Protein AF-A0A3T0TT00-F1 (afdb_monomer_lite)

Secondary structure (DSSP, 8-state):
---------------------HHHHHHHHHHHHHHHHHHHHHHHHHHHHHHHHHHHHHHHHHHHHHT---HHHHHHHHHHHHHHHHHHHHHHHHHHHHT-HHHHHHHHHHHHHHHHHHHHHHHHHHHHHHHHHHHHHHHHHHHHHHHHHHHT-SS--HHHHHHHHHHHHHHHHHHHHHHHHHHHHT-HHHHHHHHHHHHHHHHHHHHHHHHHHHHHHHHHHHHHHHHHHHHHHHHHHHHHHHHHHHTTT-HHHHHHHHHHHHHHHHHHHHHHHHHHH-TTGGG-GGGHHHHHHHHHHHHHHHHHHHHHHHHHHHHHHHHHHHHHHHHHHHHHHHHHHHH--S-HHHHHHHHHHHHHHHHHHHHHHHHHHHTT-HHHHHHHHHHHHHHHHHHHHHHHHHHHHHHHHHHH-GGGGTT-EEE--HHHHTS-HHHHHHHHGGG-EEE--PPTTEEEEEEEEEEETTTTEEEEEEEEEETTTTEE-SSPEEEEE--PPP---TT-----------TTS-HHHHHHHHHT---HHHHHHHHHHHHT-SEEE--SS-TT-EEEEEEEEE-TTSSEEEEEEEEPPEEEEE-SSSEEEE------EEEEEEHHHHHHHHTTTSSS--------S----HHHHHHHHHHHHHHHHHHHHHHHHSSS-S-HHHHHHHHHHHHHTTS-HHHHHHHHHHHHHHHH-SSGGGSSSSS-HHHHHHHHHHHHHT-SSHHHHIIIIIHHHHHHHS------

Organism: NCBI:txid142649

pLDDT: mean 72.1, std 21.22, range [25.33, 98.31]

Structure (mmCIF, N/CA/C/O backbone):
data_AF-A0A3T0TT00-F1
#
_entry.id   AF-A0A3T0TT00-F1
#
loop_
_atom_site.group_PDB
_atom_site.id
_atom_site.type_symbol
_atom_site.label_atom_id
_atom_site.label_alt_id
_atom_site.label_comp_id
_atom_site.label_asym_id
_atom_site.label_entity_id
_atom_site.label_seq_id
_atom_site.pdbx_PDB_ins_code
_atom_site.Cartn_x
_atom_site.Cartn_y
_atom_site.Cartn_z
_atom_site.occupancy
_atom_site.B_iso_or_equiv
_atom_site.auth_seq_id
_atom_site.auth_comp_id
_atom_site.auth_asym_id
_atom_site.auth_atom_id
_atom_site.pdbx_PDB_model_num
ATOM 1 N N . MET A 1 1 ? -108.157 -39.267 51.858 1.00 35.72 1 MET A N 1
ATOM 2 C CA . MET A 1 1 ? -107.456 -40.430 51.267 1.00 35.72 1 MET A CA 1
ATOM 3 C C . MET A 1 1 ? -106.769 -41.161 52.419 1.00 35.72 1 MET A C 1
ATOM 5 O O . MET A 1 1 ? -106.019 -40.528 53.142 1.00 35.72 1 MET A O 1
ATOM 9 N N . SER A 1 2 ? -107.332 -42.285 52.884 1.00 31.17 2 SER A N 1
ATOM 10 C CA . SER A 1 2 ? -106.969 -43.665 52.478 1.00 31.17 2 SER A CA 1
ATOM 11 C C . SER A 1 2 ? -105.551 -44.042 52.944 1.00 31.17 2 SER A C 1
ATOM 13 O O . SER A 1 2 ? -104.589 -43.520 52.405 1.00 31.17 2 SER A O 1
ATOM 15 N N . LEU A 1 3 ? -105.424 -44.803 54.044 1.00 29.95 3 LEU A N 1
ATOM 16 C CA . LEU A 1 3 ? -105.217 -46.275 54.068 1.00 29.95 3 LEU A CA 1
ATOM 17 C C . LEU A 1 3 ? -103.749 -46.670 53.763 1.00 29.95 3 LEU A C 1
ATOM 19 O O . LEU A 1 3 ? -103.156 -46.118 52.855 1.00 29.95 3 LEU A O 1
ATOM 23 N N . SER A 1 4 ? -103.104 -47.620 54.457 1.00 31.83 4 SER A N 1
ATOM 24 C CA . SER A 1 4 ? -103.594 -48.646 55.404 1.00 31.83 4 SER A CA 1
ATOM 25 C C . SER A 1 4 ? -102.529 -48.976 56.494 1.00 31.83 4 SER A C 1
ATOM 27 O O . SER A 1 4 ? -101.410 -48.496 56.379 1.00 31.83 4 SER A O 1
ATOM 29 N N . ARG A 1 5 ? -102.865 -49.554 57.671 1.00 37.47 5 ARG A N 1
ATOM 30 C CA . ARG A 1 5 ? -102.769 -51.003 58.061 1.00 37.47 5 ARG A CA 1
ATOM 31 C C . ARG A 1 5 ? -101.377 -51.635 57.795 1.00 37.47 5 ARG A C 1
ATOM 33 O O . ARG A 1 5 ? -100.787 -51.338 56.774 1.00 37.47 5 ARG A O 1
ATOM 40 N N . LYS A 1 6 ? -100.795 -52.559 58.582 1.00 34.50 6 LYS A N 1
ATOM 41 C CA . LYS A 1 6 ? -101.163 -53.482 59.709 1.00 34.50 6 LYS A CA 1
ATOM 42 C C . LYS A 1 6 ? -99.817 -53.833 60.444 1.00 34.50 6 LYS A C 1
ATOM 44 O O . LYS A 1 6 ? -98.813 -53.264 60.046 1.00 34.50 6 LYS A O 1
ATOM 49 N N . THR A 1 7 ? -99.588 -54.689 61.459 1.00 31.69 7 THR A N 1
ATOM 50 C CA . THR A 1 7 ? -100.279 -55.688 62.325 1.00 31.69 7 THR A CA 1
ATOM 51 C C . THR A 1 7 ? -99.418 -55.758 63.621 1.00 31.69 7 THR A C 1
ATOM 53 O O . THR A 1 7 ? -98.217 -55.936 63.502 1.00 31.69 7 THR A O 1
ATOM 56 N N . LYS A 1 8 ? -99.914 -55.349 64.804 1.00 34.91 8 LYS A N 1
ATOM 57 C CA . LYS A 1 8 ? -100.372 -56.153 65.982 1.00 34.91 8 LYS A CA 1
ATOM 58 C C . LYS A 1 8 ? -99.281 -56.788 66.901 1.00 34.91 8 LYS A C 1
ATOM 60 O O . LYS A 1 8 ? -98.334 -57.338 66.370 1.00 34.91 8 LYS A O 1
ATOM 65 N N . ILE A 1 9 ? -99.306 -56.581 68.242 1.00 34.09 9 ILE A N 1
ATOM 66 C CA . ILE A 1 9 ? -99.954 -57.364 69.365 1.00 34.09 9 ILE A CA 1
ATOM 67 C C . ILE A 1 9 ? -99.355 -58.800 69.495 1.00 34.09 9 ILE A C 1
ATOM 69 O O . ILE A 1 9 ? -99.061 -59.385 68.465 1.00 34.09 9 ILE A O 1
ATOM 73 N N . ILE A 1 10 ? -99.160 -59.490 70.638 1.00 32.38 10 ILE A N 1
ATOM 74 C CA . ILE A 1 10 ? -99.561 -59.377 72.077 1.00 32.38 10 ILE A CA 1
ATOM 75 C C . ILE A 1 10 ? -98.282 -59.202 72.963 1.00 32.38 10 ILE A C 1
ATOM 77 O O . ILE A 1 10 ? -97.280 -58.791 72.391 1.00 32.38 10 ILE A O 1
ATOM 81 N N . LEU A 1 11 ? -98.136 -59.392 74.292 1.00 28.80 11 LEU A N 1
ATOM 82 C CA . LEU A 1 11 ? -98.899 -59.845 75.492 1.00 28.80 11 LEU A CA 1
ATOM 83 C C . LEU A 1 11 ? -98.211 -59.195 76.737 1.00 28.80 11 LEU A C 1
ATOM 85 O O . LEU A 1 11 ? -97.094 -58.711 76.596 1.00 28.80 11 LEU A O 1
ATOM 89 N N . ALA A 1 12 ? -98.670 -59.302 77.991 1.00 26.88 12 ALA A N 1
ATOM 90 C CA . ALA A 1 12 ? -99.767 -58.601 78.700 1.00 26.88 12 ALA A CA 1
ATOM 91 C C . ALA A 1 12 ? -99.234 -58.271 80.138 1.00 26.88 12 ALA A C 1
ATOM 93 O O . ALA A 1 12 ? -98.052 -58.498 80.374 1.00 26.88 12 ALA A O 1
ATOM 94 N N . GLY A 1 13 ? -99.933 -57.757 81.164 1.00 27.73 13 GLY A N 1
ATOM 95 C CA . GLY A 1 13 ? -101.323 -57.344 81.437 1.00 27.73 13 GLY A CA 1
ATOM 96 C C . GLY A 1 13 ? -101.475 -57.046 82.957 1.00 27.73 13 GLY A C 1
ATOM 97 O O . GLY A 1 13 ? -100.565 -57.398 83.691 1.00 27.73 13 GLY A O 1
ATOM 98 N N . LEU A 1 14 ? -102.586 -56.419 83.400 1.00 26.61 14 LEU A N 1
ATOM 99 C CA . LEU A 1 14 ? -103.157 -56.335 84.785 1.00 26.61 14 LEU A CA 1
ATOM 100 C C . LEU A 1 14 ? -102.206 -56.177 86.019 1.00 26.61 14 LEU A C 1
ATOM 102 O O . LEU A 1 14 ? -101.336 -56.999 86.251 1.00 26.61 14 LEU A O 1
ATOM 106 N N . GLY A 1 15 ? -102.394 -55.251 86.972 1.00 26.61 15 GLY A N 1
ATOM 107 C CA . GLY A 1 15 ? -103.410 -54.204 87.156 1.00 26.61 15 GLY A CA 1
ATOM 108 C C . GLY A 1 15 ? -103.434 -53.646 88.604 1.00 26.61 15 GLY A C 1
ATOM 109 O O . GLY A 1 15 ? -102.904 -54.267 89.515 1.00 26.61 15 GLY A O 1
ATOM 110 N N . SER A 1 16 ? -104.090 -52.490 88.798 1.00 32.84 16 SER A N 1
ATOM 111 C CA . SER A 1 16 ? -104.588 -51.902 90.074 1.00 32.84 16 SER A CA 1
ATOM 112 C C . SER A 1 16 ? -103.645 -51.608 91.275 1.00 32.84 16 SER A C 1
ATOM 114 O O . SER A 1 16 ? -103.250 -52.505 92.005 1.00 32.84 16 SER A O 1
ATOM 116 N N . VAL A 1 17 ? -103.533 -50.301 91.587 1.00 37.53 17 VAL A N 1
ATOM 117 C CA . VAL A 1 17 ? -103.393 -49.658 92.928 1.00 37.53 17 VAL A CA 1
ATOM 118 C C . VAL A 1 17 ? -102.088 -49.832 93.738 1.00 37.53 17 VAL A C 1
ATOM 120 O O . VAL A 1 17 ? -101.831 -50.881 94.308 1.00 37.53 17 VAL A O 1
ATOM 123 N N . VAL A 1 18 ? -101.372 -48.711 93.949 1.00 31.72 18 VAL A N 1
ATOM 124 C CA . VAL A 1 18 ? -101.039 -48.113 95.274 1.00 31.72 18 VAL A CA 1
ATOM 125 C C . VAL A 1 18 ? -100.485 -46.686 95.074 1.00 31.72 18 VAL A C 1
ATOM 127 O O . VAL A 1 18 ? -99.804 -46.403 94.089 1.00 31.72 18 VAL A O 1
ATOM 130 N N . VAL A 1 19 ? -100.783 -45.766 95.999 1.00 42.59 19 VAL A N 1
ATOM 131 C CA . VAL A 1 19 ? -100.326 -44.360 95.975 1.00 42.59 19 VAL A CA 1
ATOM 132 C C . VAL A 1 19 ? -99.063 -44.190 96.829 1.00 42.59 19 VAL A C 1
ATOM 134 O O . VAL A 1 19 ? -99.171 -44.245 98.050 1.00 42.59 19 VAL A O 1
ATOM 137 N N . THR A 1 20 ? -97.877 -43.960 96.232 1.00 40.44 20 THR A N 1
ATOM 138 C CA . THR A 1 20 ? -96.683 -43.419 96.961 1.00 40.44 20 THR A CA 1
ATOM 139 C C . THR A 1 20 ? -95.475 -42.943 96.110 1.00 40.44 20 THR A C 1
ATOM 141 O O . THR A 1 20 ? -94.429 -42.611 96.664 1.00 40.44 20 THR A O 1
ATOM 144 N N . SER A 1 21 ? -95.550 -42.863 94.776 1.00 37.88 21 SER A N 1
ATOM 145 C CA . SER A 1 21 ? -94.348 -42.740 93.914 1.00 37.88 21 SER A CA 1
ATOM 146 C C . SER A 1 21 ? -93.749 -41.329 93.705 1.00 37.88 21 SER A C 1
ATOM 148 O O . SER A 1 21 ? -92.598 -41.218 93.278 1.00 37.88 21 SER A O 1
ATOM 150 N N . ALA A 1 22 ? -94.468 -40.242 94.010 1.00 41.72 22 ALA A N 1
ATOM 151 C CA . ALA A 1 22 ? -94.053 -38.875 93.640 1.00 41.72 22 ALA A CA 1
ATOM 152 C C . ALA A 1 22 ? -92.826 -38.326 94.410 1.00 41.72 22 ALA A C 1
ATOM 154 O O . ALA A 1 22 ? -92.036 -37.545 93.868 1.00 41.72 22 ALA A O 1
ATOM 155 N N . VAL A 1 23 ? -92.642 -38.738 95.669 1.00 42.78 23 VAL A N 1
ATOM 156 C CA . VAL A 1 23 ? -91.567 -38.219 96.537 1.00 42.78 23 VAL A CA 1
ATOM 157 C C . VAL A 1 23 ? -90.201 -38.783 96.130 1.00 42.78 23 VAL A C 1
ATOM 159 O O . VAL A 1 23 ? -89.227 -38.037 96.044 1.00 42.78 23 VAL A O 1
ATOM 162 N N . VAL A 1 24 ? -90.132 -40.077 95.797 1.00 45.12 24 VAL A N 1
ATOM 163 C CA . VAL A 1 24 ? -88.872 -40.754 95.440 1.00 45.12 24 VAL A CA 1
ATOM 164 C C . VAL A 1 24 ? -88.320 -40.248 94.106 1.00 45.12 24 VAL A C 1
ATOM 166 O O . VAL A 1 24 ? -87.124 -39.990 94.009 1.00 45.12 24 VAL A O 1
ATOM 169 N N . ALA A 1 25 ? -89.170 -40.022 93.097 1.00 43.91 25 ALA A N 1
ATOM 170 C CA . ALA A 1 25 ? -88.731 -39.459 91.817 1.00 43.91 25 ALA A CA 1
ATOM 171 C C . ALA A 1 25 ? -88.087 -38.070 91.994 1.00 43.91 25 ALA A C 1
ATOM 173 O O . ALA A 1 25 ? -87.010 -37.804 91.459 1.00 43.91 25 ALA A O 1
ATOM 174 N N . THR A 1 26 ? -88.704 -37.211 92.810 1.00 45.91 26 THR A N 1
ATOM 175 C CA . THR A 1 26 ? -88.193 -35.863 93.097 1.00 45.91 26 THR A CA 1
ATOM 176 C C . THR A 1 26 ? -86.894 -35.917 93.907 1.00 45.91 26 THR A C 1
ATOM 178 O O . THR A 1 26 ? -85.935 -35.221 93.574 1.00 45.91 26 THR A O 1
ATOM 181 N N . ALA A 1 27 ? -86.814 -36.795 94.913 1.00 45.28 27 ALA A N 1
ATOM 182 C CA . ALA A 1 27 ? -85.605 -37.008 95.707 1.00 45.28 27 ALA A CA 1
ATOM 183 C C . ALA A 1 27 ? -84.437 -37.558 94.868 1.00 45.28 27 ALA A C 1
ATOM 185 O O . ALA A 1 27 ? -83.320 -37.065 94.995 1.00 45.28 27 ALA A O 1
ATOM 186 N N . VAL A 1 28 ? -84.679 -38.513 93.963 1.00 46.84 28 VAL A N 1
ATOM 187 C CA . VAL A 1 28 ? -83.645 -39.062 93.068 1.00 46.84 28 VAL A CA 1
ATOM 188 C C . VAL A 1 28 ? -83.199 -38.032 92.028 1.00 46.84 28 VAL A C 1
ATOM 190 O O . VAL A 1 28 ? -82.004 -37.928 91.768 1.00 46.84 28 VAL A O 1
ATOM 193 N N . VAL A 1 29 ? -84.100 -37.213 91.473 1.00 49.28 29 VAL A N 1
ATOM 194 C CA . VAL A 1 29 ? -83.719 -36.126 90.549 1.00 49.28 29 VAL A CA 1
ATOM 195 C C . VAL A 1 29 ? -82.928 -35.022 91.264 1.00 49.28 29 VAL A C 1
ATOM 197 O O . VAL A 1 29 ? -81.956 -34.517 90.699 1.00 49.28 29 VAL A O 1
ATOM 200 N N . LEU A 1 30 ? -83.275 -34.677 92.509 1.00 46.94 30 LEU A N 1
ATOM 201 C CA . LEU A 1 30 ? -82.509 -33.724 93.323 1.00 46.94 30 LEU A CA 1
ATOM 202 C C . LEU A 1 30 ? -81.157 -34.294 93.771 1.00 46.94 30 LEU A C 1
ATOM 204 O O . LEU A 1 30 ? -80.152 -33.593 93.675 1.00 46.94 30 LEU A O 1
ATOM 208 N N . ALA A 1 31 ? -81.095 -35.563 94.181 1.00 46.19 31 ALA A N 1
ATOM 209 C CA . ALA A 1 31 ? -79.846 -36.243 94.518 1.00 46.19 31 ALA A CA 1
ATOM 210 C C . ALA A 1 31 ? -78.930 -36.379 93.294 1.00 46.19 31 ALA A C 1
ATOM 212 O O . ALA A 1 31 ? -77.729 -36.143 93.401 1.00 46.19 31 ALA A O 1
ATOM 213 N N . LYS A 1 32 ? -79.487 -36.674 92.111 1.00 48.09 32 LYS A N 1
ATOM 214 C CA . LYS A 1 32 ? -78.725 -36.742 90.860 1.00 48.09 32 LYS A CA 1
ATOM 215 C C . LYS A 1 32 ? -78.218 -35.359 90.442 1.00 48.09 32 LYS A C 1
ATOM 217 O O . LYS A 1 32 ? -77.018 -35.220 90.257 1.00 48.09 32 LYS A O 1
ATOM 222 N N . LYS A 1 33 ? -79.053 -34.307 90.470 1.00 49.59 33 LYS A N 1
ATOM 223 C CA . LYS A 1 33 ? -78.588 -32.911 90.296 1.00 49.59 33 LYS A CA 1
ATOM 224 C C . LYS A 1 33 ? -77.527 -32.496 91.321 1.00 49.59 33 LYS A C 1
ATOM 226 O O . LYS A 1 33 ? -76.603 -31.776 90.966 1.00 49.59 33 LYS A O 1
ATOM 231 N N . SER A 1 34 ? -77.641 -32.926 92.577 1.00 50.09 34 SER A N 1
ATOM 232 C CA . SER A 1 34 ? -76.655 -32.631 93.625 1.00 50.09 34 SER A CA 1
ATOM 233 C C . SER A 1 34 ? -75.319 -33.339 93.370 1.00 50.09 34 SER A C 1
ATOM 235 O O . SER A 1 34 ? -74.262 -32.720 93.487 1.00 50.09 34 SER A O 1
ATOM 237 N N . ASN A 1 35 ? -75.357 -34.610 92.963 1.00 50.84 35 ASN A N 1
ATOM 238 C CA . ASN A 1 35 ? -74.164 -35.402 92.677 1.00 50.84 35 ASN A CA 1
ATOM 239 C C . ASN A 1 35 ? -73.490 -34.977 91.361 1.00 50.84 35 ASN A C 1
ATOM 241 O O . ASN A 1 35 ? -72.273 -34.821 91.329 1.00 50.84 35 ASN A O 1
ATOM 245 N N . ASP A 1 36 ? -74.272 -34.691 90.315 1.00 56.03 36 ASP A N 1
ATOM 246 C CA . ASP A 1 36 ? -73.779 -34.141 89.049 1.00 56.03 36 ASP A CA 1
ATOM 247 C C . ASP A 1 36 ? -73.170 -32.746 89.272 1.00 56.03 36 ASP A C 1
ATOM 249 O O . ASP A 1 36 ? -72.040 -32.516 88.854 1.00 56.03 36 ASP A O 1
ATOM 253 N N . ASN A 1 37 ? -73.811 -31.859 90.052 1.00 57.84 37 ASN A N 1
ATOM 254 C CA . ASN A 1 37 ? -73.203 -30.580 90.450 1.00 57.84 37 ASN A CA 1
ATOM 255 C C . ASN A 1 37 ? -71.902 -30.772 91.247 1.00 57.84 37 ASN A C 1
ATOM 257 O O . ASN A 1 37 ? -70.946 -30.036 91.022 1.00 57.84 37 ASN A O 1
ATOM 261 N N . ASN A 1 38 ? -71.826 -31.744 92.164 1.00 60.94 38 ASN A N 1
ATOM 262 C CA . ASN A 1 38 ? -70.593 -32.036 92.908 1.00 60.94 38 ASN A CA 1
ATOM 263 C C . ASN A 1 38 ? -69.487 -32.615 92.013 1.00 60.94 38 ASN A C 1
ATOM 265 O O . ASN A 1 38 ? -68.313 -32.296 92.215 1.00 60.94 38 ASN A O 1
ATOM 269 N N . LYS A 1 39 ? -69.837 -33.430 91.011 1.00 69.94 39 LYS A N 1
ATOM 270 C CA . LYS A 1 39 ? -68.893 -33.931 90.008 1.00 69.94 39 LYS A CA 1
ATOM 271 C C . LYS A 1 39 ? -68.382 -32.784 89.133 1.00 69.94 39 LYS A C 1
ATOM 273 O O . LYS A 1 39 ? -67.176 -32.557 89.097 1.00 69.94 39 LYS A O 1
ATOM 278 N N . THR A 1 40 ? -69.285 -32.005 88.534 1.00 69.94 40 THR A N 1
ATOM 279 C CA . THR A 1 40 ? -68.952 -30.815 87.737 1.00 69.94 40 THR A CA 1
ATOM 280 C C . THR A 1 40 ? -68.131 -29.814 88.545 1.00 69.94 40 THR A C 1
ATOM 282 O O . THR A 1 40 ? -67.175 -29.257 88.022 1.00 69.94 40 THR A O 1
ATOM 285 N N . LYS A 1 41 ? -68.420 -29.623 89.839 1.00 73.69 41 LYS A N 1
ATOM 286 C CA . LYS A 1 41 ? -67.632 -28.761 90.730 1.00 73.69 41 LYS A CA 1
ATOM 287 C C . LYS A 1 41 ? -66.219 -29.295 90.983 1.00 73.69 41 LYS A C 1
ATOM 289 O O . LYS A 1 41 ? -65.290 -28.495 90.991 1.00 73.69 41 LYS A O 1
ATOM 294 N N . LYS A 1 42 ? -66.022 -30.610 91.142 1.00 78.19 42 LYS A N 1
ATOM 295 C CA . LYS A 1 42 ? -64.677 -31.215 91.248 1.00 78.19 42 LYS A CA 1
ATOM 296 C C . LYS A 1 42 ? -63.890 -31.112 89.939 1.00 78.19 42 LYS A C 1
ATOM 298 O O . LYS A 1 42 ? -62.700 -30.808 89.970 1.00 78.19 42 LYS A O 1
ATOM 303 N N . GLU A 1 43 ? -64.546 -31.326 88.801 1.00 79.50 43 GLU A N 1
ATOM 304 C CA . GLU A 1 43 ? -63.941 -31.147 87.474 1.00 79.50 43 GLU A CA 1
ATOM 305 C C . GLU A 1 43 ? -63.571 -29.672 87.243 1.00 79.50 43 GLU A C 1
ATOM 307 O O . GLU A 1 43 ? -62.434 -29.379 86.879 1.00 79.50 43 GLU A O 1
ATOM 312 N N . LEU A 1 44 ? -64.451 -28.730 87.603 1.00 79.12 44 LEU A N 1
ATOM 313 C CA . LEU A 1 44 ? -64.162 -27.297 87.545 1.00 79.12 44 LEU A CA 1
ATOM 314 C C . LEU A 1 44 ? -63.017 -26.898 88.485 1.00 79.12 44 LEU A C 1
ATOM 316 O O . LEU A 1 44 ? -62.137 -26.154 88.079 1.00 79.12 44 LEU A O 1
ATOM 320 N N . GLN A 1 45 ? -62.970 -27.421 89.714 1.00 78.38 45 GLN A N 1
ATOM 321 C CA . GLN A 1 45 ? -61.854 -27.191 90.641 1.00 78.38 45 GLN A CA 1
ATOM 322 C C . GLN A 1 45 ? -60.515 -27.705 90.086 1.00 78.38 45 GLN A C 1
ATOM 324 O O . GLN A 1 45 ? -59.486 -27.068 90.315 1.00 78.38 45 GLN A O 1
ATOM 329 N N . LYS A 1 46 ? -60.512 -28.805 89.318 1.00 84.06 46 LYS A N 1
ATOM 330 C CA . LYS A 1 46 ? -59.321 -29.272 88.591 1.00 84.06 46 LYS A CA 1
ATOM 331 C C . LYS A 1 46 ? -58.941 -28.311 87.463 1.00 84.06 46 LYS A C 1
ATOM 333 O O . LYS A 1 46 ? -57.788 -27.897 87.402 1.00 84.06 46 LYS A O 1
ATOM 338 N N . GLU A 1 47 ? -59.885 -27.926 86.604 1.00 83.31 47 GLU A N 1
ATOM 339 C CA . GLU A 1 47 ? -59.608 -27.000 85.496 1.00 83.31 47 GLU A CA 1
ATOM 340 C C . GLU A 1 47 ? -59.185 -25.596 85.981 1.00 83.31 47 GLU A C 1
ATOM 342 O O . GLU A 1 47 ? -58.354 -24.956 85.337 1.00 83.31 47 GLU A O 1
ATOM 347 N N . ILE A 1 48 ? -59.707 -25.136 87.126 1.00 79.12 48 ILE A N 1
ATOM 348 C CA . ILE A 1 48 ? -59.272 -23.910 87.815 1.00 79.12 48 ILE A CA 1
ATOM 349 C C . ILE A 1 48 ? -57.860 -24.092 88.372 1.00 79.12 48 ILE A C 1
ATOM 351 O O . ILE A 1 48 ? -57.029 -23.218 88.170 1.00 79.12 48 ILE A O 1
ATOM 355 N N . LYS A 1 49 ? -57.523 -25.230 88.999 1.00 83.00 49 LYS A N 1
ATOM 356 C CA . LYS A 1 49 ? -56.130 -25.468 89.409 1.00 83.00 49 LYS A CA 1
ATOM 357 C C . LYS A 1 49 ? -55.184 -25.406 88.203 1.00 83.00 49 LYS A C 1
ATOM 359 O O . LYS A 1 49 ? -54.177 -24.716 88.267 1.00 83.00 49 LYS A O 1
ATOM 364 N N . GLU A 1 50 ? -55.539 -26.040 87.086 1.00 84.19 50 GLU A N 1
ATOM 365 C CA . GLU A 1 50 ? -54.763 -25.944 85.843 1.00 84.19 50 GLU A CA 1
ATOM 366 C C . GLU A 1 50 ? -54.674 -24.507 85.299 1.00 84.19 50 GLU A C 1
ATOM 368 O O . GLU A 1 50 ? -53.656 -24.147 84.710 1.00 84.19 50 GLU A O 1
ATOM 373 N N . LEU A 1 51 ? -55.719 -23.683 85.459 1.00 79.56 51 LEU A N 1
ATOM 374 C CA . LEU A 1 51 ? -55.668 -22.258 85.121 1.00 79.56 51 LEU A CA 1
ATOM 375 C C . LEU A 1 51 ? -54.693 -21.514 86.039 1.00 79.56 51 LEU A C 1
ATOM 377 O O . LEU A 1 51 ? -53.930 -20.688 85.551 1.00 79.56 51 LEU A O 1
ATOM 381 N N . ASN A 1 52 ? -54.683 -21.809 87.335 1.00 77.25 52 ASN A N 1
ATOM 382 C CA . ASN A 1 52 ? -53.841 -21.132 88.319 1.00 77.25 52 ASN A CA 1
ATOM 383 C C . ASN A 1 52 ? -52.372 -21.562 88.182 1.00 77.25 52 ASN A C 1
ATOM 385 O O . ASN A 1 52 ? -51.482 -20.719 88.283 1.00 77.25 52 ASN A O 1
ATOM 389 N N . ASP A 1 53 ? -52.115 -22.829 87.852 1.00 81.62 53 ASP A N 1
ATOM 390 C CA . ASP A 1 53 ? -50.791 -23.342 87.492 1.00 81.62 53 ASP A CA 1
ATOM 391 C C . ASP A 1 53 ? -50.294 -22.674 86.186 1.00 81.62 53 ASP A C 1
ATOM 393 O O . ASP A 1 53 ? -49.170 -22.172 86.140 1.00 81.62 53 ASP A O 1
ATOM 397 N N . LEU A 1 54 ? -51.143 -22.568 85.151 1.00 81.62 54 LEU A N 1
ATOM 398 C CA . LEU A 1 54 ? -50.836 -21.856 83.896 1.00 81.62 54 LEU A CA 1
ATOM 399 C C . LEU A 1 54 ? -50.599 -20.352 84.115 1.00 81.62 54 LEU A C 1
ATOM 401 O O . LEU A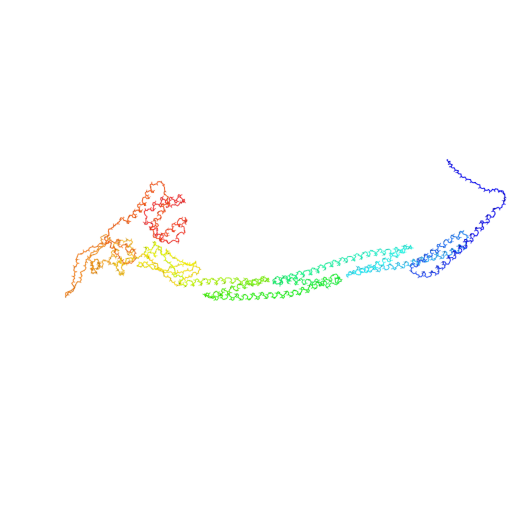 1 54 ? -49.655 -19.786 83.571 1.00 81.62 54 LEU A O 1
ATOM 405 N N . THR A 1 55 ? -51.427 -19.706 84.934 1.00 76.44 55 THR A N 1
ATOM 406 C CA . THR A 1 55 ? -51.318 -18.277 85.267 1.00 76.44 55 THR A CA 1
ATOM 407 C C . THR A 1 55 ? -50.035 -18.017 86.049 1.00 76.44 55 THR A C 1
ATOM 409 O O . THR A 1 55 ? -49.332 -17.056 85.762 1.00 76.44 55 THR A O 1
ATOM 412 N N . SER A 1 56 ? -49.664 -18.918 86.962 1.00 77.75 56 SER A N 1
ATOM 413 C CA . SER A 1 56 ? -48.405 -18.848 87.714 1.00 77.75 56 SER A CA 1
ATOM 414 C C . SER A 1 56 ? -47.176 -19.057 86.816 1.00 77.75 56 SER A C 1
ATOM 416 O O . SER A 1 56 ? -46.179 -18.356 86.982 1.00 77.75 56 SER A O 1
ATOM 418 N N . GLN A 1 57 ? -47.244 -19.959 85.825 1.00 83.12 57 GLN A N 1
ATOM 419 C CA . GLN A 1 57 ? -46.202 -20.130 84.795 1.00 83.12 57 GLN A CA 1
ATOM 420 C C . GLN A 1 57 ? -46.085 -18.921 83.858 1.00 83.12 57 GLN A C 1
ATOM 422 O O . GLN A 1 57 ? -44.986 -18.566 83.440 1.00 83.12 57 GLN A O 1
ATOM 427 N N . ILE A 1 58 ? -47.200 -18.272 83.523 1.00 79.75 58 ILE A N 1
ATOM 428 C CA . ILE A 1 58 ? -47.197 -17.021 82.759 1.00 79.75 58 ILE A CA 1
ATOM 429 C C . ILE A 1 58 ? -46.568 -15.909 83.602 1.00 79.75 58 ILE A C 1
ATOM 431 O O . ILE A 1 58 ? -45.603 -15.288 83.164 1.00 79.75 58 ILE A O 1
ATOM 435 N N . LEU A 1 59 ? -47.039 -15.697 84.834 1.00 76.00 59 LEU A N 1
ATOM 436 C CA . LEU A 1 59 ? -46.537 -14.656 85.734 1.00 76.00 59 LEU A CA 1
ATOM 437 C C . LEU A 1 59 ? -45.042 -14.813 86.057 1.00 76.00 59 LEU A C 1
ATOM 439 O O . LEU A 1 59 ? -44.347 -13.803 86.133 1.00 76.00 59 LEU A O 1
ATOM 443 N N . SER A 1 60 ? -44.517 -16.038 86.171 1.00 79.94 60 SER A N 1
ATOM 444 C CA . SER A 1 60 ? -43.077 -16.263 86.370 1.00 79.94 60 SER A CA 1
ATOM 445 C C . SER A 1 60 ? -42.231 -15.993 85.116 1.00 79.94 60 SER A C 1
ATOM 447 O O . SER A 1 60 ? -41.073 -15.600 85.243 1.00 79.94 60 SER A O 1
ATOM 449 N N . LYS A 1 61 ? -42.801 -16.118 83.907 1.00 84.00 61 LYS A N 1
ATOM 450 C CA . LYS A 1 61 ? -42.157 -15.683 82.652 1.00 84.00 61 LYS A CA 1
ATOM 451 C C . LYS A 1 61 ? -42.159 -14.160 82.474 1.00 84.00 61 LYS A C 1
ATOM 453 O O . LYS A 1 61 ? -41.246 -13.653 81.822 1.00 84.00 61 LYS A O 1
ATOM 458 N N . VAL A 1 62 ? -43.145 -13.433 83.025 1.00 75.31 62 VAL A N 1
ATOM 459 C CA . VAL A 1 62 ? -43.340 -11.984 82.781 1.00 75.31 62 VAL A CA 1
ATOM 460 C C . VAL A 1 62 ? -42.038 -11.172 82.900 1.00 75.31 62 VAL A C 1
ATOM 462 O O . VAL A 1 62 ? -41.726 -10.488 81.929 1.00 75.31 62 VAL A O 1
ATOM 465 N N . PRO A 1 63 ? -41.225 -11.248 83.977 1.00 75.88 63 PRO A N 1
ATOM 466 C CA . PRO A 1 63 ? -40.028 -10.405 84.104 1.00 75.88 63 PRO A CA 1
ATOM 467 C C . PRO A 1 63 ? -38.994 -10.620 82.987 1.00 75.88 63 PRO A C 1
ATOM 469 O O . PRO A 1 63 ? -38.398 -9.658 82.503 1.00 75.88 63 PRO A O 1
ATOM 472 N N . ASN A 1 64 ? -38.821 -11.866 82.530 1.00 77.69 64 ASN A N 1
ATOM 473 C CA . ASN A 1 64 ? -37.861 -12.229 81.480 1.00 77.69 64 ASN A CA 1
ATOM 474 C C . ASN A 1 64 ? -38.377 -11.926 80.064 1.00 77.69 64 ASN A C 1
ATOM 476 O O . ASN A 1 64 ? -37.579 -11.755 79.145 1.00 77.69 64 ASN A O 1
ATOM 480 N N . ILE A 1 65 ? -39.698 -11.872 79.865 1.00 80.75 65 ILE A N 1
ATOM 481 C CA . ILE A 1 65 ? -40.284 -11.484 78.576 1.00 80.75 65 ILE A CA 1
ATOM 482 C C . ILE A 1 65 ? -40.402 -9.958 78.460 1.00 80.75 65 ILE A C 1
ATOM 484 O O . ILE A 1 65 ? -40.045 -9.402 77.428 1.00 80.75 65 ILE A O 1
ATOM 488 N N . MET A 1 66 ? -40.829 -9.265 79.519 1.00 71.69 66 MET A N 1
ATOM 489 C CA . MET A 1 66 ? -41.014 -7.804 79.532 1.00 71.69 66 MET A CA 1
ATOM 490 C C . MET A 1 66 ? -39.700 -7.011 79.451 1.00 71.69 66 MET A C 1
ATOM 492 O O . MET A 1 66 ? -39.708 -5.841 79.070 1.00 71.69 66 MET A O 1
ATOM 496 N N . SER A 1 67 ? -38.572 -7.646 79.778 1.00 75.88 67 SER A N 1
ATOM 497 C CA . SER A 1 67 ? -37.218 -7.121 79.556 1.00 75.88 67 SER A CA 1
ATOM 498 C C . SER A 1 67 ? -36.676 -7.397 78.143 1.00 75.88 67 SER A C 1
ATOM 500 O O . SER A 1 67 ? -35.563 -6.985 77.823 1.00 75.88 67 SER A O 1
ATOM 502 N N . SER A 1 68 ? -37.446 -8.066 77.276 1.00 76.94 68 SER A N 1
ATOM 503 C CA . SER A 1 68 ? -37.064 -8.347 75.892 1.00 76.94 68 SER A CA 1
ATOM 504 C C . SER A 1 68 ? -37.609 -7.298 74.919 1.00 76.94 68 SER A C 1
ATOM 506 O O . SER A 1 68 ? -38.782 -6.941 74.976 1.00 76.94 68 SER A O 1
ATOM 508 N N . ASN A 1 69 ? -36.775 -6.873 73.966 1.00 75.56 69 ASN A N 1
ATOM 509 C CA . ASN A 1 69 ? -37.177 -6.052 72.813 1.00 75.56 69 ASN A CA 1
ATOM 510 C C . ASN A 1 69 ? -37.409 -6.901 71.539 1.00 75.56 69 ASN A C 1
ATOM 512 O O . ASN A 1 69 ? -37.502 -6.366 70.437 1.00 75.56 69 ASN A O 1
ATOM 516 N N . ASP A 1 70 ? -37.461 -8.230 71.672 1.00 80.12 70 ASP A N 1
ATOM 517 C CA . ASP A 1 70 ? -37.702 -9.166 70.571 1.00 80.12 70 ASP A CA 1
ATOM 518 C C . ASP A 1 70 ? -39.213 -9.341 70.350 1.00 80.12 70 ASP A C 1
ATOM 520 O O . ASP A 1 70 ? -39.885 -10.051 71.105 1.00 80.12 70 ASP A O 1
ATOM 524 N N . ILE A 1 71 ? -39.747 -8.702 69.302 1.00 76.81 71 ILE A N 1
ATOM 525 C CA . ILE A 1 71 ? -41.185 -8.724 68.988 1.00 76.81 71 ILE A CA 1
ATOM 526 C C . ILE A 1 71 ? -41.704 -10.159 68.807 1.00 76.81 71 ILE A C 1
ATOM 528 O O . ILE A 1 71 ? -42.804 -10.454 69.267 1.00 76.81 71 ILE A O 1
ATOM 532 N N . ASN A 1 72 ? -40.920 -11.080 68.237 1.00 79.25 72 ASN A N 1
ATOM 533 C CA . ASN A 1 72 ? -41.353 -12.467 68.035 1.00 79.25 72 ASN A CA 1
ATOM 534 C C . ASN A 1 72 ? -41.509 -13.207 69.376 1.00 79.25 72 ASN A C 1
ATOM 536 O O . ASN A 1 72 ? -42.460 -13.972 69.567 1.00 79.25 72 ASN A O 1
ATOM 540 N N . LYS A 1 73 ? -40.614 -12.955 70.345 1.00 81.56 73 LYS A N 1
ATOM 541 C CA . LYS A 1 73 ? -40.759 -13.472 71.720 1.00 81.56 73 LYS A CA 1
ATOM 542 C C . LYS A 1 73 ? -41.959 -12.844 72.435 1.00 81.56 73 LYS A C 1
ATOM 544 O O . LYS A 1 73 ? -42.725 -13.573 73.070 1.00 81.56 73 LYS A O 1
ATOM 549 N N . LEU A 1 74 ? -42.152 -11.529 72.303 1.00 79.38 74 LEU A N 1
ATOM 550 C CA . LEU A 1 74 ? -43.280 -10.810 72.904 1.00 79.38 74 LEU A CA 1
ATOM 551 C C . LEU A 1 74 ? -44.632 -11.293 72.334 1.00 79.38 74 LEU A C 1
ATOM 553 O O . LEU A 1 74 ? -45.527 -11.633 73.105 1.00 79.38 74 LEU A O 1
ATOM 557 N N . GLN A 1 75 ? -44.766 -11.421 71.008 1.00 78.88 75 GLN A N 1
ATOM 558 C CA . GLN A 1 75 ? -45.949 -11.973 70.328 1.00 78.88 75 GLN A CA 1
ATOM 559 C C . GLN A 1 75 ? -46.248 -13.414 70.753 1.00 78.88 75 GLN A C 1
ATOM 561 O O . GLN A 1 75 ? -47.396 -13.756 71.045 1.00 78.88 75 GLN A O 1
ATOM 566 N N . LYS A 1 76 ? -45.226 -14.280 70.823 1.00 84.88 76 LYS A N 1
ATOM 567 C CA . LYS A 1 76 ? -45.409 -15.667 71.274 1.00 84.88 76 LYS A CA 1
ATOM 568 C C . LYS A 1 76 ? -45.993 -15.714 72.688 1.00 84.88 76 LYS A C 1
ATOM 570 O O . LYS A 1 76 ? -46.926 -16.475 72.938 1.00 84.88 76 LYS A O 1
ATOM 575 N N . PHE A 1 77 ? -45.501 -14.865 73.587 1.00 83.50 77 PHE A N 1
ATOM 576 C CA . PHE A 1 77 ? -46.018 -14.755 74.949 1.00 83.50 77 PHE A CA 1
ATOM 577 C C . PHE A 1 77 ? -47.407 -14.093 75.017 1.00 83.50 77 PHE A C 1
ATOM 579 O O . PHE A 1 77 ? -48.246 -14.511 75.813 1.00 83.50 77 PHE A O 1
ATOM 586 N N . GLN A 1 78 ? -47.710 -13.143 74.125 1.00 81.69 78 GLN A N 1
ATOM 587 C CA . GLN A 1 78 ? -49.056 -12.582 73.968 1.00 81.69 78 GLN A CA 1
ATOM 588 C C . GLN A 1 78 ? -50.066 -13.677 73.598 1.00 81.69 78 GLN A C 1
ATOM 590 O O . GLN A 1 78 ? -51.163 -13.706 74.152 1.00 81.69 78 GLN A O 1
ATOM 595 N N . ASN A 1 79 ? -49.688 -14.616 72.728 1.00 83.31 79 ASN A N 1
ATOM 596 C CA . ASN A 1 79 ? -50.529 -15.757 72.366 1.00 83.31 79 ASN A CA 1
ATOM 597 C C . ASN A 1 79 ? -50.709 -16.754 73.529 1.00 83.31 79 ASN A C 1
ATOM 599 O O . ASN A 1 79 ? -51.819 -17.251 73.729 1.00 83.31 79 ASN A O 1
ATOM 603 N N . GLU A 1 80 ? -49.677 -16.991 74.351 1.00 85.00 80 GLU A N 1
ATOM 604 C CA . GLU A 1 80 ? -49.816 -17.758 75.605 1.00 85.00 80 GLU A CA 1
ATOM 605 C C . GLU A 1 80 ? -50.820 -17.087 76.572 1.00 85.00 80 GLU A C 1
ATOM 607 O O . GLU A 1 80 ? -51.718 -17.751 77.096 1.00 85.00 80 GLU A O 1
ATOM 612 N N . ILE A 1 81 ? -50.735 -15.762 76.747 1.00 82.25 81 ILE A N 1
ATOM 613 C CA . ILE A 1 81 ? -51.645 -14.975 77.600 1.00 82.25 81 ILE A CA 1
ATOM 614 C C . ILE A 1 81 ? -53.075 -14.938 77.045 1.00 82.25 81 ILE A C 1
ATOM 616 O O . ILE A 1 81 ? -54.030 -15.091 77.808 1.00 82.25 81 ILE A O 1
ATOM 620 N N . ILE A 1 82 ? -53.259 -14.781 75.731 1.00 83.06 82 ILE A N 1
ATOM 621 C CA . ILE A 1 82 ? -54.585 -14.819 75.092 1.00 83.06 82 ILE A CA 1
ATOM 622 C C . ILE A 1 82 ? -55.232 -16.197 75.284 1.00 83.06 82 ILE A C 1
ATOM 624 O O . ILE A 1 82 ? -56.412 -16.263 75.626 1.00 83.06 82 ILE A O 1
ATOM 628 N N . SER A 1 83 ? -54.467 -17.284 75.143 1.00 84.00 83 SER A N 1
ATOM 629 C CA . SER A 1 83 ? -54.941 -18.649 75.407 1.00 84.00 83 SER A CA 1
ATOM 630 C C . SER A 1 83 ? -55.380 -18.830 76.869 1.00 84.00 83 SER A C 1
ATOM 632 O O . SER A 1 83 ? -56.491 -19.298 77.137 1.00 84.00 83 SER A O 1
ATOM 634 N N . ALA A 1 84 ? -54.582 -18.352 77.832 1.00 82.19 84 ALA A N 1
ATOM 635 C CA . ALA A 1 84 ? -54.959 -18.360 79.247 1.00 82.19 84 ALA A CA 1
ATOM 636 C C . ALA A 1 84 ? -56.217 -17.516 79.528 1.00 82.19 84 ALA A C 1
ATOM 638 O O . ALA A 1 84 ? -57.120 -17.977 80.228 1.00 82.19 84 ALA A O 1
ATOM 639 N N . LYS A 1 85 ? -56.342 -16.325 78.921 1.00 84.06 85 LYS A N 1
ATOM 640 C CA . LYS A 1 85 ? -57.536 -15.468 79.029 1.00 84.06 85 LYS A CA 1
ATOM 641 C C . LYS A 1 85 ? -58.784 -16.138 78.441 1.00 84.06 85 LYS A C 1
ATOM 643 O O . LYS A 1 85 ? -59.876 -15.994 78.991 1.00 84.06 85 LYS A O 1
ATOM 648 N N . GLN A 1 86 ? -58.640 -16.900 77.354 1.00 86.75 86 GLN A N 1
ATOM 649 C CA . GLN A 1 86 ? -59.726 -17.701 76.780 1.00 86.75 86 GLN A CA 1
ATOM 650 C C . GLN A 1 86 ? -60.138 -18.852 77.712 1.00 86.75 86 GLN A C 1
ATOM 652 O O . GLN A 1 86 ? -61.334 -18.986 77.982 1.00 86.75 86 GLN A O 1
ATOM 657 N N . LYS A 1 87 ? -59.187 -19.617 78.277 1.00 85.81 87 LYS A N 1
ATOM 658 C CA . LYS A 1 87 ? -59.485 -20.667 79.275 1.00 85.81 87 LYS A CA 1
ATOM 659 C C . LYS A 1 87 ? -60.170 -20.077 80.516 1.00 85.81 87 LYS A C 1
ATOM 661 O O . LYS A 1 87 ? -61.191 -20.601 80.953 1.00 85.81 87 LYS A O 1
ATOM 666 N N . ALA A 1 88 ? -59.689 -18.940 81.023 1.00 82.69 88 ALA A N 1
ATOM 667 C CA . ALA A 1 88 ? -60.312 -18.215 82.132 1.00 82.69 88 ALA A CA 1
ATOM 668 C C . ALA A 1 88 ? -61.751 -17.766 81.810 1.00 82.69 88 ALA A C 1
ATOM 670 O O . ALA A 1 88 ? -62.653 -17.987 82.614 1.00 82.69 88 ALA A O 1
ATOM 671 N N . LYS A 1 89 ? -62.005 -17.212 80.614 1.00 85.12 89 LYS A N 1
ATOM 672 C CA . LYS A 1 89 ? -63.361 -16.819 80.185 1.00 85.12 89 LYS A CA 1
ATOM 673 C C . LYS A 1 89 ? -64.313 -18.018 80.084 1.00 85.12 89 LYS A C 1
ATOM 675 O O . LYS A 1 89 ? -65.462 -17.917 80.506 1.00 85.12 89 LYS A O 1
ATOM 680 N N . GLN A 1 90 ? -63.849 -19.150 79.552 1.00 86.50 90 GLN A N 1
ATOM 681 C CA . GLN A 1 90 ? -64.636 -20.389 79.497 1.00 86.50 90 GLN A CA 1
ATOM 682 C C . GLN A 1 90 ? -64.968 -20.911 80.903 1.00 86.50 90 GLN A C 1
ATOM 684 O O . GLN A 1 90 ? -66.103 -21.311 81.163 1.00 86.50 90 GLN A O 1
ATOM 689 N N . LEU A 1 91 ? -64.001 -20.863 81.825 1.00 84.25 91 LEU A N 1
ATOM 690 C CA . LEU A 1 91 ? -64.195 -21.262 83.219 1.00 84.25 91 LEU A CA 1
ATOM 691 C C . LEU A 1 91 ? -65.165 -20.347 83.967 1.00 84.25 91 LEU A C 1
ATOM 693 O O . LEU A 1 91 ? -65.980 -20.849 84.737 1.00 84.25 91 LEU A O 1
ATOM 697 N N . LEU A 1 92 ? -65.134 -19.041 83.696 1.00 83.62 92 LEU A N 1
ATOM 698 C CA . LEU A 1 92 ? -66.044 -18.065 84.294 1.00 83.62 92 LEU A CA 1
ATOM 699 C C . LEU A 1 92 ? -67.509 -18.301 83.881 1.00 83.62 92 LEU A C 1
ATOM 701 O O . LEU A 1 92 ? -68.418 -18.196 84.702 1.00 83.62 92 LEU A O 1
ATOM 705 N N . GLU A 1 93 ? -67.760 -18.677 82.624 1.00 83.44 93 GLU A N 1
ATOM 706 C CA . GLU A 1 93 ? -69.111 -19.059 82.192 1.00 83.44 93 GLU A CA 1
ATOM 707 C C . GLU A 1 93 ? -69.552 -20.406 82.790 1.00 83.44 93 GLU A C 1
ATOM 709 O O . GLU A 1 93 ? -70.699 -20.538 83.223 1.00 83.44 93 GLU A O 1
ATOM 714 N N . LYS A 1 94 ? -68.642 -21.385 82.925 1.00 83.69 94 LYS A N 1
ATOM 715 C CA . LYS A 1 94 ? -68.927 -22.628 83.665 1.00 83.69 94 LYS A CA 1
ATOM 716 C C . LYS A 1 94 ? -69.230 -22.366 85.155 1.00 83.69 94 LYS A C 1
ATOM 718 O O . LYS A 1 94 ? -70.143 -22.989 85.699 1.00 83.69 94 LYS A O 1
ATOM 723 N N . SER A 1 95 ? -68.520 -21.453 85.831 1.00 80.38 95 SER A N 1
ATOM 724 C CA . SER A 1 95 ? -68.739 -21.168 87.262 1.00 80.38 95 SER A CA 1
ATOM 725 C C . SER A 1 95 ? -70.089 -20.500 87.529 1.00 80.38 95 SER A C 1
ATOM 727 O O . SER A 1 95 ? -70.779 -20.875 88.480 1.00 80.38 95 SER A O 1
ATOM 729 N N . LYS A 1 96 ? -70.518 -19.584 86.648 1.00 80.75 96 LYS A N 1
ATOM 730 C CA . LYS A 1 96 ? -71.858 -18.967 86.691 1.00 80.75 96 LYS A CA 1
ATOM 731 C C . LYS A 1 96 ? -72.976 -20.006 86.613 1.00 80.75 96 LYS A C 1
ATOM 733 O O . LYS A 1 96 ? -73.944 -19.927 87.368 1.00 80.75 96 LYS A O 1
ATOM 738 N N . GLN A 1 97 ? -72.833 -21.009 85.742 1.00 81.62 97 GLN A N 1
ATOM 739 C CA . GLN A 1 97 ? -73.834 -22.069 85.562 1.00 81.62 97 GLN A CA 1
ATOM 740 C C . GLN A 1 97 ? -74.045 -22.905 86.838 1.00 81.62 97 GLN A C 1
ATOM 742 O O . GLN A 1 97 ? -75.186 -23.244 87.155 1.00 81.62 97 GLN A O 1
ATOM 747 N N . ILE A 1 98 ? -72.983 -23.172 87.612 1.00 78.19 98 ILE A N 1
ATOM 748 C CA . ILE A 1 98 ? -73.077 -23.881 88.905 1.00 78.19 98 ILE A CA 1
ATOM 749 C C . ILE A 1 98 ? -73.368 -22.964 90.111 1.00 78.19 98 ILE A C 1
ATOM 751 O O . ILE A 1 98 ? -73.557 -23.466 91.218 1.00 78.19 98 ILE A O 1
ATOM 755 N N . LYS A 1 99 ? -73.442 -21.640 89.906 1.00 77.94 99 LYS A N 1
ATOM 756 C CA . LYS A 1 99 ? -73.745 -20.604 90.918 1.00 77.94 99 LYS A CA 1
ATOM 757 C C . LYS A 1 99 ? -72.791 -20.561 92.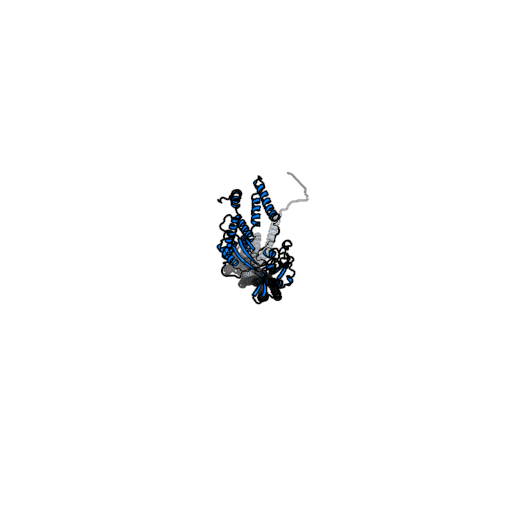125 1.00 77.94 99 LYS A C 1
ATOM 759 O O . LYS A 1 99 ? -73.187 -20.131 93.211 1.00 77.94 99 LYS A O 1
ATOM 764 N N . ASP A 1 100 ? -71.538 -20.985 91.960 1.00 77.56 100 ASP A N 1
ATOM 765 C CA . ASP A 1 100 ? -70.544 -20.945 93.040 1.00 77.56 100 ASP A CA 1
ATOM 766 C C . ASP A 1 100 ? -69.783 -19.612 93.051 1.00 77.56 100 ASP A C 1
ATOM 768 O O . ASP A 1 100 ? -68.780 -19.441 92.353 1.00 77.56 100 ASP A O 1
ATOM 772 N N . LYS A 1 101 ? -70.253 -18.674 93.885 1.00 78.75 101 LYS A N 1
ATOM 773 C CA . LYS A 1 101 ? -69.650 -17.340 94.021 1.00 78.75 101 LYS A CA 1
ATOM 774 C C . LYS A 1 101 ? -68.165 -17.363 94.389 1.00 78.75 101 LYS A C 1
ATOM 776 O O . LYS A 1 101 ? -67.436 -16.516 93.896 1.00 78.75 101 LYS A O 1
ATOM 781 N N . LYS A 1 102 ? -67.688 -18.320 95.197 1.00 79.12 102 LYS A N 1
ATOM 782 C CA . LYS A 1 102 ? -66.264 -18.359 95.586 1.00 79.12 102 LYS A CA 1
ATOM 783 C C . LYS A 1 102 ? -65.367 -18.781 94.425 1.00 79.12 102 LYS A C 1
ATOM 785 O O . LYS A 1 102 ? -64.249 -18.287 94.310 1.00 79.12 102 LYS A O 1
ATOM 790 N N . LEU A 1 103 ? -65.847 -19.679 93.564 1.00 76.81 103 LEU A N 1
ATOM 791 C CA . LEU A 1 103 ? -65.130 -20.040 92.338 1.00 76.81 103 LEU A CA 1
ATOM 792 C C . LEU A 1 103 ? -65.202 -18.905 91.304 1.00 76.81 103 LEU A C 1
ATOM 794 O O . LEU A 1 103 ? -64.198 -18.613 90.664 1.00 76.81 103 LEU A O 1
ATOM 798 N N . GLU A 1 104 ? -66.342 -18.218 91.191 1.00 79.75 104 GLU A N 1
ATOM 799 C CA . GLU A 1 104 ? -66.502 -17.042 90.323 1.00 79.75 104 GLU A CA 1
ATOM 800 C C . GLU A 1 104 ? -65.617 -15.854 90.760 1.00 79.75 104 GLU A C 1
ATOM 802 O O . GLU A 1 104 ? -64.966 -15.236 89.920 1.00 79.75 104 GLU A O 1
ATOM 807 N N . GLU A 1 105 ? -65.521 -15.558 92.060 1.00 81.88 105 GLU A N 1
ATOM 808 C CA . GLU A 1 105 ? -64.616 -14.542 92.626 1.00 81.88 105 GLU A CA 1
ATOM 809 C C . GLU A 1 105 ? -63.139 -14.871 92.348 1.00 81.88 105 GLU A C 1
ATOM 811 O O . GLU A 1 105 ? -62.384 -13.995 91.920 1.00 81.88 105 GLU A O 1
ATOM 816 N N . GLN A 1 106 ? -62.730 -16.134 92.525 1.00 80.75 106 GLN A N 1
ATOM 817 C CA . GLN A 1 106 ? -61.362 -16.574 92.240 1.00 80.75 106 GLN A CA 1
ATOM 818 C C . GLN A 1 106 ? -61.031 -16.460 90.743 1.00 80.75 106 GLN A C 1
ATOM 820 O O . GLN A 1 106 ? -60.043 -15.817 90.393 1.00 80.75 106 GLN A O 1
ATOM 825 N N . ILE A 1 107 ? -61.879 -16.998 89.853 1.00 80.25 107 ILE A N 1
ATOM 826 C CA . ILE A 1 107 ? -61.655 -16.911 88.400 1.00 80.25 107 ILE A CA 1
ATOM 827 C C . ILE A 1 107 ? -61.638 -15.449 87.935 1.00 80.25 107 ILE A C 1
ATOM 829 O O . ILE A 1 107 ? -60.813 -15.101 87.096 1.00 80.25 107 ILE A O 1
ATOM 833 N N . ASN A 1 108 ? -62.494 -14.575 88.479 1.00 81.62 108 ASN A N 1
ATOM 834 C CA . ASN A 1 108 ? -62.463 -13.146 88.153 1.00 81.62 108 ASN A CA 1
ATOM 835 C C . ASN A 1 108 ? -61.139 -12.484 88.565 1.00 81.62 108 ASN A C 1
ATOM 837 O O . ASN A 1 108 ? -60.602 -11.689 87.795 1.00 81.62 108 ASN A O 1
ATOM 841 N N . LYS A 1 109 ? -60.586 -12.823 89.736 1.00 81.69 109 LYS A N 1
ATOM 842 C CA . LYS A 1 109 ? -59.287 -12.306 90.193 1.00 81.69 109 LYS A CA 1
ATOM 843 C C . LYS A 1 109 ? -58.143 -12.755 89.280 1.00 81.69 109 LYS A C 1
ATOM 845 O O . LYS A 1 109 ? -57.315 -11.934 88.884 1.00 81.69 109 LYS A O 1
ATOM 850 N N . ASP A 1 110 ? -58.122 -14.032 88.907 1.00 76.44 110 ASP A N 1
ATOM 851 C CA . ASP A 1 110 ? -57.100 -14.579 88.011 1.00 76.44 110 ASP A CA 1
ATOM 852 C C . ASP A 1 110 ? -57.261 -14.010 86.584 1.00 76.44 110 ASP A C 1
ATOM 854 O O . ASP A 1 110 ? -56.284 -13.582 85.973 1.00 76.44 110 ASP A O 1
ATOM 858 N N . PHE A 1 111 ? -58.497 -13.859 86.089 1.00 81.00 111 PHE A N 1
ATOM 859 C CA . PHE A 1 111 ? -58.809 -13.189 84.819 1.00 81.00 111 PHE A CA 1
ATOM 860 C C . PHE A 1 111 ? -58.347 -11.723 84.801 1.00 81.00 111 PHE A C 1
ATOM 862 O O . PHE A 1 111 ? -57.733 -11.297 83.825 1.00 81.00 111 PHE A O 1
ATOM 869 N N . GLN A 1 112 ? -58.589 -10.958 85.872 1.00 82.88 112 GLN A N 1
ATOM 870 C CA . GLN A 1 112 ? -58.110 -9.575 86.006 1.00 82.88 112 GLN A CA 1
ATOM 871 C C . GLN A 1 112 ? -56.577 -9.496 86.029 1.00 82.88 112 GLN A C 1
ATOM 873 O O . GLN A 1 112 ? -56.006 -8.595 85.417 1.00 82.88 112 GLN A O 1
ATOM 878 N N . SER A 1 113 ? -55.900 -10.450 86.679 1.00 79.62 113 SER A N 1
ATOM 879 C CA . SER A 1 113 ? -54.433 -10.526 86.682 1.00 79.62 113 SER A CA 1
ATOM 880 C C . SER A 1 113 ? -53.868 -10.807 85.282 1.00 79.62 113 SER A C 1
ATOM 882 O O . SER A 1 113 ? -52.957 -10.109 84.830 1.00 79.62 113 SER A O 1
ATOM 884 N N . ILE A 1 114 ? -54.462 -11.767 84.561 1.00 79.25 114 ILE A N 1
ATOM 885 C CA . ILE A 1 114 ? -54.119 -12.086 83.166 1.00 79.25 114 ILE A CA 1
ATOM 886 C C . ILE A 1 114 ? -54.368 -10.875 82.252 1.00 79.25 114 ILE A C 1
ATOM 888 O O . ILE A 1 114 ? -53.531 -10.575 81.402 1.00 79.25 114 ILE A O 1
ATOM 892 N N . ASP A 1 115 ? -55.487 -10.161 82.414 1.00 79.56 115 ASP A N 1
ATOM 893 C CA . ASP A 1 115 ? -55.825 -9.021 81.552 1.00 79.56 115 ASP A CA 1
ATOM 894 C C . ASP A 1 115 ? -54.932 -7.800 81.815 1.00 79.56 115 ASP A C 1
ATOM 896 O O . ASP A 1 115 ? -54.449 -7.173 80.875 1.00 79.56 115 ASP A O 1
ATOM 900 N N . GLY A 1 116 ? -54.611 -7.521 83.083 1.00 81.38 116 GLY A N 1
ATOM 901 C CA . GLY A 1 116 ? -53.622 -6.504 83.446 1.00 81.38 116 GLY A CA 1
ATOM 902 C C . GLY A 1 116 ? -52.265 -6.765 82.786 1.00 81.38 116 GLY A C 1
ATOM 903 O O . GLY A 1 116 ? -51.687 -5.859 82.188 1.00 81.38 116 GLY A O 1
ATOM 904 N N . LYS A 1 117 ? -51.793 -8.022 82.788 1.00 81.12 117 LYS A N 1
ATOM 905 C CA . LYS A 1 117 ? -50.555 -8.403 82.088 1.00 81.12 117 LYS A CA 1
ATOM 906 C C . LYS A 1 117 ? -50.679 -8.430 80.563 1.00 81.12 117 LYS A C 1
ATOM 908 O O . LYS A 1 117 ? -49.685 -8.168 79.891 1.00 81.12 117 LYS A O 1
ATOM 913 N N . LEU A 1 118 ? -51.865 -8.662 80.000 1.00 80.62 118 LEU A N 1
ATOM 914 C CA . LEU A 1 118 ? -52.103 -8.502 78.561 1.00 80.62 118 LEU A CA 1
ATOM 915 C C . LEU A 1 118 ? -52.016 -7.028 78.129 1.00 80.62 118 LEU A C 1
ATOM 917 O O . LEU A 1 118 ? -51.475 -6.743 77.063 1.00 80.62 118 LEU A O 1
ATOM 921 N N . ILE A 1 119 ? -52.512 -6.097 78.950 1.00 83.19 119 ILE A N 1
ATOM 922 C CA . ILE A 1 119 ? -52.392 -4.647 78.720 1.00 83.19 119 ILE A CA 1
ATOM 923 C C . ILE A 1 119 ? -50.924 -4.209 78.838 1.00 83.19 119 ILE A C 1
ATOM 925 O O . ILE A 1 119 ? -50.408 -3.549 77.937 1.00 83.19 119 ILE A O 1
ATOM 929 N N . GLU A 1 120 ? -50.234 -4.636 79.898 1.00 82.25 120 GLU A N 1
ATOM 930 C CA . GLU A 1 120 ? -48.811 -4.351 80.133 1.00 82.25 120 GLU A CA 1
ATOM 931 C C . GLU A 1 120 ? -47.937 -4.841 78.961 1.00 82.25 120 GLU A C 1
ATOM 933 O O . GLU A 1 120 ? -47.143 -4.080 78.405 1.00 82.25 120 GLU A O 1
ATOM 938 N N . LEU A 1 121 ? -48.153 -6.081 78.505 1.00 80.44 121 LEU A N 1
ATOM 939 C CA . LEU A 1 121 ? -47.440 -6.651 77.362 1.00 80.44 121 LEU A CA 1
ATOM 940 C C . LEU A 1 121 ? -47.783 -5.953 76.039 1.00 80.44 121 LEU A C 1
ATOM 942 O O . LEU A 1 121 ? -46.887 -5.743 75.226 1.00 80.44 121 LEU A O 1
ATOM 946 N N . LYS A 1 122 ? -49.043 -5.555 75.812 1.00 80.50 122 LYS A N 1
ATOM 947 C CA . LYS A 1 122 ? -49.411 -4.753 74.631 1.00 80.50 122 LYS A CA 1
ATOM 948 C C . LYS A 1 122 ? -48.673 -3.414 74.604 1.00 80.50 122 LYS A C 1
ATOM 950 O O . LYS A 1 122 ? -48.174 -3.039 73.546 1.00 80.50 122 LYS A O 1
ATOM 955 N N . SER A 1 123 ? -48.545 -2.742 75.751 1.00 84.25 123 SER A N 1
ATOM 956 C CA . SER A 1 123 ? -47.732 -1.524 75.873 1.00 84.25 123 SER A CA 1
ATOM 957 C C . SER A 1 123 ? -46.266 -1.801 75.528 1.00 84.25 123 SER A C 1
ATOM 959 O O . SER A 1 123 ? -45.671 -1.071 74.739 1.00 84.25 123 SER A O 1
ATOM 961 N N . LYS A 1 124 ? -45.696 -2.907 76.027 1.00 83.75 124 LYS A N 1
ATOM 962 C CA . LYS A 1 124 ? -44.303 -3.293 75.743 1.00 83.75 124 LYS A CA 1
ATOM 963 C C . LYS A 1 124 ? -44.056 -3.655 74.274 1.00 83.75 124 LYS A C 1
ATOM 965 O O . LYS A 1 124 ? -43.017 -3.301 73.720 1.00 83.75 124 LYS A O 1
ATOM 970 N N . ILE A 1 125 ? -45.019 -4.309 73.625 1.00 80.56 125 ILE A N 1
ATOM 971 C CA . ILE A 1 125 ? -44.998 -4.575 72.181 1.00 80.56 125 ILE A CA 1
ATOM 972 C C . ILE A 1 125 ? -45.062 -3.260 71.398 1.00 80.56 125 ILE A C 1
ATOM 974 O O . ILE A 1 125 ? -44.286 -3.086 70.461 1.00 80.56 125 ILE A O 1
ATOM 978 N N . GLN A 1 126 ? -45.906 -2.306 71.806 1.00 84.25 126 GLN A N 1
ATOM 979 C CA . GLN A 1 126 ? -45.961 -0.991 71.168 1.00 84.25 126 GLN A CA 1
ATOM 980 C C . GLN A 1 126 ? -44.656 -0.200 71.352 1.00 84.25 126 GLN A C 1
ATOM 982 O O . GLN A 1 126 ? -44.175 0.396 70.395 1.00 84.25 126 GLN A O 1
ATOM 987 N N . GLU A 1 127 ? -44.042 -0.214 72.540 1.00 85.81 127 GLU A N 1
ATOM 988 C CA . GLU A 1 127 ? -42.713 0.377 72.772 1.00 85.81 127 GLU A CA 1
ATOM 989 C C . GLU A 1 127 ? -41.643 -0.245 71.866 1.00 85.81 127 GLU A C 1
ATOM 991 O O . GLU A 1 127 ? -40.868 0.474 71.238 1.00 85.81 127 GLU A O 1
ATOM 996 N N . SER A 1 128 ? -41.618 -1.578 71.770 1.00 83.75 128 SER A N 1
ATOM 997 C CA . SER A 1 128 ? -40.678 -2.320 70.924 1.00 83.75 128 SER A CA 1
ATOM 998 C C . SER A 1 128 ? -40.877 -2.001 69.436 1.00 83.75 128 SER A C 1
ATOM 1000 O O . SER A 1 128 ? -39.901 -1.776 68.722 1.00 83.75 128 SER A O 1
ATOM 1002 N N . ILE A 1 129 ? -42.126 -1.876 68.977 1.00 85.81 129 ILE A N 1
ATOM 1003 C CA . ILE A 1 129 ? -42.448 -1.476 67.601 1.00 85.81 129 ILE A CA 1
ATOM 1004 C C . ILE A 1 129 ? -42.085 -0.013 67.349 1.00 85.81 129 ILE A C 1
ATOM 1006 O O . ILE A 1 129 ? -41.412 0.254 66.362 1.00 85.81 129 ILE A O 1
ATOM 1010 N N . LYS A 1 130 ? -42.408 0.928 68.247 1.00 87.62 130 LYS A N 1
ATOM 1011 C CA . LYS A 1 130 ? -41.970 2.334 68.136 1.00 87.62 130 LYS A CA 1
ATOM 1012 C C . LYS A 1 130 ? -40.448 2.458 68.075 1.00 87.62 130 LYS A C 1
ATOM 1014 O O . LYS A 1 130 ? -39.931 3.232 67.274 1.00 87.62 130 LYS A O 1
ATOM 1019 N N . SER A 1 131 ? -39.729 1.674 68.880 1.00 87.88 131 SER A N 1
ATOM 1020 C CA . SER A 1 131 ? -38.265 1.615 68.856 1.00 87.88 131 SER A CA 1
ATOM 1021 C C . SER A 1 131 ? -37.747 1.095 67.511 1.00 87.88 131 SER A C 1
ATOM 1023 O O . SER A 1 131 ? -36.926 1.761 66.881 1.00 87.88 131 SER A O 1
ATOM 1025 N N . ASN A 1 132 ? -38.278 -0.025 67.015 1.00 87.19 132 ASN A N 1
ATOM 1026 C CA . ASN A 1 132 ? -37.851 -0.610 65.742 1.00 87.19 132 ASN A CA 1
ATOM 1027 C C . ASN A 1 132 ? -38.255 0.243 64.527 1.00 87.19 132 ASN A C 1
ATOM 1029 O O . ASN A 1 132 ? -37.489 0.332 63.573 1.00 87.19 132 ASN A O 1
ATOM 1033 N N . VAL A 1 133 ? -39.403 0.928 64.571 1.00 88.81 133 VAL A N 1
ATOM 1034 C CA . VAL A 1 133 ? -39.814 1.927 63.571 1.00 88.81 133 VAL A CA 1
ATOM 1035 C C . VAL A 1 133 ? -38.867 3.125 63.599 1.00 88.81 133 VAL A C 1
ATOM 1037 O O . VAL A 1 133 ? -38.413 3.548 62.545 1.00 88.81 133 VAL A O 1
ATOM 1040 N N . SER A 1 134 ? -38.493 3.639 64.775 1.00 89.19 134 SER A N 1
ATOM 1041 C CA . SER A 1 134 ? -37.511 4.728 64.889 1.00 89.19 134 SER A CA 1
ATOM 1042 C C . SER A 1 134 ? -36.141 4.342 64.310 1.00 89.19 134 SER A C 1
ATOM 1044 O O . SER A 1 134 ? -35.544 5.141 63.586 1.00 89.19 134 SER A O 1
ATOM 1046 N N . VAL A 1 135 ? -35.687 3.103 64.536 1.00 90.88 135 VAL A N 1
ATOM 1047 C CA . VAL A 1 135 ? -34.482 2.555 63.888 1.00 90.88 135 VAL A CA 1
ATOM 1048 C C . VAL A 1 135 ? -34.673 2.440 62.372 1.00 90.88 135 VAL A C 1
ATOM 1050 O O . VAL A 1 135 ? -33.829 2.928 61.633 1.00 90.88 135 VAL A O 1
ATOM 1053 N N . ALA A 1 136 ? -35.791 1.891 61.886 1.00 91.94 136 ALA A N 1
ATOM 1054 C CA . ALA A 1 136 ? -36.057 1.750 60.451 1.00 91.94 136 ALA A CA 1
ATOM 1055 C C . ALA A 1 136 ? -36.145 3.100 59.716 1.00 91.94 136 ALA A C 1
ATOM 1057 O O . ALA A 1 136 ? -35.605 3.237 58.620 1.00 91.94 136 ALA A O 1
ATOM 1058 N N . LYS A 1 137 ? -36.750 4.125 60.336 1.00 93.25 137 LYS A N 1
ATOM 1059 C CA . LYS A 1 137 ? -36.743 5.505 59.824 1.00 93.25 137 LYS A CA 1
ATOM 1060 C C . LYS A 1 137 ? -35.317 6.040 59.672 1.00 93.25 137 LYS A C 1
ATOM 1062 O O . LYS A 1 137 ? -35.024 6.696 58.675 1.00 93.25 137 LYS A O 1
ATOM 1067 N N . LYS A 1 138 ? -34.428 5.752 60.631 1.00 93.94 138 LYS A N 1
ATOM 1068 C CA . LYS A 1 138 ? -33.014 6.144 60.555 1.00 93.94 138 LYS A CA 1
ATOM 1069 C C . LYS A 1 138 ? -32.258 5.349 59.486 1.00 93.94 138 LYS A C 1
ATOM 1071 O O . LYS A 1 138 ? -31.626 5.968 58.644 1.00 93.94 138 LYS A O 1
ATOM 1076 N N . ASP A 1 139 ? -32.384 4.022 59.465 1.00 93.75 139 ASP A N 1
ATOM 1077 C CA . ASP A 1 139 ? -31.776 3.134 58.460 1.00 93.75 139 ASP A CA 1
ATOM 1078 C C . ASP A 1 139 ? -32.166 3.522 57.018 1.00 93.75 139 ASP A C 1
ATOM 1080 O O . ASP A 1 139 ? -31.354 3.393 56.100 1.00 93.75 139 ASP A O 1
ATOM 1084 N N . ILE A 1 140 ? -33.400 3.999 56.803 1.00 94.94 140 ILE A N 1
ATOM 1085 C CA . ILE A 1 140 ? -33.850 4.534 55.510 1.00 94.94 140 ILE A CA 1
ATOM 1086 C C . ILE A 1 140 ? -33.302 5.943 55.257 1.00 94.94 140 ILE A C 1
ATOM 1088 O O . ILE A 1 140 ? -32.821 6.207 54.156 1.00 94.94 140 ILE A O 1
ATOM 1092 N N . SER A 1 141 ? -33.355 6.847 56.239 1.00 93.38 141 SER A N 1
ATOM 1093 C CA . SER A 1 141 ? -32.838 8.218 56.103 1.00 93.38 141 SER A CA 1
ATOM 1094 C C . SER A 1 141 ? -31.345 8.226 55.763 1.00 93.38 141 SER A C 1
ATOM 1096 O O . SER A 1 141 ? -30.929 8.872 54.803 1.00 93.38 141 SER A O 1
ATOM 1098 N N . ASP A 1 142 ? -30.545 7.441 56.486 1.00 94.75 142 ASP A N 1
ATOM 1099 C CA . ASP A 1 142 ? -29.104 7.320 56.271 1.00 94.75 142 ASP A CA 1
ATOM 1100 C C . ASP A 1 142 ? -28.808 6.766 54.860 1.00 94.75 142 ASP A C 1
ATOM 1102 O O . ASP A 1 142 ? -28.057 7.389 54.112 1.00 94.75 142 ASP A O 1
ATOM 1106 N N . ALA A 1 143 ? -29.482 5.690 54.428 1.00 95.38 143 ALA A N 1
ATOM 1107 C CA . ALA A 1 143 ? -29.333 5.141 53.072 1.00 95.38 143 ALA A CA 1
ATOM 1108 C C . ALA A 1 143 ? -29.850 6.087 51.962 1.00 95.38 143 ALA A C 1
ATOM 1110 O O . ALA A 1 143 ? -29.302 6.134 50.860 1.00 95.38 143 ALA A O 1
ATOM 1111 N N . THR A 1 144 ? -30.876 6.895 52.242 1.00 94.44 144 THR A N 1
ATOM 1112 C CA . THR A 1 144 ? -31.373 7.932 51.319 1.00 94.44 144 THR A CA 1
ATOM 1113 C C . THR A 1 144 ? -30.360 9.069 51.180 1.00 94.44 144 THR A C 1
ATOM 1115 O O . THR A 1 144 ? -30.166 9.600 50.086 1.00 94.44 144 THR A O 1
ATOM 1118 N N . ASN A 1 145 ? -29.654 9.408 52.261 1.00 93.75 145 ASN A N 1
ATOM 1119 C CA . ASN A 1 145 ? -28.550 10.364 52.241 1.00 93.75 145 ASN A CA 1
ATOM 1120 C C . ASN A 1 145 ? -27.313 9.805 51.516 1.00 93.75 145 ASN A C 1
ATOM 1122 O O . ASN A 1 145 ? -26.682 10.551 50.769 1.00 93.75 145 ASN A O 1
ATOM 1126 N N . GLU A 1 146 ? -27.010 8.506 51.632 1.00 94.19 146 GLU A N 1
ATOM 1127 C CA . GLU A 1 146 ? -26.008 7.840 50.780 1.00 94.19 146 GLU A CA 1
ATOM 1128 C C . GLU A 1 146 ? -26.378 7.955 49.292 1.00 94.19 146 GLU A C 1
ATOM 1130 O O . GLU A 1 146 ? -25.545 8.360 48.483 1.00 94.19 146 GLU A O 1
ATOM 1135 N N . VAL A 1 147 ? -27.635 7.675 48.928 1.00 95.25 147 VAL A N 1
ATOM 1136 C CA . VAL A 1 147 ? -28.135 7.821 47.548 1.00 95.25 147 VAL A CA 1
ATOM 1137 C C . VAL A 1 147 ? -28.053 9.269 47.058 1.00 95.25 147 VAL A C 1
ATOM 1139 O O . VAL A 1 147 ? -27.578 9.506 45.948 1.00 95.25 147 VAL A O 1
ATOM 1142 N N . ASN A 1 148 ? -28.452 10.249 47.874 1.00 93.50 148 ASN A N 1
ATOM 1143 C CA . ASN A 1 148 ? -28.310 11.669 47.538 1.00 93.50 148 ASN A CA 1
ATOM 1144 C C . ASN A 1 148 ? -26.837 12.085 47.389 1.00 93.50 148 ASN A C 1
ATOM 1146 O O . ASN A 1 148 ? -26.533 12.888 46.512 1.00 93.50 148 ASN A O 1
ATOM 1150 N N . SER A 1 149 ? -25.921 11.541 48.192 1.00 93.12 149 SER A N 1
ATOM 1151 C CA . SER A 1 149 ? -24.481 11.791 48.060 1.00 93.12 149 SER A CA 1
ATOM 1152 C C . SER A 1 149 ? -23.943 11.235 46.736 1.00 93.12 149 SER A C 1
ATOM 1154 O O . SER A 1 149 ? -23.399 11.984 45.925 1.00 93.12 149 SER A O 1
ATOM 1156 N N . SER A 1 150 ? -24.202 9.954 46.450 1.00 93.56 150 SER A N 1
ATOM 1157 C CA . SER A 1 150 ? -23.770 9.282 45.216 1.00 93.56 150 SER A CA 1
ATOM 1158 C C . SER A 1 150 ? -24.357 9.910 43.944 1.00 93.56 150 SER A C 1
ATOM 1160 O O . SER A 1 150 ? -23.681 9.947 42.920 1.00 93.56 150 SER A O 1
ATOM 1162 N N . LEU A 1 151 ? -25.581 10.451 43.995 1.00 92.88 151 LEU A N 1
ATOM 1163 C CA . LEU A 1 151 ? -26.209 11.184 42.882 1.00 92.88 151 LEU A CA 1
ATOM 1164 C C . LEU A 1 151 ? -25.671 12.612 42.679 1.00 92.88 151 LEU A C 1
ATOM 1166 O O . LEU A 1 151 ? -25.931 13.202 41.632 1.00 92.88 151 LEU A O 1
ATOM 1170 N N . ASN A 1 152 ? -24.924 13.158 43.644 1.00 92.00 152 ASN A N 1
ATOM 1171 C CA . ASN A 1 152 ? -24.259 14.461 43.548 1.00 92.00 152 ASN A CA 1
ATOM 1172 C C . ASN A 1 152 ? -22.729 14.348 43.364 1.00 92.00 152 ASN A C 1
ATOM 1174 O O . ASN A 1 152 ? -22.047 15.372 43.293 1.00 92.00 152 ASN A O 1
ATOM 1178 N N . GLU A 1 153 ? -22.166 13.136 43.260 1.00 87.88 153 GLU A N 1
ATOM 1179 C CA . GLU A 1 153 ? -20.752 12.965 42.907 1.00 87.88 153 GLU A CA 1
ATOM 1180 C C . GLU A 1 153 ? -20.456 13.496 41.496 1.00 87.88 153 GLU A C 1
ATOM 1182 O O . GLU A 1 153 ? -21.183 13.227 40.539 1.00 87.88 153 GLU A O 1
ATOM 1187 N N . ASN A 1 154 ? -19.330 14.199 41.343 1.00 82.81 154 ASN A N 1
ATOM 1188 C CA . ASN A 1 154 ? -18.826 14.633 40.044 1.00 82.81 154 ASN A CA 1
ATOM 1189 C C . ASN A 1 154 ? -17.346 14.221 39.874 1.00 82.81 154 ASN A C 1
ATOM 1191 O O . ASN A 1 154 ? -16.499 14.732 40.611 1.00 82.81 154 ASN A O 1
ATOM 1195 N N . PRO A 1 155 ? -17.008 13.320 38.929 1.00 82.50 155 PRO A N 1
ATOM 1196 C CA . PRO A 1 155 ? -17.929 12.538 38.100 1.00 82.50 155 PRO A CA 1
ATOM 1197 C C . PRO A 1 155 ? -18.712 11.500 38.921 1.00 82.50 155 PRO A C 1
ATOM 1199 O O . PRO A 1 155 ? -18.193 10.955 39.898 1.00 82.50 155 PRO A O 1
ATOM 1202 N N . LEU A 1 156 ? -19.935 11.192 38.477 1.00 85.19 156 LEU A N 1
ATOM 1203 C CA . LEU A 1 156 ? -20.739 10.080 38.993 1.00 85.19 156 LEU A CA 1
ATOM 1204 C C . LEU A 1 156 ? -19.993 8.750 38.815 1.00 85.19 156 LEU A C 1
ATOM 1206 O O . LEU A 1 156 ? -19.362 8.522 37.780 1.00 85.19 156 LEU A O 1
ATOM 1210 N N . LYS A 1 157 ? -20.108 7.846 39.793 1.00 84.94 157 LYS A N 1
ATOM 1211 C CA . LYS A 1 157 ? -19.469 6.521 39.766 1.00 84.94 157 LYS A CA 1
ATOM 1212 C C . LYS A 1 157 ? -20.526 5.431 39.883 1.00 84.94 157 LYS A C 1
ATOM 1214 O O . LYS A 1 157 ? -21.213 5.349 40.899 1.00 84.94 157 LYS A O 1
ATOM 1219 N N . LEU A 1 158 ? -20.607 4.564 38.872 1.00 86.19 158 LEU A N 1
ATOM 1220 C CA . LEU A 1 158 ? -21.558 3.447 38.825 1.00 86.19 158 LEU A CA 1
ATOM 1221 C C . LEU A 1 158 ? -21.481 2.582 40.097 1.00 86.19 158 LEU A C 1
ATOM 1223 O O . LEU A 1 158 ? -22.485 2.389 40.770 1.00 86.19 158 LEU A O 1
ATOM 1227 N N . GLU A 1 159 ? -20.265 2.206 40.504 1.00 86.62 159 GLU A N 1
ATOM 1228 C CA . GLU A 1 159 ? -19.980 1.406 41.706 1.00 86.62 159 GLU A CA 1
ATOM 1229 C C . GLU A 1 159 ? -20.525 2.028 43.013 1.00 86.62 159 GLU A C 1
ATOM 1231 O O . GLU A 1 159 ? -20.953 1.309 43.916 1.00 86.62 159 GLU A O 1
ATOM 1236 N N . ASN A 1 160 ? -20.525 3.360 43.136 1.00 91.00 160 ASN A N 1
ATOM 1237 C CA . ASN A 1 160 ? -21.077 4.040 44.313 1.00 91.00 160 ASN A CA 1
ATOM 1238 C C . ASN A 1 160 ? -22.606 4.101 44.249 1.00 91.00 160 ASN A C 1
ATOM 1240 O O . ASN A 1 160 ? -23.272 3.858 45.255 1.00 91.00 160 ASN A O 1
ATOM 1244 N N . LEU A 1 161 ? -23.165 4.347 43.060 1.00 92.31 161 LEU A N 1
ATOM 1245 C CA . LEU A 1 161 ? -24.610 4.333 42.845 1.00 92.31 161 LEU A CA 1
ATOM 1246 C C . LEU A 1 161 ? -25.207 2.941 43.121 1.00 92.31 161 LEU A C 1
ATOM 1248 O O . LEU A 1 161 ? -26.229 2.838 43.795 1.00 92.31 161 LEU A O 1
ATOM 1252 N N . GLU A 1 162 ? -24.553 1.864 42.679 1.00 92.00 162 GLU A N 1
ATOM 1253 C CA . GLU A 1 162 ? -24.968 0.487 42.973 1.00 92.00 162 GLU A CA 1
ATOM 1254 C C . GLU A 1 162 ? -24.946 0.173 44.475 1.00 92.00 162 GLU A C 1
ATOM 1256 O O . GLU A 1 162 ? -25.909 -0.391 44.997 1.00 92.00 162 GLU A O 1
ATOM 1261 N N . LYS A 1 163 ? -23.890 0.574 45.197 1.00 93.62 163 LYS A N 1
ATOM 1262 C CA . LYS A 1 163 ? -23.796 0.370 46.654 1.00 93.62 163 LYS A CA 1
ATOM 1263 C C . LYS A 1 163 ? -24.891 1.123 47.404 1.00 93.62 163 LYS A C 1
ATOM 1265 O O . LYS A 1 163 ? -25.581 0.521 48.226 1.00 93.62 163 LYS A O 1
ATOM 1270 N N . SER A 1 164 ? -25.099 2.406 47.099 1.00 94.75 164 SER A N 1
ATOM 1271 C CA . SER A 1 164 ? -26.166 3.202 47.719 1.00 94.75 164 SER A CA 1
ATOM 1272 C C . SER A 1 164 ? -27.557 2.664 47.367 1.00 94.75 164 SER A C 1
ATOM 1274 O O . SER A 1 164 ? -28.433 2.622 48.229 1.00 94.75 164 SER A O 1
ATOM 1276 N N . LYS A 1 165 ? -27.756 2.167 46.138 1.00 96.31 165 LYS A N 1
ATOM 1277 C CA . LYS A 1 165 ? -28.983 1.466 45.743 1.00 96.31 165 LYS A CA 1
ATOM 1278 C C . LYS A 1 165 ? -29.226 0.221 46.607 1.00 96.31 165 LYS A C 1
ATOM 1280 O O . LYS A 1 165 ? -30.304 0.098 47.181 1.00 96.31 165 LYS A O 1
ATOM 1285 N N . GLN A 1 166 ? -28.242 -0.673 46.731 1.00 95.00 166 GLN A N 1
ATOM 1286 C CA . GLN A 1 166 ? -28.365 -1.900 47.534 1.00 95.00 166 GLN A CA 1
ATOM 1287 C C . GLN A 1 166 ? -28.587 -1.597 49.026 1.00 95.00 166 GLN A C 1
ATOM 1289 O O . GLN A 1 166 ? -29.346 -2.300 49.696 1.00 95.00 166 GLN A O 1
ATOM 1294 N N . SER A 1 167 ? -27.958 -0.535 49.542 1.00 94.62 167 SER A N 1
ATOM 1295 C CA . SER A 1 167 ? -28.188 -0.006 50.894 1.00 94.62 167 SER A CA 1
ATOM 1296 C C . SER A 1 167 ? -29.661 0.381 51.087 1.00 94.62 167 SER A C 1
ATOM 1298 O O . SER A 1 167 ? -30.329 -0.116 51.999 1.00 94.62 167 SER A O 1
ATOM 1300 N N . LEU A 1 168 ? -30.212 1.172 50.158 1.00 96.50 168 LEU A N 1
ATOM 1301 C CA . LEU A 1 168 ? -31.593 1.647 50.213 1.00 96.50 168 LEU A CA 1
ATOM 1302 C C . LEU A 1 168 ? -32.626 0.521 50.020 1.00 96.50 168 LEU A C 1
ATOM 1304 O O . LEU A 1 168 ? -33.575 0.438 50.798 1.00 96.50 168 LEU A O 1
ATOM 1308 N N . GLU A 1 169 ? -32.420 -0.392 49.063 1.00 95.88 169 GLU A N 1
ATOM 1309 C CA . GLU A 1 169 ? -33.267 -1.585 48.872 1.00 95.88 169 GLU A CA 1
ATOM 1310 C C . GLU A 1 169 ? -33.333 -2.435 50.148 1.00 95.88 169 GLU A C 1
ATOM 1312 O O . GLU A 1 169 ? -34.402 -2.904 50.547 1.00 95.88 169 GLU A O 1
ATOM 1317 N N . LYS A 1 170 ? -32.202 -2.612 50.836 1.00 95.12 170 LYS A N 1
ATOM 1318 C CA . LYS A 1 170 ? -32.127 -3.371 52.088 1.00 95.12 170 LYS A CA 1
ATOM 1319 C C . LYS A 1 170 ? -32.878 -2.682 53.232 1.00 95.12 170 LYS A C 1
ATOM 1321 O O . LYS A 1 170 ? -33.561 -3.368 53.993 1.00 95.12 170 LYS A O 1
ATOM 1326 N N . SER A 1 171 ? -32.785 -1.357 53.353 1.00 94.12 171 SER A N 1
ATOM 1327 C CA . SER A 1 171 ? -33.519 -0.591 54.370 1.00 94.12 171 SER A CA 1
ATOM 1328 C C . SER A 1 171 ? -35.031 -0.544 54.101 1.00 94.12 171 SER A C 1
ATOM 1330 O O . SER A 1 171 ? -35.812 -0.751 55.030 1.00 94.12 171 SER A O 1
ATOM 1332 N N . ILE A 1 172 ? -35.455 -0.377 52.842 1.00 95.38 172 ILE A N 1
ATOM 1333 C CA . ILE A 1 172 ? -36.871 -0.441 52.434 1.00 95.38 172 ILE A CA 1
ATOM 1334 C C . ILE A 1 172 ? -37.472 -1.820 52.747 1.00 95.38 172 ILE A C 1
ATOM 1336 O O . ILE A 1 172 ? -38.539 -1.904 53.354 1.00 95.38 172 ILE A O 1
ATOM 1340 N N . ASN A 1 173 ? -36.774 -2.911 52.410 1.00 92.88 173 ASN A N 1
ATOM 1341 C CA . ASN A 1 173 ? -37.270 -4.266 52.670 1.00 92.88 173 ASN A CA 1
ATOM 1342 C C . ASN A 1 173 ? -37.478 -4.542 54.174 1.00 92.88 173 ASN A C 1
ATOM 1344 O O . ASN A 1 173 ? -38.549 -5.018 54.552 1.00 92.88 173 ASN A O 1
ATOM 1348 N N . LYS A 1 174 ? -36.528 -4.158 55.046 1.00 90.88 174 LYS A N 1
ATOM 1349 C CA . LYS A 1 174 ? -36.707 -4.228 56.516 1.00 90.88 174 LYS A CA 1
ATOM 1350 C C . LYS A 1 174 ? -37.950 -3.465 56.989 1.00 90.88 174 LYS A C 1
ATOM 1352 O O . LYS A 1 174 ? -38.681 -3.933 57.861 1.00 90.88 174 LYS A O 1
ATOM 1357 N N . ALA A 1 175 ? -38.168 -2.261 56.459 1.00 92.81 175 ALA A N 1
ATOM 1358 C CA . ALA A 1 175 ? -39.293 -1.425 56.857 1.00 92.81 175 ALA A CA 1
ATOM 1359 C C . ALA A 1 175 ? -40.631 -2.023 56.408 1.00 92.81 175 ALA A C 1
ATOM 1361 O O . ALA A 1 175 ? -41.576 -2.024 57.192 1.00 92.81 175 ALA A O 1
ATOM 1362 N N . ASN A 1 176 ? -40.697 -2.608 55.210 1.00 91.88 176 ASN A N 1
ATOM 1363 C CA . ASN A 1 176 ? -41.882 -3.315 54.723 1.00 91.88 176 ASN A CA 1
ATOM 1364 C C . ASN A 1 176 ? -42.214 -4.568 55.565 1.00 91.88 176 ASN A C 1
ATOM 1366 O O . ASN A 1 176 ? -43.390 -4.830 55.835 1.00 91.88 176 ASN A O 1
ATOM 1370 N N . GLU A 1 177 ? -41.212 -5.294 56.077 1.00 89.19 177 GLU A N 1
ATOM 1371 C CA . GLU A 1 177 ? -41.429 -6.359 57.073 1.00 89.19 177 GLU A CA 1
ATOM 1372 C C . GLU A 1 177 ? -42.001 -5.811 58.396 1.00 89.19 177 GLU A C 1
ATOM 1374 O O . GLU A 1 177 ? -42.952 -6.379 58.941 1.00 89.19 177 GLU A O 1
ATOM 1379 N N . LEU A 1 178 ? -41.487 -4.678 58.891 1.00 87.88 178 LEU A N 1
ATOM 1380 C CA . LEU A 1 178 ? -41.996 -4.019 60.103 1.00 87.88 178 LEU A CA 1
ATOM 1381 C C . LEU A 1 178 ? -43.409 -3.437 59.926 1.00 87.88 178 LEU A C 1
ATOM 1383 O O . LEU A 1 178 ? -44.226 -3.567 60.836 1.00 87.88 178 LEU A O 1
ATOM 1387 N N . ILE A 1 179 ? -43.729 -2.860 58.764 1.00 89.25 179 ILE A N 1
ATOM 1388 C CA . ILE A 1 179 ? -45.077 -2.389 58.398 1.00 89.25 179 ILE A CA 1
ATOM 1389 C C . ILE A 1 179 ? -46.071 -3.551 58.440 1.00 89.25 179 ILE A C 1
ATOM 1391 O O . ILE A 1 179 ? -47.138 -3.433 59.046 1.00 89.25 179 ILE A O 1
ATOM 1395 N N . LYS A 1 180 ? -45.714 -4.701 57.853 1.00 89.06 180 LYS A N 1
ATOM 1396 C CA . LYS A 1 180 ? -46.539 -5.915 57.908 1.00 89.06 180 LYS A CA 1
ATOM 1397 C C . LYS A 1 180 ? -46.760 -6.375 59.355 1.00 89.06 180 LYS A C 1
ATOM 1399 O O . LYS A 1 180 ? -47.901 -6.613 59.747 1.00 89.06 180 LYS A O 1
ATOM 1404 N N . LEU A 1 181 ? -45.697 -6.436 60.156 1.00 84.62 181 LEU A N 1
ATOM 1405 C CA . LEU A 1 181 ? -45.743 -6.862 61.558 1.00 84.62 181 LEU A CA 1
ATOM 1406 C C . LEU A 1 181 ? -46.594 -5.922 62.435 1.00 84.62 181 LEU A C 1
ATOM 1408 O O . LEU A 1 181 ? -47.387 -6.380 63.257 1.00 84.62 181 LEU A O 1
ATOM 1412 N N . ALA A 1 182 ? -46.479 -4.608 62.229 1.00 85.12 182 ALA A N 1
ATOM 1413 C CA . ALA A 1 182 ? -47.303 -3.600 62.894 1.00 85.12 182 ALA A CA 1
ATOM 1414 C C . ALA A 1 182 ? -48.783 -3.697 62.475 1.00 85.12 182 ALA A C 1
ATOM 1416 O O . ALA A 1 182 ? -49.672 -3.541 63.316 1.00 85.12 182 ALA A O 1
ATOM 1417 N N . LYS A 1 183 ? -49.057 -4.027 61.203 1.00 87.44 183 LYS A N 1
ATOM 1418 C CA . LYS A 1 183 ? -50.412 -4.230 60.660 1.00 87.44 183 LYS A CA 1
ATOM 1419 C C . LYS A 1 183 ? -51.100 -5.467 61.223 1.00 87.44 183 LYS A C 1
ATOM 1421 O O . LYS A 1 183 ? -52.273 -5.395 61.576 1.00 87.44 183 LYS A O 1
ATOM 1426 N N . GLU A 1 184 ? -50.372 -6.569 61.376 1.00 84.00 184 GLU A N 1
ATOM 1427 C CA . GLU A 1 184 ? -50.867 -7.791 62.030 1.00 84.00 184 GLU A CA 1
ATOM 1428 C C . GLU A 1 184 ? -51.193 -7.582 63.524 1.00 84.00 184 GLU A C 1
ATOM 1430 O O . GLU A 1 184 ? -51.939 -8.366 64.111 1.00 84.00 184 GLU A O 1
ATOM 1435 N N . LEU A 1 185 ? -50.679 -6.506 64.135 1.00 80.88 185 LEU A N 1
ATOM 1436 C CA . LEU A 1 185 ? -50.878 -6.162 65.547 1.00 80.88 185 LEU A CA 1
ATOM 1437 C C . LEU A 1 185 ? -51.794 -4.945 65.800 1.00 80.88 185 LEU A C 1
ATOM 1439 O O . LEU A 1 185 ? -52.188 -4.727 66.947 1.00 80.88 185 LEU A O 1
ATOM 1443 N N . GLY A 1 186 ? -52.180 -4.197 64.759 1.00 83.81 186 GLY A N 1
ATOM 1444 C CA . GLY A 1 186 ? -53.116 -3.065 64.846 1.00 83.81 186 GLY A CA 1
ATOM 1445 C C . GLY A 1 186 ? -52.496 -1.711 65.222 1.00 83.81 186 GLY A C 1
ATOM 1446 O O . GLY A 1 186 ? -53.185 -0.870 65.797 1.00 83.81 186 GLY A O 1
ATOM 1447 N N . PHE A 1 187 ? -51.214 -1.486 64.925 1.00 86.75 187 PHE A N 1
ATOM 1448 C CA . PHE A 1 187 ? -50.502 -0.236 65.236 1.00 86.75 187 PHE A CA 1
ATOM 1449 C C . PHE A 1 187 ? -50.540 0.760 64.063 1.00 86.75 187 PHE A C 1
ATOM 1451 O O . PHE A 1 187 ? -49.541 0.994 63.388 1.00 86.75 187 PHE A O 1
ATOM 1458 N N . GLU A 1 188 ? -51.725 1.314 63.776 1.00 86.56 188 GLU A N 1
ATOM 1459 C CA . GLU A 1 188 ? -51.970 2.118 62.563 1.00 86.56 188 GLU A CA 1
ATOM 1460 C C . GLU A 1 188 ? -51.165 3.423 62.483 1.00 86.56 188 GLU A C 1
ATOM 1462 O O . GLU A 1 188 ? -50.717 3.789 61.394 1.00 86.56 188 GLU A O 1
ATOM 1467 N N . ASN A 1 189 ? -50.906 4.085 63.616 1.00 85.75 189 ASN A N 1
ATOM 1468 C CA . ASN A 1 189 ? -50.075 5.292 63.644 1.00 85.75 189 ASN A CA 1
ATOM 1469 C C . ASN A 1 189 ? -48.644 4.960 63.202 1.00 85.75 189 ASN A C 1
ATOM 1471 O O . ASN A 1 189 ? -48.118 5.579 62.285 1.00 85.75 189 ASN A O 1
ATOM 1475 N N . GLU A 1 190 ? -48.048 3.931 63.807 1.00 86.56 190 GLU A N 1
ATOM 1476 C CA . GLU A 1 190 ? -46.696 3.448 63.525 1.00 86.56 190 GLU A CA 1
ATOM 1477 C C . GLU A 1 190 ? -46.529 2.933 62.081 1.00 86.56 190 GLU A C 1
ATOM 1479 O O . GLU A 1 190 ? -45.436 3.024 61.521 1.00 86.56 190 GLU A O 1
ATOM 1484 N N . ILE A 1 191 ? -47.609 2.440 61.458 1.00 86.19 191 ILE A N 1
ATOM 1485 C CA . ILE A 1 191 ? -47.655 2.085 60.029 1.00 86.19 191 ILE A CA 1
ATOM 1486 C C . ILE A 1 191 ? -47.629 3.339 59.153 1.00 86.19 191 ILE A C 1
ATOM 1488 O O . ILE A 1 191 ? -46.817 3.413 58.232 1.00 86.19 191 ILE A O 1
ATOM 1492 N N . SER A 1 192 ? -48.498 4.320 59.425 1.00 89.81 192 SER A N 1
ATOM 1493 C CA . SER A 1 192 ? -48.548 5.575 58.660 1.00 89.81 192 SER A CA 1
ATOM 1494 C C . SER A 1 192 ? -47.199 6.295 58.703 1.00 89.81 192 SER A C 1
ATOM 1496 O O . SER A 1 192 ? -46.665 6.685 57.666 1.00 89.81 192 SER A O 1
ATOM 1498 N N . ASP A 1 193 ? -46.616 6.366 59.902 1.00 84.75 193 ASP A N 1
ATOM 1499 C CA . ASP A 1 193 ? -45.320 6.972 60.199 1.00 84.75 193 ASP A CA 1
ATOM 1500 C C . ASP A 1 193 ? -44.163 6.405 59.358 1.00 84.75 193 ASP A C 1
ATOM 1502 O O . ASP A 1 193 ? -43.204 7.130 59.084 1.00 84.75 193 ASP A O 1
ATOM 1506 N N . LEU A 1 194 ? -44.206 5.114 59.006 1.00 90.25 194 LEU A N 1
ATOM 1507 C CA . LEU A 1 194 ? -43.146 4.432 58.256 1.00 90.25 194 LEU A CA 1
ATOM 1508 C C . LEU A 1 194 ? -43.463 4.328 56.754 1.00 90.25 194 LEU A C 1
ATOM 1510 O O . LEU A 1 194 ? -42.546 4.446 55.944 1.00 90.25 194 LEU A O 1
ATOM 1514 N N . ASN A 1 195 ? -44.740 4.194 56.374 1.00 91.31 195 ASN A N 1
ATOM 1515 C CA . ASN A 1 195 ? -45.190 4.161 54.976 1.00 91.31 195 ASN A CA 1
ATOM 1516 C C . ASN A 1 195 ? -44.760 5.406 54.183 1.00 91.31 195 ASN A C 1
ATOM 1518 O O . ASN A 1 195 ? -44.295 5.274 53.056 1.00 91.31 195 ASN A O 1
ATOM 1522 N N . GLU A 1 196 ? -44.896 6.610 54.747 1.00 90.81 196 GLU A N 1
ATOM 1523 C CA . GLU A 1 196 ? -44.529 7.864 54.062 1.00 90.81 196 GLU A CA 1
ATOM 1524 C C . GLU A 1 196 ? -43.026 7.917 53.717 1.00 90.81 196 GLU A C 1
ATOM 1526 O O . GLU A 1 196 ? -42.619 8.313 52.618 1.00 90.81 196 GLU A O 1
ATOM 1531 N N . ILE A 1 197 ? -42.194 7.439 54.644 1.00 92.00 197 ILE A N 1
ATOM 1532 C CA . ILE A 1 197 ? -40.737 7.361 54.496 1.00 92.00 197 ILE A CA 1
ATOM 1533 C C . ILE A 1 197 ? -40.339 6.250 53.513 1.00 92.00 197 ILE A C 1
ATOM 1535 O O . ILE A 1 197 ? -39.416 6.440 52.721 1.00 92.00 197 ILE A O 1
ATOM 1539 N N . VAL A 1 198 ? -41.058 5.123 53.491 1.00 93.81 198 VAL A N 1
ATOM 1540 C CA . VAL A 1 198 ? -40.868 4.071 52.479 1.00 93.81 198 VAL A CA 1
ATOM 1541 C C . VAL A 1 198 ? -41.225 4.583 51.080 1.00 93.81 198 VAL A C 1
ATOM 1543 O O . VAL A 1 198 ? -40.381 4.512 50.193 1.00 93.81 198 VAL A O 1
ATOM 1546 N N . LEU A 1 199 ? -42.404 5.183 50.883 1.00 93.00 199 LEU A N 1
ATOM 1547 C CA . LEU A 1 199 ? -42.864 5.669 49.572 1.00 93.00 199 LEU A CA 1
ATOM 1548 C C . LEU A 1 199 ? -41.937 6.739 48.971 1.00 93.00 199 LEU A C 1
ATOM 1550 O O . LEU A 1 199 ? -41.592 6.681 47.790 1.00 93.00 199 LEU A O 1
ATOM 1554 N N . SER A 1 200 ? -41.487 7.703 49.780 1.00 92.50 200 SER A N 1
ATOM 1555 C CA . SER A 1 200 ? -40.511 8.713 49.335 1.00 92.50 200 SER A CA 1
ATOM 1556 C C . SER A 1 200 ? -39.151 8.098 48.971 1.00 92.50 200 SER A C 1
ATOM 1558 O O . SER A 1 200 ? -38.488 8.553 48.035 1.00 92.50 200 SER A O 1
ATOM 1560 N N . SER A 1 201 ? -38.769 7.008 49.636 1.00 93.50 201 SER A N 1
ATOM 1561 C CA . SER A 1 201 ? -37.535 6.266 49.358 1.00 93.50 201 SER A CA 1
ATOM 1562 C C . SER A 1 201 ? -37.646 5.339 48.144 1.00 93.50 201 SER A C 1
ATOM 1564 O O . SER A 1 201 ? -36.674 5.186 47.411 1.00 93.50 201 SER A O 1
ATOM 1566 N N . GLU A 1 202 ? -38.822 4.775 47.859 1.00 93.88 202 GLU A N 1
ATOM 1567 C CA . GLU A 1 202 ? -39.099 4.002 46.638 1.00 93.88 202 GLU A CA 1
ATOM 1568 C C . GLU A 1 202 ? -39.031 4.886 45.376 1.00 93.88 202 GLU A C 1
ATOM 1570 O O . GLU A 1 202 ? -38.502 4.468 44.338 1.00 93.88 202 GLU A O 1
ATOM 1575 N N . LEU A 1 203 ? -39.455 6.153 45.475 1.00 93.44 203 LEU A N 1
ATOM 1576 C CA . LEU A 1 203 ? -39.214 7.155 44.429 1.00 93.44 203 LEU A CA 1
ATOM 1577 C C . LEU A 1 203 ? -37.710 7.407 44.231 1.00 93.44 203 LEU A C 1
ATOM 1579 O O . LEU A 1 203 ? -37.228 7.390 43.096 1.00 93.44 203 LEU A O 1
ATOM 1583 N N . LYS A 1 204 ? -36.942 7.562 45.319 1.00 93.12 204 LYS A N 1
ATOM 1584 C CA . LYS A 1 204 ? -35.484 7.762 45.246 1.00 93.12 204 LYS A CA 1
ATOM 1585 C C . LYS A 1 204 ? -34.743 6.530 44.698 1.00 93.12 204 LYS A C 1
ATOM 1587 O O . LYS A 1 204 ? -33.809 6.670 43.908 1.00 93.12 204 LYS A O 1
ATOM 1592 N N . LEU A 1 205 ? -35.203 5.325 45.038 1.00 94.12 205 LEU A N 1
ATOM 1593 C CA . LEU A 1 205 ? -34.732 4.051 44.487 1.00 94.12 205 LEU A CA 1
ATOM 1594 C C . LEU A 1 205 ? -34.986 3.946 42.970 1.00 94.12 205 LEU A C 1
ATOM 1596 O O . LEU A 1 205 ? -34.152 3.426 42.218 1.00 94.12 205 LEU A O 1
ATOM 1600 N N . THR A 1 206 ? -36.118 4.478 42.507 1.00 93.44 206 THR A N 1
ATOM 1601 C CA . THR A 1 206 ? -36.450 4.574 41.079 1.00 93.44 206 THR A CA 1
ATOM 1602 C C . THR A 1 206 ? -35.533 5.573 40.365 1.00 93.44 206 THR A C 1
ATOM 1604 O O . THR A 1 206 ? -35.008 5.268 39.293 1.00 93.44 206 THR A O 1
ATOM 1607 N N . GLU A 1 207 ? -35.268 6.732 40.978 1.00 93.88 207 GLU A N 1
ATOM 1608 C CA . GLU A 1 207 ? -34.356 7.762 40.461 1.00 93.88 207 GLU A CA 1
ATOM 1609 C C . GLU A 1 207 ? -32.924 7.227 40.277 1.00 93.88 207 GLU A C 1
ATOM 1611 O O . GLU A 1 207 ? -32.369 7.316 39.179 1.00 93.88 207 GLU A O 1
ATOM 1616 N N . ILE A 1 208 ? -32.345 6.591 41.305 1.00 94.38 208 ILE A N 1
ATOM 1617 C CA . ILE A 1 208 ? -30.995 6.016 41.204 1.00 94.38 208 ILE A CA 1
ATOM 1618 C C . ILE A 1 208 ? -30.938 4.843 40.217 1.00 94.38 208 ILE A C 1
ATOM 1620 O O . ILE A 1 208 ? -29.998 4.756 39.430 1.00 94.38 208 ILE A O 1
ATOM 1624 N N . SER A 1 209 ? -31.973 3.996 40.163 1.00 93.00 209 SER A N 1
ATOM 1625 C CA . SER A 1 209 ? -32.055 2.910 39.174 1.00 93.00 209 SER A CA 1
ATOM 1626 C C . SER A 1 209 ? -32.160 3.422 37.731 1.00 93.00 209 SER A C 1
ATOM 1628 O O . SER A 1 209 ? -31.667 2.762 36.817 1.00 93.00 209 SER A O 1
ATOM 1630 N N . LYS A 1 210 ? -32.759 4.600 37.505 1.00 94.00 210 LYS A N 1
ATOM 1631 C CA . LYS A 1 210 ? -32.726 5.284 36.202 1.00 94.00 210 LYS A CA 1
ATOM 1632 C C . LYS A 1 210 ? -31.335 5.846 35.906 1.00 94.00 210 LYS A C 1
ATOM 1634 O O . LYS A 1 210 ?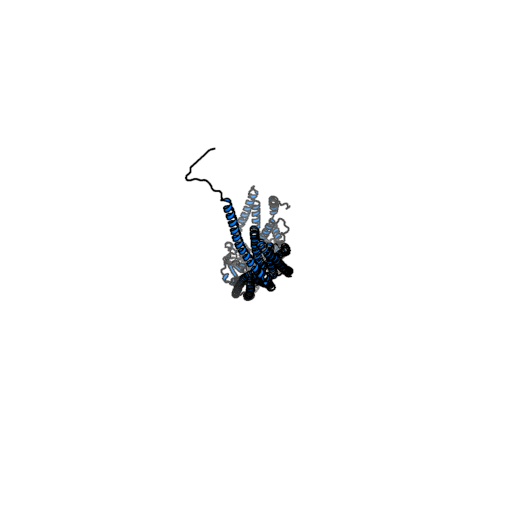 -30.843 5.667 34.795 1.00 94.00 210 LYS A O 1
ATOM 1639 N N . LYS A 1 211 ? -30.679 6.480 36.886 1.00 90.88 211 LYS A N 1
ATOM 1640 C CA . LYS A 1 211 ? -29.345 7.077 36.705 1.00 90.88 211 LYS A CA 1
ATOM 1641 C C . LYS A 1 211 ? -28.257 6.036 36.419 1.00 90.88 211 LYS A C 1
ATOM 1643 O O . LYS A 1 211 ? -27.392 6.301 35.592 1.00 90.88 211 LYS A O 1
ATOM 1648 N N . ILE A 1 212 ? -28.344 4.858 37.042 1.00 90.25 212 ILE A N 1
ATOM 1649 C CA . ILE A 1 212 ? -27.511 3.681 36.741 1.00 90.25 212 ILE A CA 1
ATOM 1650 C C . ILE A 1 212 ? -27.645 3.314 35.254 1.00 90.25 212 ILE A C 1
ATOM 1652 O O . ILE A 1 212 ? -26.653 3.372 34.534 1.00 90.25 212 ILE A O 1
ATOM 1656 N N . LYS A 1 213 ? -28.871 3.100 34.756 1.00 90.25 213 LYS A N 1
ATOM 1657 C CA . LYS A 1 213 ? -29.130 2.770 33.339 1.00 90.25 213 LYS A CA 1
ATOM 1658 C C . LYS A 1 213 ? -28.666 3.831 32.345 1.00 90.25 213 LYS A C 1
ATOM 1660 O O . LYS A 1 213 ? -28.202 3.502 31.258 1.00 90.25 213 LYS A O 1
ATOM 1665 N N . GLU A 1 214 ? -28.784 5.108 32.700 1.00 88.19 214 GLU A N 1
ATOM 1666 C CA . GLU A 1 214 ? -28.253 6.198 31.874 1.00 88.19 214 GLU A CA 1
ATOM 1667 C C . GLU A 1 214 ? -26.722 6.155 31.760 1.00 88.19 214 GLU A C 1
ATOM 1669 O O . GLU A 1 214 ? -26.192 6.529 30.719 1.00 88.19 214 GLU A O 1
ATOM 1674 N N . LEU A 1 215 ? -26.012 5.702 32.799 1.00 85.56 215 LEU A N 1
ATOM 1675 C CA . LEU A 1 215 ? -24.553 5.556 32.780 1.00 85.56 215 LEU A CA 1
ATOM 1676 C C . LEU A 1 215 ? -24.108 4.271 32.069 1.00 85.56 215 LEU A C 1
ATOM 1678 O O . LEU A 1 215 ? -23.179 4.341 31.270 1.00 85.56 215 LEU A O 1
ATOM 1682 N N . GLU A 1 216 ? -24.802 3.147 32.285 1.00 85.25 216 GLU A N 1
ATOM 1683 C CA . GLU A 1 216 ? -24.574 1.876 31.572 1.00 85.25 216 GLU A CA 1
ATOM 1684 C C . GLU A 1 216 ? -24.592 2.093 30.047 1.00 85.25 216 GLU A C 1
ATOM 1686 O O . GLU A 1 216 ? -23.609 1.812 29.366 1.00 85.25 216 GLU A O 1
ATOM 1691 N N . VAL A 1 217 ? -25.653 2.720 29.520 1.00 86.50 217 VAL A N 1
ATOM 1692 C CA . VAL A 1 217 ? -25.797 3.018 28.080 1.00 86.50 217 VAL A CA 1
ATOM 1693 C C . VAL A 1 217 ? -24.705 3.964 27.557 1.00 86.50 217 VAL A C 1
ATOM 1695 O O . VAL A 1 217 ? -24.277 3.846 26.407 1.00 86.50 217 VAL A O 1
ATOM 1698 N N . ILE A 1 218 ? -24.239 4.909 28.380 1.00 81.94 218 ILE A N 1
ATOM 1699 C CA . ILE A 1 218 ? -23.163 5.841 28.014 1.00 81.94 218 ILE A CA 1
ATOM 1700 C C . ILE A 1 218 ? -21.808 5.125 27.931 1.00 81.94 218 ILE A C 1
ATOM 1702 O O . ILE A 1 218 ? -21.007 5.454 27.054 1.00 81.94 218 ILE A O 1
ATOM 1706 N N . ASP A 1 219 ? -21.534 4.167 28.816 1.00 81.38 219 ASP A N 1
ATOM 1707 C CA . ASP A 1 219 ? -20.283 3.409 28.789 1.00 81.38 219 ASP A CA 1
ATOM 1708 C C . ASP A 1 219 ? -20.300 2.321 27.701 1.00 81.38 219 ASP A C 1
ATOM 1710 O O . ASP A 1 219 ? -19.324 2.226 26.956 1.00 81.38 219 ASP A O 1
ATOM 1714 N N . ASP A 1 220 ? -21.421 1.625 27.476 1.00 83.56 220 ASP A N 1
ATOM 1715 C CA . ASP A 1 220 ? -21.614 0.718 26.328 1.00 83.56 220 ASP A CA 1
ATOM 1716 C C . ASP A 1 220 ? -21.364 1.421 24.980 1.00 83.56 220 ASP A C 1
ATOM 1718 O O . ASP A 1 220 ? -20.679 0.890 24.099 1.00 83.56 220 ASP A O 1
ATOM 1722 N N . ALA A 1 221 ? -21.870 2.650 24.817 1.00 84.62 221 ALA A N 1
ATOM 1723 C CA . ALA A 1 221 ? -21.661 3.440 23.606 1.00 84.62 221 ALA A CA 1
ATOM 1724 C C . ALA A 1 221 ? -20.174 3.775 23.375 1.00 84.62 221 ALA A C 1
ATOM 1726 O O . ALA A 1 221 ? -19.680 3.644 22.251 1.00 84.62 221 ALA A O 1
ATOM 1727 N N . LYS A 1 222 ? -19.434 4.139 24.435 1.00 82.94 222 LYS A N 1
ATOM 1728 C CA . LYS A 1 222 ? -17.975 4.346 24.359 1.00 82.94 222 LYS A CA 1
ATOM 1729 C C . LYS A 1 222 ? -17.262 3.048 23.995 1.00 82.94 222 LYS A C 1
ATOM 1731 O O . LYS A 1 222 ? -16.403 3.061 23.117 1.00 82.94 222 LYS A O 1
ATOM 1736 N N . ILE A 1 223 ? -17.623 1.929 24.635 1.00 83.62 223 ILE A N 1
ATOM 1737 C CA . ILE A 1 223 ? -17.052 0.605 24.343 1.00 83.62 223 ILE A CA 1
ATOM 1738 C C . ILE A 1 223 ? -17.190 0.304 22.854 1.00 83.62 223 ILE A C 1
ATOM 1740 O O . ILE A 1 223 ? -16.194 -0.036 22.220 1.00 83.62 223 ILE A O 1
ATOM 1744 N N . ALA A 1 224 ? -18.380 0.490 22.280 1.00 87.44 224 ALA A N 1
ATOM 1745 C CA . ALA A 1 224 ? -18.623 0.282 20.856 1.00 87.44 224 ALA A CA 1
ATOM 1746 C C . ALA A 1 224 ? -17.761 1.196 19.960 1.00 87.44 224 ALA A C 1
ATOM 1748 O O . ALA A 1 224 ? -17.147 0.701 19.011 1.00 87.44 224 ALA A O 1
ATOM 1749 N N . GLU A 1 225 ? -17.648 2.493 20.273 1.00 88.50 225 GLU A N 1
ATOM 1750 C CA . GLU A 1 225 ? -16.803 3.442 19.527 1.00 88.50 225 GLU A CA 1
ATOM 1751 C C . GLU A 1 225 ? -15.323 3.021 19.541 1.00 88.50 225 GLU A C 1
ATOM 1753 O O . GLU A 1 225 ? -14.676 2.929 18.496 1.00 88.50 225 GLU A O 1
ATOM 1758 N N . ILE A 1 226 ? -14.782 2.708 20.720 1.00 88.19 226 ILE A N 1
ATOM 1759 C CA . ILE A 1 226 ? -13.369 2.349 20.904 1.00 88.19 226 ILE A CA 1
ATOM 1760 C C . ILE A 1 226 ? -13.073 0.996 20.245 1.00 88.19 226 ILE A C 1
ATOM 1762 O O . ILE A 1 226 ? -12.063 0.839 19.558 1.00 88.19 226 ILE A O 1
ATOM 1766 N N . LYS A 1 227 ? -13.989 0.029 20.377 1.00 90.00 227 LYS A N 1
ATOM 1767 C CA . LYS A 1 227 ? -13.935 -1.279 19.708 1.00 90.00 227 LYS A CA 1
ATOM 1768 C C . LYS A 1 227 ? -13.935 -1.106 18.183 1.00 90.00 227 LYS A C 1
ATOM 1770 O O . LYS A 1 227 ? -13.181 -1.807 17.509 1.00 90.00 227 LYS A O 1
ATOM 1775 N N . ALA A 1 228 ? -14.676 -0.138 17.636 1.00 92.12 228 ALA A N 1
ATOM 1776 C CA . ALA A 1 228 ? -14.623 0.211 16.215 1.00 92.12 228 ALA A CA 1
ATOM 1777 C C . ALA A 1 228 ? -13.287 0.871 15.808 1.00 92.12 228 ALA A C 1
ATOM 1779 O O . ALA A 1 228 ? -12.690 0.437 14.820 1.00 92.12 228 ALA A O 1
ATOM 1780 N N . LYS A 1 229 ? -12.769 1.846 16.577 1.00 93.06 229 LYS A N 1
ATOM 1781 C CA . LYS A 1 229 ? -11.446 2.471 16.334 1.00 93.06 229 LYS A CA 1
ATOM 1782 C C . LYS A 1 229 ? -10.322 1.430 16.291 1.00 93.06 229 LYS A C 1
ATOM 1784 O O . LYS A 1 229 ? -9.537 1.413 15.344 1.00 93.06 229 LYS A O 1
ATOM 1789 N N . LEU A 1 230 ? -10.275 0.539 17.287 1.00 94.38 230 LEU A N 1
ATOM 1790 C CA . LEU A 1 230 ? -9.268 -0.522 17.403 1.00 94.38 230 LEU A CA 1
ATOM 1791 C C . LEU A 1 230 ? -9.324 -1.496 16.217 1.00 94.38 230 LEU A C 1
ATOM 1793 O O . LEU A 1 230 ? -8.306 -1.726 15.568 1.00 94.38 230 LEU A O 1
ATOM 1797 N N . ASN A 1 231 ? -10.511 -2.027 15.891 1.00 94.75 231 ASN A N 1
ATOM 1798 C CA . ASN A 1 231 ? -10.672 -2.943 14.756 1.00 94.75 231 ASN A CA 1
ATOM 1799 C C . ASN A 1 231 ? -10.291 -2.282 13.423 1.00 94.75 231 ASN A C 1
ATOM 1801 O O . ASN A 1 231 ? -9.624 -2.912 12.601 1.00 94.75 231 ASN A O 1
ATOM 1805 N N . LYS A 1 232 ? -10.653 -1.007 13.223 1.00 95.62 232 LYS A N 1
ATOM 1806 C CA . LYS A 1 232 ? -10.260 -0.255 12.027 1.00 95.62 232 LYS A CA 1
ATOM 1807 C C . LYS A 1 232 ? -8.737 -0.112 11.925 1.00 95.62 232 LYS A C 1
ATOM 1809 O O . LYS A 1 232 ? -8.184 -0.422 10.877 1.00 95.62 232 LYS A O 1
ATOM 1814 N N . ALA A 1 233 ? -8.051 0.279 13.001 1.00 96.44 233 ALA A N 1
ATOM 1815 C CA . ALA A 1 233 ? -6.592 0.422 12.997 1.00 96.44 233 ALA A CA 1
ATOM 1816 C C . ALA A 1 233 ? -5.869 -0.907 12.680 1.00 96.44 233 ALA A C 1
ATOM 1818 O O . ALA A 1 233 ? -4.943 -0.936 11.869 1.00 96.44 233 ALA A O 1
ATOM 1819 N N . ILE A 1 234 ? -6.336 -2.030 13.246 1.00 96.62 234 ILE A N 1
ATOM 1820 C CA . ILE A 1 234 ? -5.816 -3.376 12.934 1.00 96.62 234 ILE A CA 1
ATOM 1821 C C . ILE A 1 234 ? -6.033 -3.721 11.449 1.00 96.62 234 ILE A C 1
ATOM 1823 O O . ILE A 1 234 ? -5.128 -4.254 10.798 1.00 96.62 234 ILE A O 1
ATOM 1827 N N . TYR A 1 235 ? -7.215 -3.416 10.905 1.00 97.38 235 TYR A N 1
ATOM 1828 C CA . TYR A 1 235 ? -7.556 -3.663 9.503 1.00 97.38 235 TYR A CA 1
ATOM 1829 C C . TYR A 1 235 ? -6.706 -2.819 8.543 1.00 97.38 235 TYR A C 1
ATOM 1831 O O . TYR A 1 235 ? -6.068 -3.380 7.652 1.00 97.38 235 TYR A O 1
ATOM 1839 N N . ASP A 1 236 ? -6.627 -1.503 8.757 1.00 96.31 236 ASP A N 1
ATOM 1840 C CA . ASP A 1 236 ? -5.898 -0.569 7.891 1.00 96.31 236 ASP A CA 1
ATOM 1841 C C . ASP A 1 236 ? -4.391 -0.896 7.860 1.00 96.31 236 ASP A C 1
ATOM 1843 O O . ASP A 1 236 ? -3.791 -0.974 6.782 1.00 96.31 236 ASP A O 1
ATOM 1847 N N . LEU A 1 237 ? -3.783 -1.214 9.015 1.00 97.31 237 LEU A N 1
ATOM 1848 C CA . LEU A 1 237 ? -2.403 -1.721 9.080 1.00 97.31 237 LEU A CA 1
ATOM 1849 C C . LEU A 1 237 ? -2.222 -3.048 8.338 1.00 97.31 237 LEU A C 1
ATOM 1851 O O . LEU A 1 237 ? -1.182 -3.263 7.713 1.00 97.31 237 LEU A O 1
ATOM 1855 N N . THR A 1 238 ? -3.204 -3.949 8.396 1.00 96.56 238 THR A N 1
ATOM 1856 C CA . THR A 1 238 ? -3.132 -5.256 7.725 1.00 96.56 238 THR A CA 1
ATOM 1857 C C . THR A 1 238 ? -3.229 -5.110 6.206 1.00 96.56 238 THR A C 1
ATOM 1859 O O . THR A 1 238 ? -2.426 -5.707 5.488 1.00 96.56 238 THR A O 1
ATOM 1862 N N . GLN A 1 239 ? -4.135 -4.265 5.704 1.00 96.12 239 GLN A N 1
ATOM 1863 C CA . GLN A 1 239 ? -4.245 -3.977 4.271 1.00 96.12 239 GLN A CA 1
ATOM 1864 C C . GLN A 1 239 ? -2.979 -3.307 3.728 1.00 96.12 239 GLN A C 1
ATOM 1866 O O . GLN A 1 239 ? -2.452 -3.730 2.699 1.00 96.12 239 GLN A O 1
ATOM 1871 N N . LEU A 1 240 ? -2.429 -2.321 4.445 1.00 95.44 240 LEU A N 1
ATOM 1872 C CA . LEU A 1 240 ? -1.186 -1.659 4.041 1.00 95.44 240 LEU A CA 1
ATOM 1873 C C . LEU A 1 240 ? 0.033 -2.586 4.135 1.00 95.44 240 LEU A C 1
ATOM 1875 O O . LEU A 1 240 ? 0.866 -2.556 3.234 1.00 95.44 240 LEU A O 1
ATOM 1879 N N . SER A 1 241 ? 0.103 -3.468 5.139 1.00 95.88 241 SER A N 1
ATOM 1880 C CA . SER A 1 241 ? 1.141 -4.513 5.222 1.00 95.88 241 SER A CA 1
ATOM 1881 C C . SER A 1 241 ? 1.115 -5.444 4.008 1.00 95.88 241 SER A C 1
ATOM 1883 O O . SER A 1 241 ? 2.164 -5.782 3.461 1.00 95.88 241 SER A O 1
ATOM 1885 N N . ASN A 1 242 ? -0.080 -5.851 3.570 1.00 95.56 242 ASN A N 1
ATOM 1886 C CA . ASN A 1 242 ? -0.248 -6.716 2.404 1.00 95.56 242 ASN A CA 1
ATOM 1887 C C . ASN A 1 242 ? 0.101 -5.975 1.105 1.00 95.56 242 ASN A C 1
ATOM 1889 O O . ASN A 1 242 ? 0.872 -6.498 0.302 1.00 95.56 242 ASN A O 1
ATOM 1893 N N . LYS A 1 243 ? -0.385 -4.735 0.932 1.00 96.50 243 LYS A N 1
ATOM 1894 C CA . LYS A 1 243 ? -0.065 -3.890 -0.230 1.00 96.50 243 LYS A CA 1
ATOM 1895 C C . LYS A 1 243 ? 1.443 -3.659 -0.360 1.00 96.50 243 LYS A C 1
ATOM 1897 O O . LYS A 1 243 ? 2.006 -3.880 -1.430 1.00 96.50 243 LYS A O 1
ATOM 1902 N N . ALA A 1 244 ? 2.104 -3.301 0.741 1.00 96.00 244 ALA A N 1
ATOM 1903 C CA . ALA A 1 244 ? 3.539 -3.033 0.773 1.00 96.00 244 ALA A CA 1
ATOM 1904 C C . ALA A 1 244 ? 4.385 -4.267 0.400 1.00 96.00 244 ALA A C 1
ATOM 1906 O O . ALA A 1 244 ? 5.414 -4.115 -0.249 1.00 96.00 244 ALA A O 1
ATOM 1907 N N . LYS A 1 245 ? 3.922 -5.485 0.726 1.00 94.81 245 LYS A N 1
ATOM 1908 C CA . LYS A 1 245 ? 4.528 -6.740 0.241 1.00 94.81 245 LYS A CA 1
ATOM 1909 C C . LYS A 1 245 ? 4.286 -6.972 -1.252 1.00 94.81 245 LYS A C 1
ATOM 1911 O O . LYS A 1 245 ? 5.220 -7.279 -1.978 1.00 94.81 245 LYS A O 1
ATOM 1916 N N . THR A 1 246 ? 3.065 -6.765 -1.757 1.00 95.44 246 THR A N 1
ATOM 1917 C CA . THR A 1 246 ? 2.788 -6.905 -3.207 1.00 95.44 246 THR A CA 1
ATOM 1918 C C . THR A 1 246 ? 3.526 -5.885 -4.083 1.00 95.44 246 THR A C 1
ATOM 1920 O O . THR A 1 246 ? 3.625 -6.062 -5.296 1.00 95.44 246 THR A O 1
ATOM 1923 N N . GLU A 1 247 ? 4.053 -4.822 -3.476 1.00 96.12 247 GLU A N 1
ATOM 1924 C CA . GLU A 1 247 ? 4.832 -3.771 -4.130 1.00 96.12 247 GLU A CA 1
ATOM 1925 C C . GLU A 1 247 ? 6.325 -3.827 -3.760 1.00 96.12 247 GLU A C 1
ATOM 1927 O O . GLU A 1 247 ? 7.080 -2.979 -4.212 1.00 96.12 247 GLU A O 1
ATOM 1932 N N . GLU A 1 248 ? 6.797 -4.832 -3.010 1.00 95.31 248 GLU A N 1
ATOM 1933 C CA . GLU A 1 248 ? 8.148 -4.855 -2.409 1.00 95.31 248 GLU A CA 1
ATOM 1934 C C . GLU A 1 248 ? 9.319 -4.735 -3.408 1.00 95.31 248 GLU A C 1
ATOM 1936 O O . GLU A 1 248 ? 10.420 -4.339 -3.027 1.00 95.31 248 GLU A O 1
ATOM 1941 N N . ASN A 1 249 ? 9.079 -5.074 -4.679 1.00 92.06 249 ASN A N 1
ATOM 1942 C CA . ASN A 1 249 ? 10.034 -5.024 -5.792 1.00 92.06 249 ASN A CA 1
ATOM 1943 C C . ASN A 1 249 ? 9.792 -3.848 -6.768 1.00 92.06 249 ASN A C 1
ATOM 1945 O O . ASN A 1 249 ? 10.452 -3.779 -7.804 1.00 92.06 249 ASN A O 1
ATOM 1949 N N . LYS A 1 250 ? 8.844 -2.950 -6.466 1.00 96.94 250 LYS A N 1
ATOM 1950 C CA . LYS A 1 250 ? 8.424 -1.821 -7.309 1.00 96.94 250 LYS A CA 1
ATOM 1951 C C . LYS A 1 250 ? 8.816 -0.496 -6.664 1.00 96.94 250 LYS A C 1
ATOM 1953 O O . LYS A 1 250 ? 8.228 -0.122 -5.657 1.00 96.94 250 LYS A O 1
ATOM 1958 N N . VAL A 1 251 ? 9.795 0.207 -7.220 1.00 97.88 251 VAL A N 1
ATOM 1959 C CA . VAL A 1 251 ? 10.441 1.360 -6.581 1.00 97.88 251 VAL A CA 1
ATOM 1960 C C . VAL A 1 251 ? 9.452 2.486 -6.270 1.00 97.88 251 VAL A C 1
ATOM 1962 O O . VAL A 1 251 ? 9.290 2.847 -5.101 1.00 97.88 251 VAL A O 1
ATOM 1965 N N . ASP A 1 252 ? 8.774 3.011 -7.289 1.00 96.94 252 ASP A N 1
ATOM 1966 C CA . ASP A 1 252 ? 7.929 4.199 -7.159 1.00 96.94 252 ASP A CA 1
ATOM 1967 C C . ASP A 1 252 ? 6.627 3.861 -6.392 1.00 96.94 252 ASP A C 1
ATOM 1969 O O . ASP A 1 252 ? 6.244 4.576 -5.457 1.00 96.94 252 ASP A O 1
ATOM 1973 N N . SER A 1 253 ? 5.999 2.709 -6.683 1.00 96.69 253 SER A N 1
ATOM 1974 C CA . SER A 1 253 ? 4.846 2.192 -5.921 1.00 96.69 253 SER A CA 1
ATOM 1975 C C . SER A 1 253 ? 5.151 1.966 -4.430 1.00 96.69 253 SER A C 1
ATOM 1977 O O . SER A 1 253 ? 4.357 2.355 -3.566 1.00 96.69 253 SER A O 1
ATOM 1979 N N . LEU A 1 254 ? 6.292 1.348 -4.098 1.00 97.69 254 LEU A N 1
ATOM 1980 C CA . LEU A 1 254 ? 6.665 1.043 -2.714 1.00 97.69 254 LEU A CA 1
ATOM 1981 C C . LEU A 1 254 ? 6.988 2.305 -1.918 1.00 97.69 254 LEU A C 1
ATOM 1983 O O . LEU A 1 254 ? 6.635 2.383 -0.745 1.00 97.69 254 LEU A O 1
ATOM 1987 N N . GLU A 1 255 ? 7.626 3.304 -2.528 1.00 97.00 255 GLU A N 1
ATOM 1988 C CA . GLU A 1 255 ? 7.939 4.573 -1.862 1.00 97.00 255 GLU A CA 1
ATOM 1989 C C . GLU A 1 255 ? 6.659 5.352 -1.495 1.00 97.00 255 GLU A C 1
ATOM 1991 O O . GLU A 1 255 ? 6.527 5.862 -0.371 1.00 97.00 255 GLU A O 1
ATOM 1996 N N . ALA A 1 256 ? 5.653 5.338 -2.378 1.00 96.38 256 ALA A N 1
ATOM 1997 C CA . ALA A 1 256 ? 4.319 5.860 -2.086 1.00 96.38 256 ALA A CA 1
ATOM 1998 C C . ALA A 1 256 ? 3.617 5.070 -0.960 1.00 96.38 256 ALA A C 1
ATOM 2000 O O . ALA A 1 256 ? 3.107 5.657 0.001 1.00 96.38 256 ALA A O 1
ATOM 2001 N N . THR A 1 257 ? 3.631 3.735 -1.015 1.00 96.00 257 THR A N 1
ATOM 2002 C CA . THR A 1 257 ? 2.974 2.894 0.001 1.00 96.00 257 THR A CA 1
ATOM 2003 C C . THR A 1 257 ? 3.671 2.936 1.358 1.00 96.00 257 THR A C 1
ATOM 2005 O O . THR A 1 257 ? 2.983 3.008 2.373 1.00 96.00 257 THR A O 1
ATOM 2008 N N . LEU A 1 258 ? 5.005 2.980 1.424 1.00 96.44 258 LEU A N 1
ATOM 2009 C CA . LEU A 1 258 ? 5.748 3.164 2.677 1.00 96.44 258 LEU A CA 1
ATOM 2010 C C . LEU A 1 258 ? 5.418 4.506 3.344 1.00 96.44 258 LEU A C 1
ATOM 2012 O O . LEU A 1 258 ? 5.372 4.584 4.575 1.00 96.44 258 LEU A O 1
ATOM 2016 N N . THR A 1 259 ? 5.128 5.543 2.554 1.00 95.75 259 THR A N 1
ATOM 2017 C CA . THR A 1 259 ? 4.677 6.846 3.062 1.00 95.75 259 THR A CA 1
ATOM 2018 C C . THR A 1 259 ? 3.298 6.737 3.725 1.00 95.75 259 THR A C 1
ATOM 2020 O O . THR A 1 259 ? 3.134 7.157 4.875 1.00 95.75 259 THR A O 1
ATOM 2023 N N . LEU A 1 260 ? 2.329 6.087 3.066 1.00 94.38 260 LEU A N 1
ATOM 2024 C CA . LEU A 1 260 ? 0.999 5.812 3.635 1.00 94.38 260 LEU A CA 1
ATOM 2025 C C . LEU A 1 260 ? 1.064 4.882 4.860 1.00 94.38 260 LEU A C 1
ATOM 2027 O O . LEU A 1 260 ? 0.373 5.105 5.856 1.00 94.38 260 LEU A O 1
ATOM 2031 N N . PHE A 1 261 ? 1.919 3.861 4.816 1.00 92.75 261 PHE A N 1
ATOM 2032 C CA . PHE A 1 261 ? 2.089 2.877 5.883 1.00 92.75 261 PHE A CA 1
ATOM 2033 C C . PHE A 1 261 ? 2.704 3.512 7.137 1.00 92.75 261 PHE A C 1
ATOM 2035 O O . PHE A 1 261 ? 2.198 3.311 8.240 1.00 92.75 261 PHE A O 1
ATOM 2042 N N . LYS A 1 262 ? 3.710 4.388 6.978 1.00 94.94 262 LYS A N 1
ATOM 2043 C CA . LYS A 1 262 ? 4.255 5.209 8.073 1.00 94.94 262 LYS A CA 1
ATOM 2044 C C . LYS A 1 262 ? 3.173 6.074 8.732 1.00 94.94 262 LYS A C 1
ATOM 2046 O O . LYS A 1 262 ? 3.138 6.144 9.958 1.00 94.94 262 LYS A O 1
ATOM 2051 N N . ALA A 1 263 ? 2.304 6.715 7.947 1.00 95.25 263 ALA A N 1
ATOM 2052 C CA . ALA A 1 263 ? 1.218 7.538 8.485 1.00 95.25 263 ALA A CA 1
ATOM 2053 C C . ALA A 1 263 ? 0.204 6.706 9.292 1.00 95.25 263 ALA A C 1
ATOM 2055 O O . ALA A 1 263 ? -0.161 7.090 10.400 1.00 95.25 263 ALA A O 1
ATOM 2056 N N . ASN A 1 264 ? -0.184 5.529 8.794 1.00 95.19 264 ASN A N 1
ATOM 2057 C CA . ASN A 1 264 ? -1.145 4.657 9.477 1.00 95.19 264 ASN A CA 1
ATOM 2058 C C . ASN A 1 264 ? -0.574 3.994 10.741 1.00 95.19 264 ASN A C 1
ATOM 2060 O O . ASN A 1 264 ? -1.319 3.788 11.696 1.00 95.19 264 ASN A O 1
ATOM 2064 N N . ILE A 1 265 ? 0.737 3.732 10.805 1.00 96.06 265 ILE A N 1
ATOM 2065 C CA . ILE A 1 265 ? 1.412 3.323 12.051 1.00 96.06 265 ILE A CA 1
ATOM 2066 C C . ILE A 1 265 ? 1.319 4.432 13.110 1.00 96.06 265 ILE A C 1
ATOM 2068 O O . ILE A 1 265 ? 1.034 4.139 14.269 1.00 96.06 265 ILE A O 1
ATOM 2072 N N . ILE A 1 266 ? 1.504 5.700 12.723 1.00 96.00 266 ILE A N 1
ATOM 2073 C CA . ILE A 1 266 ? 1.372 6.845 13.640 1.00 96.00 266 ILE A CA 1
ATOM 2074 C C . ILE A 1 266 ? -0.081 6.999 14.115 1.00 96.00 266 ILE A C 1
ATOM 2076 O O . ILE A 1 266 ? -0.308 7.173 15.308 1.00 96.00 266 ILE A O 1
ATOM 2080 N N . GLU A 1 267 ? -1.069 6.890 13.223 1.00 95.31 267 GLU A N 1
ATOM 2081 C CA . GLU A 1 267 ? -2.485 6.991 13.608 1.00 95.31 267 GLU A CA 1
ATOM 2082 C C . GLU A 1 267 ? -2.922 5.832 14.516 1.00 95.31 267 GLU A C 1
ATOM 2084 O O . GLU A 1 267 ? -3.592 6.039 15.524 1.00 95.31 267 GLU A O 1
ATOM 2089 N N . SER A 1 268 ? -2.458 4.616 14.220 1.00 96.38 268 SER A N 1
ATOM 2090 C CA . SER A 1 268 ? -2.679 3.432 15.059 1.00 96.38 268 SER A CA 1
ATOM 2091 C C . SER A 1 268 ? -2.073 3.590 16.454 1.00 96.38 268 SER A C 1
ATOM 2093 O O . SER A 1 268 ? -2.694 3.200 17.443 1.00 96.38 268 SER A O 1
ATOM 2095 N N . GLN A 1 269 ? -0.891 4.208 16.552 1.00 95.56 269 GLN A N 1
ATOM 2096 C CA . GLN A 1 269 ? -0.275 4.531 17.837 1.00 95.56 269 GLN A CA 1
ATOM 2097 C C . GLN A 1 269 ? -1.118 5.546 18.623 1.00 95.56 269 GLN A C 1
ATOM 2099 O O . GLN A 1 269 ? -1.326 5.337 19.812 1.00 95.56 269 GLN A O 1
ATOM 2104 N N . LYS A 1 270 ? -1.707 6.570 17.983 1.00 94.12 270 LYS A N 1
ATOM 2105 C CA . LYS A 1 270 ? -2.631 7.491 18.677 1.00 94.12 270 LYS A CA 1
ATOM 2106 C C . LYS A 1 270 ? -3.844 6.772 19.270 1.00 94.12 270 LYS A C 1
ATOM 2108 O O . LYS A 1 270 ? -4.226 7.088 20.388 1.00 94.12 270 LYS A O 1
ATOM 2113 N N . VAL A 1 271 ? -4.437 5.805 18.561 1.00 92.62 271 VAL A N 1
ATOM 2114 C CA . VAL A 1 271 ? -5.569 5.008 19.085 1.00 92.62 271 VAL A CA 1
ATOM 2115 C C . VAL A 1 271 ? -5.134 4.174 20.301 1.00 92.62 271 VAL A C 1
ATOM 2117 O O . VAL A 1 271 ? -5.865 4.072 21.288 1.00 92.62 271 VAL A O 1
ATOM 2120 N N . LEU A 1 272 ? -3.916 3.624 20.267 1.00 91.50 272 LEU A N 1
ATOM 2121 C CA . LEU A 1 272 ? -3.309 2.924 21.402 1.00 91.50 272 LEU A CA 1
ATOM 2122 C C . LEU A 1 272 ? -3.006 3.875 22.582 1.00 91.50 272 LEU A C 1
ATOM 2124 O O . LEU A 1 272 ? -3.159 3.482 23.740 1.00 91.50 272 LEU A O 1
ATOM 2128 N N . ASP A 1 273 ? -2.629 5.124 22.311 1.00 89.94 273 ASP A N 1
ATOM 2129 C CA . ASP A 1 273 ? -2.326 6.156 23.313 1.00 89.94 273 ASP A CA 1
ATOM 2130 C C . ASP A 1 273 ? -3.600 6.782 23.926 1.00 89.94 273 ASP A C 1
ATOM 2132 O O . ASP A 1 273 ? -3.638 7.053 25.130 1.00 89.94 273 ASP A O 1
ATOM 2136 N N . GLU A 1 274 ? -4.676 6.930 23.143 1.00 85.69 274 GLU A N 1
ATOM 2137 C CA . GLU A 1 274 ? -6.025 7.327 23.588 1.00 85.69 274 GLU A CA 1
ATOM 2138 C C . GLU A 1 274 ? -6.558 6.333 24.634 1.00 85.69 274 GLU A C 1
ATOM 2140 O O . GLU A 1 274 ? -6.979 6.727 25.724 1.00 85.69 274 GLU A O 1
ATOM 2145 N N . TYR A 1 275 ? -6.439 5.027 24.361 1.00 83.06 275 TYR A N 1
ATOM 2146 C CA . TYR A 1 275 ? -6.718 3.996 25.363 1.00 83.06 275 TYR A CA 1
ATOM 2147 C C . TYR A 1 275 ? -5.755 4.083 26.556 1.00 83.06 275 TYR A C 1
ATOM 2149 O O . TYR A 1 275 ? -6.168 3.984 27.713 1.00 83.06 275 TYR A O 1
ATOM 2157 N N . ASN A 1 276 ? -4.451 4.250 26.304 1.00 81.88 276 ASN A N 1
ATOM 2158 C CA . ASN A 1 276 ? -3.455 4.176 27.369 1.00 81.88 276 ASN A CA 1
ATOM 2159 C C . ASN A 1 276 ? -3.516 5.330 28.375 1.00 81.88 276 ASN A C 1
ATOM 2161 O O . ASN A 1 276 ? -3.149 5.126 29.536 1.00 81.88 276 ASN A O 1
ATOM 2165 N N . THR A 1 277 ? -3.993 6.499 27.962 1.00 80.44 277 THR A N 1
ATOM 2166 C CA . THR A 1 277 ? -4.160 7.671 28.830 1.00 80.44 277 THR A CA 1
ATOM 2167 C C . THR A 1 277 ? -5.468 7.642 29.627 1.00 80.44 277 THR A C 1
ATOM 2169 O O . THR A 1 277 ? -5.516 8.180 30.734 1.00 80.44 277 THR A O 1
ATOM 2172 N N . ASN A 1 278 ? -6.518 6.973 29.138 1.00 73.50 278 ASN A N 1
ATOM 2173 C CA . ASN A 1 278 ? -7.834 7.001 29.773 1.00 73.50 278 ASN A CA 1
ATOM 2174 C C . ASN A 1 278 ? -8.053 5.861 30.793 1.00 73.50 278 ASN A C 1
ATOM 2176 O O . ASN A 1 278 ? -8.345 4.714 30.448 1.00 73.50 278 ASN A O 1
ATOM 2180 N N . GLN A 1 279 ? -7.995 6.201 32.086 1.00 68.88 279 GLN A N 1
ATOM 2181 C CA . GLN A 1 279 ? -8.188 5.244 33.185 1.00 68.88 279 GLN A CA 1
ATOM 2182 C C . GLN A 1 279 ? -9.588 4.609 33.260 1.00 68.88 279 GLN A C 1
ATOM 2184 O O . GLN A 1 279 ? -9.707 3.511 33.802 1.00 68.88 279 GLN A O 1
ATOM 2189 N N . SER A 1 280 ? -10.639 5.259 32.742 1.00 66.44 280 SER A N 1
ATOM 2190 C CA . SER A 1 280 ? -11.987 4.663 32.734 1.00 66.44 280 SER A CA 1
ATOM 2191 C C . SER A 1 280 ? -12.077 3.530 31.711 1.00 66.44 280 SER A C 1
ATOM 2193 O O . SER A 1 280 ? -12.488 2.421 32.048 1.00 66.44 280 SER A O 1
ATOM 2195 N N . ILE A 1 281 ? -11.555 3.767 30.503 1.00 68.00 281 ILE A N 1
ATOM 2196 C CA . ILE A 1 281 ? -11.495 2.775 29.426 1.00 68.00 281 ILE A CA 1
ATOM 2197 C C . ILE A 1 281 ? -10.584 1.597 29.818 1.00 68.00 281 ILE A C 1
ATOM 2199 O O . ILE A 1 281 ? -10.898 0.444 29.533 1.00 68.00 281 ILE A O 1
ATOM 2203 N N . LYS A 1 282 ? -9.496 1.852 30.558 1.00 67.25 282 LYS A N 1
ATOM 2204 C CA . LYS A 1 282 ? -8.557 0.814 31.021 1.00 67.25 282 LYS A CA 1
ATOM 2205 C C . LYS A 1 282 ? -9.138 -0.273 31.933 1.00 67.25 282 LYS A C 1
ATOM 2207 O O . LYS A 1 282 ? -8.481 -1.296 32.122 1.00 67.25 282 LYS A O 1
ATOM 2212 N N . LYS A 1 283 ? -10.336 -0.084 32.496 1.00 68.06 283 LYS A N 1
ATOM 2213 C CA . LYS A 1 283 ? -11.036 -1.112 33.290 1.00 68.06 283 LYS A CA 1
ATOM 2214 C C . LYS A 1 283 ? -11.817 -2.120 32.433 1.00 68.06 283 LYS A C 1
ATOM 2216 O O . LYS A 1 283 ? -12.278 -3.130 32.957 1.00 68.06 283 LYS A O 1
ATOM 2221 N N . ILE A 1 284 ? -11.974 -1.855 31.137 1.00 73.38 284 ILE A N 1
ATOM 2222 C CA . ILE A 1 284 ? -12.884 -2.581 30.248 1.00 73.38 284 ILE A CA 1
ATOM 2223 C C . ILE A 1 284 ? -12.168 -3.808 29.674 1.00 73.38 284 ILE A C 1
ATOM 2225 O O . ILE A 1 284 ? -11.448 -3.737 28.677 1.00 73.38 284 ILE A O 1
ATOM 2229 N N . SER A 1 285 ? -12.370 -4.951 30.331 1.00 73.06 285 SER A N 1
ATOM 2230 C CA . SER A 1 285 ? -11.684 -6.219 30.046 1.00 73.06 285 SER A CA 1
ATOM 2231 C C . SER A 1 285 ? -11.810 -6.689 28.592 1.00 73.06 285 SER A C 1
ATOM 2233 O O . SER A 1 285 ? -10.835 -7.204 28.048 1.00 73.06 285 SER A O 1
ATOM 2235 N N . GLU A 1 286 ? -12.958 -6.467 27.941 1.00 77.12 286 GLU A N 1
ATOM 2236 C CA . GLU A 1 286 ? -13.193 -6.862 26.542 1.00 77.12 286 GLU A CA 1
ATOM 2237 C C . GLU A 1 286 ? -12.219 -6.236 25.537 1.00 77.12 286 GLU A C 1
ATOM 2239 O O . GLU A 1 286 ? -11.902 -6.847 24.516 1.00 77.12 286 GLU A O 1
ATOM 2244 N N . LEU A 1 287 ? -11.755 -5.008 25.789 1.00 86.75 287 LEU A N 1
ATOM 2245 C CA . LEU A 1 287 ? -10.908 -4.288 24.836 1.00 86.75 287 LEU A CA 1
ATOM 2246 C C . LEU A 1 287 ? -9.471 -4.825 24.831 1.00 86.75 287 LEU A C 1
ATOM 2248 O O . LEU A 1 287 ? -8.768 -4.683 23.830 1.00 86.75 287 LEU A O 1
ATOM 2252 N N . LYS A 1 288 ? -9.041 -5.475 25.923 1.00 86.06 288 LYS A N 1
ATOM 2253 C CA . LYS A 1 288 ? -7.653 -5.902 26.152 1.00 86.06 288 LYS A CA 1
ATOM 2254 C C . LYS A 1 288 ? -7.077 -6.701 24.978 1.00 86.06 288 LYS A C 1
ATOM 2256 O O . LYS A 1 288 ? -5.995 -6.375 24.502 1.00 86.06 288 LYS A O 1
ATOM 2261 N N . THR A 1 289 ? -7.811 -7.690 24.467 1.00 89.00 289 THR A N 1
ATOM 2262 C CA . THR A 1 289 ? -7.342 -8.547 23.365 1.00 89.00 289 THR A CA 1
ATOM 2263 C C . THR A 1 289 ? -7.142 -7.770 22.061 1.00 89.00 289 THR A C 1
ATOM 2265 O O . THR A 1 289 ? -6.160 -8.003 21.362 1.00 89.00 289 THR A O 1
ATOM 2268 N N . LEU A 1 290 ? -8.017 -6.808 21.744 1.00 92.38 290 LEU A N 1
ATOM 2269 C CA . LEU A 1 290 ? -7.860 -5.945 20.563 1.00 92.38 290 LEU A CA 1
ATOM 2270 C C . LEU A 1 290 ? -6.654 -5.005 20.695 1.00 92.38 290 LEU A C 1
ATOM 2272 O O . LEU A 1 290 ? -6.041 -4.633 19.701 1.00 92.38 290 LEU A O 1
ATOM 2276 N N . ILE A 1 291 ? -6.288 -4.636 21.918 1.00 91.81 291 ILE A N 1
ATOM 2277 C CA . ILE A 1 291 ? -5.159 -3.745 22.202 1.00 91.81 291 ILE A CA 1
ATOM 2278 C C . ILE A 1 291 ? -3.836 -4.502 22.133 1.00 91.81 291 ILE A C 1
ATOM 2280 O O . ILE A 1 291 ? -2.892 -4.017 21.517 1.00 91.81 291 ILE A O 1
ATOM 2284 N N . GLU A 1 292 ? -3.788 -5.721 22.672 1.00 91.75 292 GLU A N 1
ATOM 2285 C CA . GLU A 1 292 ? -2.659 -6.641 22.500 1.00 91.75 292 GLU A CA 1
ATOM 2286 C C . GLU A 1 292 ? -2.449 -6.976 21.008 1.00 91.75 292 GLU A C 1
ATOM 2288 O O . GLU A 1 292 ? -1.319 -6.938 20.518 1.00 91.75 292 GLU A O 1
ATOM 2293 N N . GLN A 1 293 ? -3.535 -7.187 20.250 1.00 94.69 293 GLN A N 1
ATOM 2294 C CA . GLN A 1 293 ? -3.492 -7.344 18.791 1.00 94.69 293 GLN A CA 1
ATOM 2295 C C . GLN A 1 293 ? -2.993 -6.083 18.072 1.00 94.69 293 GLN A C 1
ATOM 2297 O O . GLN A 1 293 ? -2.103 -6.192 17.232 1.00 94.69 293 GLN A O 1
ATOM 2302 N N . LEU A 1 294 ? -3.513 -4.892 18.393 1.00 96.25 294 LEU A N 1
ATOM 2303 C CA . LEU A 1 294 ? -3.075 -3.637 17.770 1.00 96.25 294 LEU A CA 1
ATOM 2304 C C . LEU A 1 294 ? -1.600 -3.342 18.070 1.00 96.25 294 LEU A C 1
ATOM 2306 O O . LEU A 1 294 ? -0.860 -2.949 17.172 1.00 96.25 294 LEU A O 1
ATOM 2310 N N . GLN A 1 295 ? -1.148 -3.583 19.301 1.00 95.81 295 GLN A N 1
ATOM 2311 C CA . GLN A 1 295 ? 0.246 -3.392 19.695 1.00 95.81 295 GLN A CA 1
ATOM 2312 C C . GLN A 1 295 ? 1.182 -4.395 18.994 1.00 95.81 295 GLN A C 1
ATOM 2314 O O . GLN A 1 295 ? 2.246 -3.995 18.518 1.00 95.81 295 GLN A O 1
ATOM 2319 N N . SER A 1 296 ? 0.768 -5.660 18.830 1.00 96.56 296 SER A N 1
ATOM 2320 C CA . SER A 1 296 ? 1.467 -6.616 17.952 1.00 96.56 296 SER A CA 1
ATOM 2321 C C . SER A 1 296 ? 1.516 -6.100 16.512 1.00 96.56 296 SER A C 1
ATOM 2323 O O . SER A 1 296 ? 2.593 -6.010 15.924 1.00 96.56 296 SER A O 1
ATOM 2325 N N . LYS A 1 297 ? 0.379 -5.643 15.969 1.00 96.69 297 LYS A N 1
ATOM 2326 C CA . LYS A 1 297 ? 0.273 -5.155 14.589 1.00 96.69 297 LYS A CA 1
ATOM 2327 C C . LYS A 1 297 ? 1.152 -3.936 14.322 1.00 96.69 297 LYS A C 1
ATOM 2329 O O . LYS A 1 297 ? 1.769 -3.864 13.261 1.00 96.69 297 LYS A O 1
ATOM 2334 N N . ILE A 1 298 ? 1.258 -3.008 15.273 1.00 97.38 298 ILE A N 1
ATOM 2335 C CA . ILE A 1 298 ? 2.161 -1.849 15.212 1.00 97.38 298 ILE A CA 1
ATOM 2336 C C . ILE A 1 298 ? 3.628 -2.302 15.202 1.00 97.38 298 ILE A C 1
ATOM 2338 O O . ILE A 1 298 ? 4.417 -1.781 14.411 1.00 97.38 298 ILE A O 1
ATOM 2342 N N . ASN A 1 299 ? 4.004 -3.289 16.021 1.00 96.56 299 ASN A N 1
ATOM 2343 C CA . ASN A 1 299 ? 5.366 -3.829 16.051 1.00 96.56 299 ASN A CA 1
ATOM 2344 C C . ASN A 1 299 ? 5.717 -4.565 14.745 1.00 96.56 299 ASN A C 1
ATOM 2346 O O . ASN A 1 299 ? 6.710 -4.225 14.103 1.00 96.56 299 ASN A O 1
ATOM 2350 N N . GLU A 1 300 ? 4.864 -5.491 14.296 1.00 95.94 300 GLU A N 1
ATOM 2351 C CA . GLU A 1 300 ? 4.978 -6.189 13.005 1.00 95.94 300 GLU A CA 1
ATOM 2352 C C . GLU A 1 300 ? 5.125 -5.203 11.835 1.00 95.94 300 GLU A C 1
ATOM 2354 O O . GLU A 1 300 ? 6.008 -5.354 10.989 1.00 95.94 300 GLU A O 1
ATOM 2359 N N . SER A 1 301 ? 4.283 -4.163 11.811 1.00 96.44 301 SER A N 1
ATOM 2360 C CA . SER A 1 301 ? 4.283 -3.137 10.763 1.00 96.44 301 SER A CA 1
ATOM 2361 C C . SER A 1 301 ? 5.553 -2.289 10.786 1.00 96.44 301 SER A C 1
ATOM 2363 O O . SER A 1 301 ? 6.064 -1.916 9.732 1.00 96.44 301 SER A O 1
ATOM 2365 N N . ASN A 1 302 ? 6.097 -1.993 11.971 1.00 96.00 302 ASN A N 1
ATOM 2366 C CA . ASN A 1 302 ? 7.351 -1.257 12.103 1.00 96.00 302 ASN A CA 1
ATOM 2367 C C . ASN A 1 302 ? 8.558 -2.057 11.602 1.00 96.00 302 ASN A C 1
ATOM 2369 O O . ASN A 1 302 ? 9.391 -1.472 10.907 1.00 96.00 302 ASN A O 1
ATOM 2373 N N . THR A 1 303 ? 8.627 -3.357 11.901 1.00 96.69 303 THR A N 1
ATOM 2374 C CA . THR A 1 303 ? 9.655 -4.266 11.368 1.00 96.69 303 THR A CA 1
ATOM 2375 C C . THR A 1 303 ? 9.551 -4.350 9.846 1.00 96.69 303 THR A C 1
ATOM 2377 O O . THR A 1 303 ? 10.469 -3.918 9.154 1.00 96.69 303 THR A O 1
ATOM 2380 N N . LEU A 1 304 ? 8.378 -4.729 9.319 1.00 97.00 304 LEU A N 1
ATOM 2381 C CA . LEU A 1 304 ? 8.131 -4.857 7.878 1.00 97.00 304 LEU A CA 1
ATOM 2382 C C . LEU A 1 304 ? 8.469 -3.573 7.099 1.00 97.00 304 LEU A C 1
ATOM 2384 O O . LEU A 1 304 ? 9.081 -3.626 6.038 1.00 97.00 304 LEU A O 1
ATOM 2388 N N . LYS A 1 305 ? 8.107 -2.401 7.631 1.00 96.56 305 LYS A N 1
ATOM 2389 C CA . LYS A 1 305 ? 8.440 -1.090 7.050 1.00 96.56 305 LYS A CA 1
ATOM 2390 C C . LYS A 1 305 ? 9.955 -0.841 6.987 1.00 96.56 305 LYS A C 1
ATOM 2392 O O . LYS A 1 305 ? 10.418 -0.210 6.039 1.00 96.56 305 LYS A O 1
ATOM 2397 N N . ASN A 1 306 ? 10.727 -1.294 7.975 1.00 95.38 306 ASN A N 1
ATOM 2398 C CA . ASN A 1 306 ? 12.185 -1.139 7.985 1.00 95.38 306 ASN A CA 1
ATOM 2399 C C . ASN A 1 306 ? 12.858 -2.108 6.995 1.00 95.38 306 ASN A C 1
ATOM 2401 O O . ASN A 1 306 ? 13.754 -1.697 6.253 1.00 95.38 306 ASN A O 1
ATOM 2405 N N . ASP A 1 307 ? 12.377 -3.351 6.925 1.00 96.38 307 ASP A N 1
ATOM 2406 C CA . ASP A 1 307 ? 12.846 -4.362 5.971 1.00 96.38 307 ASP A CA 1
ATOM 2407 C C . ASP A 1 307 ? 12.578 -3.910 4.526 1.00 96.38 307 ASP A C 1
ATOM 2409 O O . ASP A 1 307 ? 13.491 -3.835 3.704 1.00 96.38 307 ASP A O 1
ATOM 2413 N N . LEU A 1 308 ? 11.345 -3.479 4.235 1.00 97.38 308 LEU A N 1
ATOM 2414 C CA . LEU A 1 308 ? 10.949 -2.956 2.924 1.00 97.38 308 LEU A CA 1
ATOM 2415 C C . LEU A 1 308 ? 11.682 -1.663 2.549 1.00 97.38 308 LEU A C 1
ATOM 2417 O O . LEU A 1 308 ? 12.033 -1.487 1.385 1.00 97.38 308 LEU A O 1
ATOM 2421 N N . LYS A 1 309 ? 11.985 -0.773 3.506 1.00 96.81 309 LYS A N 1
ATOM 2422 C CA . LYS A 1 309 ? 12.841 0.399 3.242 1.00 96.81 309 LYS A CA 1
ATOM 2423 C C . LYS A 1 309 ? 14.260 -0.021 2.832 1.00 96.81 309 LYS A C 1
ATOM 2425 O O . LYS A 1 309 ? 14.880 0.642 2.002 1.00 96.81 309 LYS A O 1
ATOM 2430 N N . THR A 1 310 ? 14.767 -1.116 3.395 1.00 95.69 310 THR A N 1
ATOM 2431 C CA . THR A 1 310 ? 16.075 -1.677 3.033 1.00 95.69 310 THR A CA 1
ATOM 2432 C C . THR A 1 310 ? 16.017 -2.308 1.639 1.00 95.69 310 THR A C 1
ATOM 2434 O O . THR A 1 310 ? 16.882 -2.023 0.813 1.00 95.69 310 THR A O 1
ATOM 2437 N N . ASN A 1 311 ? 14.955 -3.060 1.319 1.00 94.88 311 ASN A N 1
ATOM 2438 C CA . ASN A 1 311 ? 14.754 -3.631 -0.018 1.00 94.88 311 ASN A CA 1
ATOM 2439 C C . ASN A 1 311 ? 14.552 -2.563 -1.110 1.00 94.88 311 ASN A C 1
ATOM 2441 O O . ASN A 1 311 ? 15.059 -2.716 -2.221 1.00 94.88 311 ASN A O 1
ATOM 2445 N N . LEU A 1 312 ? 13.875 -1.453 -0.787 1.00 97.75 312 LEU A N 1
ATOM 2446 C CA . LEU A 1 312 ? 13.734 -0.288 -1.666 1.00 97.75 312 LEU A CA 1
ATOM 2447 C C . LEU A 1 312 ? 15.099 0.323 -2.007 1.00 97.75 312 LEU A C 1
ATOM 2449 O O . LEU A 1 312 ? 15.373 0.585 -3.175 1.00 97.75 312 LEU A O 1
ATOM 2453 N N . LEU A 1 313 ? 15.967 0.519 -1.007 1.00 97.00 313 LEU A N 1
ATOM 2454 C CA . LEU A 1 313 ? 17.314 1.058 -1.218 1.00 97.00 313 LEU A CA 1
ATOM 2455 C C . LEU A 1 313 ? 18.172 0.118 -2.075 1.00 97.00 313 LEU A C 1
ATOM 2457 O O . LEU A 1 313 ? 18.799 0.574 -3.028 1.00 97.00 313 LEU A O 1
ATOM 2461 N N . LEU A 1 314 ? 18.158 -1.184 -1.772 1.00 96.12 314 LEU A N 1
ATOM 2462 C CA . LEU A 1 314 ? 18.876 -2.191 -2.557 1.00 96.12 314 LEU A CA 1
ATOM 2463 C C . LEU A 1 314 ? 18.363 -2.245 -4.002 1.00 96.12 314 LEU A C 1
ATOM 2465 O O . LEU A 1 314 ? 19.166 -2.271 -4.927 1.00 96.12 314 LEU A O 1
ATOM 2469 N N . THR A 1 315 ? 17.045 -2.184 -4.213 1.00 96.75 315 THR A N 1
ATOM 2470 C CA . THR A 1 315 ? 16.442 -2.185 -5.556 1.00 96.75 315 THR A CA 1
ATOM 2471 C C . THR A 1 315 ? 16.771 -0.911 -6.339 1.00 96.75 315 THR A C 1
ATOM 2473 O O . THR A 1 315 ? 17.097 -1.005 -7.522 1.00 96.75 315 THR A O 1
ATOM 2476 N N . LYS A 1 316 ? 16.753 0.270 -5.699 1.00 97.88 316 LYS A N 1
ATOM 2477 C CA . LYS A 1 316 ? 17.206 1.524 -6.328 1.00 97.88 316 LYS A CA 1
ATOM 2478 C C . LYS A 1 316 ? 18.660 1.399 -6.790 1.00 97.88 316 LYS A C 1
ATOM 2480 O O . LYS A 1 316 ? 18.923 1.577 -7.976 1.00 97.88 316 LYS A O 1
ATOM 2485 N N . GLN A 1 317 ? 19.562 0.956 -5.910 1.00 97.25 317 GLN A N 1
ATOM 2486 C CA . GLN A 1 317 ? 20.980 0.737 -6.229 1.00 97.25 317 GLN A CA 1
ATOM 2487 C C . GLN A 1 317 ? 21.199 -0.315 -7.337 1.00 97.25 317 GLN A C 1
ATOM 2489 O O . GLN A 1 317 ? 22.072 -0.139 -8.187 1.00 97.25 317 GLN A O 1
ATOM 2494 N N . GLU A 1 318 ? 20.407 -1.392 -7.362 1.00 96.12 318 GLU A N 1
ATOM 2495 C CA . GLU A 1 318 ? 20.476 -2.463 -8.371 1.00 96.12 318 GLU A CA 1
ATOM 2496 C C . GLU A 1 318 ? 20.124 -1.973 -9.788 1.00 96.12 318 GLU A C 1
ATOM 2498 O O . GLU A 1 318 ? 20.705 -2.437 -10.776 1.00 96.12 318 GLU A O 1
ATOM 2503 N N . VAL A 1 319 ? 19.169 -1.043 -9.896 1.00 97.88 319 VAL A N 1
ATOM 2504 C CA . VAL A 1 319 ? 18.737 -0.443 -11.169 1.00 97.88 319 VAL A CA 1
ATOM 2505 C C . VAL A 1 319 ? 19.636 0.734 -11.554 1.00 97.88 319 VAL A C 1
ATOM 2507 O O . VAL A 1 319 ? 20.067 0.810 -12.700 1.00 97.88 319 VAL A O 1
ATOM 2510 N N . GLU A 1 320 ? 19.977 1.615 -10.610 1.00 97.88 320 GLU A N 1
ATOM 2511 C CA . GLU A 1 320 ? 20.891 2.751 -10.813 1.00 97.88 320 GLU A CA 1
ATOM 2512 C C . GLU A 1 320 ? 22.265 2.304 -11.316 1.00 97.88 320 GLU A C 1
ATOM 2514 O O . GLU A 1 320 ? 22.803 2.891 -12.258 1.00 97.88 320 GLU A O 1
ATOM 2519 N N . LYS A 1 321 ? 22.827 1.237 -10.728 1.00 96.69 321 LYS A N 1
ATOM 2520 C CA . LYS A 1 321 ? 24.107 0.686 -11.176 1.00 96.69 321 LYS A CA 1
ATOM 2521 C C . LYS A 1 321 ? 24.011 0.138 -12.600 1.00 96.69 321 LYS A C 1
ATOM 2523 O O . LYS A 1 321 ? 24.857 0.478 -13.420 1.00 96.69 321 LYS A O 1
ATOM 2528 N N . GLU A 1 322 ? 22.981 -0.655 -12.903 1.00 96.31 322 GLU A N 1
ATOM 2529 C CA . GLU A 1 322 ? 22.753 -1.193 -14.252 1.00 96.31 322 GLU A CA 1
ATOM 2530 C C . GLU A 1 322 ? 22.661 -0.060 -15.284 1.00 96.31 322 GLU A C 1
ATOM 2532 O O . GLU A 1 322 ? 23.368 -0.068 -16.289 1.00 96.31 322 GLU A O 1
ATOM 2537 N N . VAL A 1 323 ? 21.845 0.962 -14.999 1.00 98.06 323 VAL A N 1
ATOM 2538 C CA . VAL A 1 323 ? 21.667 2.133 -15.866 1.00 98.06 323 VAL A CA 1
ATOM 2539 C C . VAL A 1 323 ? 22.978 2.894 -16.060 1.00 98.06 323 VAL A C 1
ATOM 2541 O O . VAL A 1 323 ? 23.289 3.270 -17.191 1.00 98.06 323 VAL A O 1
ATOM 2544 N N . SER A 1 324 ? 23.778 3.076 -15.008 1.00 97.94 324 SER A N 1
ATOM 2545 C CA . SER A 1 324 ? 25.109 3.690 -15.093 1.00 97.94 324 SER A CA 1
ATOM 2546 C C . SER A 1 324 ? 26.073 2.871 -15.963 1.00 97.94 324 SER A C 1
ATOM 2548 O O . SER A 1 324 ? 26.716 3.414 -16.871 1.00 97.94 324 SER A O 1
ATOM 2550 N N . ASP A 1 325 ? 26.129 1.553 -15.752 1.00 96.25 325 ASP A N 1
ATOM 2551 C CA . ASP A 1 325 ? 27.028 0.643 -16.462 1.00 96.25 325 ASP A CA 1
ATOM 2552 C C . ASP A 1 325 ? 26.659 0.537 -17.957 1.00 96.25 325 ASP A C 1
ATOM 2554 O O . ASP A 1 325 ? 27.555 0.591 -18.810 1.00 96.25 325 ASP A O 1
ATOM 2558 N N . VAL A 1 326 ? 25.369 0.454 -18.323 1.00 97.56 326 VAL A N 1
ATOM 2559 C CA . VAL A 1 326 ? 24.951 0.444 -19.743 1.00 97.56 326 VAL A CA 1
ATOM 2560 C C . VAL A 1 326 ? 25.064 1.821 -20.397 1.00 97.56 326 VAL A C 1
ATOM 2562 O O . VAL A 1 326 ? 25.476 1.901 -21.552 1.00 97.56 326 VAL A O 1
ATOM 2565 N N . THR A 1 327 ? 24.796 2.914 -19.672 1.00 97.56 327 THR A N 1
ATOM 2566 C CA . THR A 1 327 ? 24.978 4.284 -20.191 1.00 97.56 327 THR A CA 1
ATOM 2567 C C . THR A 1 327 ? 26.451 4.561 -20.486 1.00 97.56 327 THR A C 1
ATOM 2569 O O . THR A 1 327 ? 26.783 5.119 -21.531 1.00 97.56 327 THR A O 1
ATOM 2572 N N . THR A 1 328 ? 27.355 4.095 -19.620 1.00 97.25 328 THR A N 1
ATOM 2573 C CA . THR A 1 328 ? 28.808 4.186 -19.826 1.00 97.25 328 THR A CA 1
ATOM 2574 C C . THR A 1 328 ? 29.264 3.377 -21.045 1.00 97.25 328 THR A C 1
ATOM 2576 O O . THR A 1 328 ? 30.118 3.837 -21.804 1.00 97.25 328 THR A O 1
ATOM 2579 N N . GLN A 1 329 ? 28.691 2.191 -21.274 1.00 95.19 329 GLN A N 1
ATOM 2580 C CA . GLN A 1 329 ? 28.975 1.379 -22.466 1.00 95.19 329 GLN A CA 1
ATOM 2581 C C . GLN A 1 329 ? 28.431 2.026 -23.751 1.00 95.19 329 GLN A C 1
ATOM 2583 O O . GLN A 1 329 ? 29.154 2.104 -24.743 1.00 95.19 329 GLN A O 1
ATOM 2588 N N . ALA A 1 330 ? 27.204 2.552 -23.722 1.00 97.31 330 ALA A N 1
ATOM 2589 C CA . ALA A 1 330 ? 26.592 3.253 -24.848 1.00 97.31 330 ALA A CA 1
ATOM 2590 C C . ALA A 1 330 ? 27.358 4.530 -25.227 1.00 97.31 330 ALA A C 1
ATOM 2592 O O . ALA A 1 330 ? 27.632 4.745 -26.406 1.00 97.31 330 ALA A O 1
ATOM 2593 N N . ASN A 1 331 ? 27.783 5.333 -24.244 1.00 96.88 331 ASN A N 1
ATOM 2594 C CA . ASN A 1 331 ? 28.619 6.513 -24.485 1.00 96.88 331 ASN A CA 1
ATOM 2595 C C . ASN A 1 331 ? 29.933 6.136 -25.187 1.00 96.88 331 ASN A C 1
ATOM 2597 O O . ASN A 1 331 ? 30.280 6.758 -26.187 1.00 96.88 331 ASN A O 1
ATOM 2601 N N . LYS A 1 332 ? 30.619 5.074 -24.739 1.00 95.44 332 LYS A N 1
ATOM 2602 C CA . LYS A 1 332 ? 31.846 4.579 -25.391 1.00 95.44 332 LYS A CA 1
ATOM 2603 C C . LYS A 1 332 ? 31.599 4.117 -26.830 1.00 95.44 332 LYS A C 1
ATOM 2605 O O . LYS A 1 332 ? 32.378 4.460 -27.712 1.00 95.44 332 LYS A O 1
ATOM 2610 N N . ALA A 1 333 ? 30.508 3.397 -27.096 1.00 95.88 333 ALA A N 1
ATOM 2611 C CA . ALA A 1 333 ? 30.157 2.991 -28.459 1.00 95.88 333 ALA A CA 1
ATOM 2612 C C . ALA A 1 333 ? 29.863 4.203 -29.372 1.00 95.88 333 ALA A C 1
ATOM 2614 O O . ALA A 1 333 ? 30.288 4.222 -30.526 1.00 95.88 333 ALA A O 1
ATOM 2615 N N . ILE A 1 334 ? 29.201 5.243 -28.849 1.00 95.62 334 ILE A N 1
ATOM 2616 C CA . ILE A 1 334 ? 28.950 6.507 -29.565 1.00 95.62 334 ILE A CA 1
ATOM 2617 C C . ILE A 1 334 ? 30.253 7.291 -29.796 1.00 95.62 334 ILE A C 1
ATOM 2619 O O . ILE A 1 334 ? 30.441 7.861 -30.870 1.00 95.62 334 ILE A O 1
ATOM 2623 N N . GLU A 1 335 ? 31.176 7.307 -28.833 1.00 94.56 335 GLU A N 1
ATOM 2624 C CA . GLU A 1 335 ? 32.501 7.908 -29.004 1.00 94.56 335 GLU A CA 1
ATOM 2625 C C . GLU A 1 335 ? 33.305 7.230 -30.117 1.00 94.56 335 GLU A C 1
ATOM 2627 O O . GLU A 1 335 ? 33.828 7.927 -30.985 1.00 94.56 335 GLU A O 1
ATOM 2632 N N . GLU A 1 336 ? 33.379 5.896 -30.138 1.00 92.56 336 GLU A N 1
ATOM 2633 C CA . GLU A 1 336 ? 34.058 5.172 -31.221 1.00 92.56 336 GLU A CA 1
ATOM 2634 C C . GLU A 1 336 ? 33.351 5.379 -32.573 1.00 92.56 336 GLU A C 1
ATOM 2636 O O . GLU A 1 336 ? 34.018 5.562 -33.588 1.00 92.56 336 GLU A O 1
ATOM 2641 N N . ALA A 1 337 ? 32.017 5.494 -32.602 1.00 92.69 337 ALA A N 1
ATOM 2642 C CA . ALA A 1 337 ? 31.259 5.867 -33.806 1.00 92.69 337 ALA A CA 1
ATOM 2643 C C . ALA A 1 337 ? 31.558 7.284 -34.320 1.00 92.69 337 ALA A C 1
ATOM 2645 O O . ALA A 1 337 ? 31.508 7.530 -35.527 1.00 92.69 337 ALA A O 1
ATOM 2646 N N . ASN A 1 338 ? 31.912 8.213 -33.432 1.00 90.38 338 ASN A N 1
ATOM 2647 C CA . ASN A 1 338 ? 32.363 9.549 -33.818 1.00 90.38 338 ASN A CA 1
ATOM 2648 C C . ASN A 1 338 ? 33.847 9.565 -34.248 1.00 90.38 338 ASN A C 1
ATOM 2650 O O . ASN A 1 338 ? 34.223 10.405 -35.061 1.00 90.38 338 ASN A O 1
ATOM 2654 N N . LYS A 1 339 ? 34.673 8.629 -33.753 1.00 88.44 339 LYS A N 1
ATOM 2655 C CA . LYS A 1 339 ? 36.082 8.430 -34.162 1.00 88.44 339 LYS A CA 1
ATOM 2656 C C . LYS A 1 339 ? 36.225 7.599 -35.449 1.00 88.44 339 LYS A C 1
ATOM 2658 O O . LYS A 1 339 ? 37.283 7.633 -36.073 1.00 88.44 339 LYS A O 1
ATOM 2663 N N . ALA A 1 340 ? 35.193 6.854 -35.853 1.00 83.81 340 ALA A N 1
ATOM 2664 C CA . ALA A 1 340 ? 35.233 5.931 -36.986 1.00 83.81 340 ALA A CA 1
ATOM 2665 C C . ALA A 1 340 ? 35.415 6.646 -38.345 1.00 83.81 340 ALA A C 1
ATOM 2667 O O . ALA A 1 340 ? 34.482 7.225 -38.918 1.00 83.81 340 ALA A O 1
ATOM 2668 N N . ILE A 1 341 ? 36.646 6.559 -38.858 1.00 69.50 341 ILE A N 1
ATOM 2669 C CA . ILE A 1 341 ? 37.060 6.942 -40.217 1.00 69.50 341 ILE A CA 1
ATOM 2670 C C . ILE A 1 341 ? 36.531 5.889 -41.218 1.00 69.50 341 ILE A C 1
ATOM 2672 O O . ILE A 1 341 ? 36.166 4.786 -40.818 1.00 69.50 341 ILE A O 1
ATOM 2676 N N . SER A 1 342 ? 36.496 6.214 -42.513 1.00 68.75 342 SER A N 1
ATOM 2677 C CA . SER A 1 342 ? 35.977 5.420 -43.647 1.00 68.75 342 SER A CA 1
ATOM 2678 C C . SER A 1 342 ? 36.752 4.125 -43.990 1.00 68.75 342 SER A C 1
ATOM 2680 O O . SER A 1 342 ? 36.868 3.730 -45.149 1.00 68.75 342 SER A O 1
ATOM 2682 N N . ASP A 1 343 ? 37.262 3.435 -42.973 1.00 81.94 343 ASP A N 1
ATOM 2683 C CA . ASP A 1 343 ? 37.768 2.065 -43.022 1.00 81.94 343 ASP A CA 1
ATOM 2684 C C . ASP A 1 343 ? 36.603 1.093 -42.777 1.00 81.94 343 ASP A C 1
ATOM 2686 O O . ASP A 1 343 ? 35.984 1.091 -41.710 1.00 81.94 343 ASP A O 1
ATOM 2690 N N . ASN A 1 344 ? 36.304 0.264 -43.778 1.00 83.69 344 ASN A N 1
ATOM 2691 C CA . ASN A 1 344 ? 35.151 -0.635 -43.783 1.00 83.69 344 ASN A CA 1
ATOM 2692 C C . ASN A 1 344 ? 35.169 -1.658 -42.631 1.00 83.69 344 ASN A C 1
ATOM 2694 O O . ASN A 1 344 ? 34.114 -1.971 -42.074 1.00 83.69 344 ASN A O 1
ATOM 2698 N N . GLN A 1 345 ? 36.349 -2.151 -42.230 1.00 86.75 345 GLN A N 1
ATOM 2699 C CA . GLN A 1 345 ? 36.448 -3.091 -41.111 1.00 86.75 345 GLN A CA 1
ATOM 2700 C C . GLN A 1 345 ? 36.094 -2.384 -39.798 1.00 86.75 345 GLN A C 1
ATOM 2702 O O . GLN A 1 345 ? 35.246 -2.865 -39.045 1.00 86.75 345 GLN A O 1
ATOM 2707 N N . LYS A 1 346 ? 36.677 -1.203 -39.559 1.00 88.50 346 LYS A N 1
ATOM 2708 C CA . LYS A 1 346 ? 36.430 -0.417 -38.339 1.00 88.50 346 LYS A CA 1
ATOM 2709 C C . LYS A 1 346 ? 34.978 0.044 -38.237 1.00 88.50 346 LYS A C 1
ATOM 2711 O O . LYS A 1 346 ? 34.390 -0.040 -37.162 1.00 88.50 346 LYS A O 1
ATOM 2716 N N . LEU A 1 347 ? 34.368 0.475 -39.344 1.00 91.06 347 LEU A N 1
ATOM 2717 C CA . LEU A 1 347 ? 32.942 0.813 -39.377 1.00 91.06 347 LEU A CA 1
ATOM 2718 C C . LEU A 1 347 ? 32.064 -0.395 -39.001 1.00 91.06 347 LEU A C 1
ATOM 2720 O O . LEU A 1 347 ? 31.126 -0.245 -38.219 1.00 91.06 347 LEU A O 1
ATOM 2724 N N . SER A 1 348 ? 32.386 -1.597 -39.493 1.00 91.38 348 SER A N 1
ATOM 2725 C CA . SER A 1 348 ? 31.656 -2.827 -39.154 1.00 91.38 348 SER A CA 1
ATOM 2726 C C . SER A 1 348 ? 31.833 -3.242 -37.685 1.00 91.38 348 SER A C 1
ATOM 2728 O O . SER A 1 348 ? 30.860 -3.617 -37.027 1.00 91.38 348 SER A O 1
ATOM 2730 N N . GLU A 1 349 ? 33.052 -3.158 -37.145 1.00 92.56 349 GLU A N 1
ATOM 2731 C CA . GLU A 1 349 ? 33.341 -3.416 -35.725 1.00 92.56 349 GLU A CA 1
ATOM 2732 C C . GLU A 1 349 ? 32.576 -2.444 -34.813 1.00 92.56 349 GLU A C 1
ATOM 2734 O O . GLU A 1 349 ? 31.942 -2.857 -33.839 1.00 92.56 349 GLU A O 1
ATOM 2739 N N . VAL A 1 350 ? 32.553 -1.158 -35.169 1.00 94.56 350 VAL A N 1
ATOM 2740 C CA . VAL A 1 350 ? 31.853 -0.117 -34.409 1.00 94.56 350 VAL A CA 1
ATOM 2741 C C . VAL A 1 350 ? 30.330 -0.214 -34.547 1.00 94.56 350 VAL A C 1
ATOM 2743 O O . VAL A 1 350 ? 29.627 -0.019 -33.554 1.00 94.56 350 VAL A O 1
ATOM 2746 N N . LYS A 1 351 ? 29.794 -0.611 -35.712 1.00 95.19 351 LYS A N 1
ATOM 2747 C CA . LYS A 1 351 ? 28.364 -0.949 -35.847 1.00 95.19 351 LYS A CA 1
ATOM 2748 C C . LYS A 1 351 ? 27.970 -2.047 -34.861 1.00 95.19 351 LYS A C 1
ATOM 2750 O O . LYS A 1 351 ? 26.962 -1.910 -34.172 1.00 95.19 351 LYS A O 1
ATOM 2755 N N . LYS A 1 352 ? 28.783 -3.103 -34.742 1.00 95.19 352 LYS A N 1
ATOM 2756 C CA . LYS A 1 352 ? 28.536 -4.175 -33.771 1.00 95.19 352 LYS A CA 1
ATOM 2757 C C . LYS A 1 352 ? 28.553 -3.656 -32.327 1.00 95.19 352 LYS A C 1
ATOM 2759 O O . LYS A 1 352 ? 27.644 -3.987 -31.574 1.00 95.19 352 LYS A O 1
ATOM 2764 N N . LEU A 1 353 ? 29.519 -2.810 -31.955 1.00 95.69 353 LEU A N 1
ATOM 2765 C CA . LEU A 1 353 ? 29.568 -2.202 -30.615 1.00 95.69 353 LEU A CA 1
ATOM 2766 C C . LEU A 1 353 ? 28.318 -1.364 -30.293 1.00 95.69 353 LEU A C 1
ATOM 2768 O O . LEU A 1 353 ? 27.836 -1.407 -29.161 1.00 95.69 353 LEU A O 1
ATOM 2772 N N . LEU A 1 354 ? 27.778 -0.627 -31.270 1.00 97.00 354 LEU A N 1
ATOM 2773 C CA . LEU A 1 354 ? 26.535 0.133 -31.103 1.00 97.00 354 LEU A CA 1
ATOM 2774 C C . LEU A 1 354 ? 25.306 -0.776 -30.929 1.00 97.00 354 LEU A C 1
ATOM 2776 O O . LEU A 1 354 ? 24.466 -0.485 -30.081 1.00 97.00 354 LEU A O 1
ATOM 2780 N N . GLU A 1 355 ? 25.199 -1.873 -31.683 1.00 96.88 355 GLU A N 1
ATOM 2781 C CA . GLU A 1 355 ? 24.087 -2.835 -31.567 1.00 96.88 355 GLU A CA 1
ATOM 2782 C C . GLU A 1 355 ? 24.157 -3.642 -30.253 1.00 96.88 355 GLU A C 1
ATOM 2784 O O . GLU A 1 355 ? 23.150 -3.796 -29.557 1.00 96.88 355 GLU A O 1
ATOM 2789 N N . ASP A 1 356 ? 25.355 -4.078 -29.842 1.00 96.31 356 ASP A N 1
ATOM 2790 C CA . ASP A 1 356 ? 25.587 -4.724 -28.540 1.00 96.31 356 ASP A CA 1
ATOM 2791 C C . ASP A 1 356 ? 25.253 -3.766 -27.372 1.00 96.31 356 ASP A C 1
ATOM 2793 O O . ASP A 1 356 ? 24.716 -4.191 -26.343 1.00 96.31 356 ASP A O 1
ATOM 2797 N N . ALA A 1 357 ? 25.516 -2.460 -27.525 1.00 97.38 357 ALA A N 1
ATOM 2798 C CA . ALA A 1 357 ? 25.096 -1.434 -26.568 1.00 97.38 357 ALA A CA 1
ATOM 2799 C C . ALA A 1 357 ? 23.576 -1.186 -26.598 1.00 97.38 357 ALA A C 1
ATOM 2801 O O . ALA A 1 357 ? 22.955 -1.109 -25.536 1.00 97.38 357 ALA A O 1
ATOM 2802 N N . LYS A 1 358 ? 22.959 -1.117 -27.786 1.00 97.69 358 LYS A N 1
ATOM 2803 C CA . LYS A 1 358 ? 21.505 -0.963 -27.969 1.00 97.69 358 LYS A CA 1
ATOM 2804 C C . LYS A 1 358 ? 20.739 -2.063 -27.245 1.00 97.69 358 LYS A C 1
ATOM 2806 O O . LYS A 1 358 ? 19.816 -1.762 -26.489 1.00 97.69 358 LYS A O 1
ATOM 2811 N N . LYS A 1 359 ? 21.161 -3.319 -27.415 1.00 97.12 359 LYS A N 1
ATOM 2812 C CA . LYS A 1 359 ? 20.559 -4.472 -26.738 1.00 97.12 359 LYS A CA 1
ATOM 2813 C C . LYS A 1 359 ? 20.603 -4.325 -25.211 1.00 97.12 359 LYS A C 1
ATOM 2815 O O . LYS A 1 359 ? 19.571 -4.456 -24.561 1.00 97.12 359 LYS A O 1
ATOM 2820 N N . LYS A 1 360 ? 21.761 -3.973 -24.641 1.00 97.12 360 LYS A N 1
ATOM 2821 C CA . LYS A 1 360 ? 21.916 -3.760 -23.188 1.00 97.12 360 LYS A CA 1
ATOM 2822 C C . LYS A 1 360 ? 21.066 -2.603 -22.659 1.00 97.12 360 LYS A C 1
ATOM 2824 O O . LYS A 1 360 ? 20.500 -2.697 -21.574 1.00 97.12 360 LYS A O 1
ATOM 2829 N N . VAL A 1 361 ? 20.933 -1.522 -23.428 1.00 98.06 361 VAL A N 1
ATOM 2830 C CA . VAL A 1 361 ? 20.039 -0.405 -23.085 1.00 98.06 361 VAL A CA 1
ATOM 2831 C C . VAL A 1 361 ? 18.570 -0.856 -23.096 1.00 98.06 361 VAL A C 1
ATOM 2833 O O . VAL A 1 361 ? 17.829 -0.499 -22.185 1.00 98.06 361 VAL A O 1
ATOM 2836 N N . GLN A 1 362 ? 18.149 -1.701 -24.043 1.00 97.62 362 GLN A N 1
ATOM 2837 C CA . GLN A 1 362 ? 16.801 -2.294 -24.058 1.00 97.62 362 GLN A CA 1
ATOM 2838 C C . GLN A 1 362 ? 16.554 -3.248 -22.873 1.00 97.62 362 GLN A C 1
ATOM 2840 O O . GLN A 1 362 ? 15.488 -3.198 -22.257 1.00 97.62 362 GLN A O 1
ATOM 2845 N N . GLU A 1 363 ? 17.543 -4.064 -22.500 1.00 96.88 363 GLU A N 1
ATOM 2846 C CA . GLU A 1 363 ? 17.495 -4.919 -21.303 1.00 96.88 363 GLU A CA 1
ATOM 2847 C C . GLU A 1 363 ? 17.357 -4.073 -20.019 1.00 96.88 363 GLU A C 1
ATOM 2849 O O . GLU A 1 363 ? 16.521 -4.373 -19.162 1.00 96.88 363 GLU A O 1
ATOM 2854 N N . ALA A 1 364 ? 18.078 -2.950 -19.920 1.00 97.75 364 ALA A N 1
ATOM 2855 C CA . ALA A 1 364 ? 17.957 -2.006 -18.808 1.00 97.75 364 ALA A CA 1
ATOM 2856 C C . ALA A 1 364 ? 16.617 -1.238 -18.787 1.00 97.75 364 ALA A C 1
ATOM 2858 O O . ALA A 1 364 ? 16.078 -1.007 -17.704 1.00 97.75 364 ALA A O 1
ATOM 2859 N N . ILE A 1 365 ? 16.031 -0.895 -19.947 1.00 97.81 365 ILE A N 1
ATOM 2860 C CA . ILE A 1 365 ? 14.666 -0.331 -20.033 1.00 97.81 365 ILE A CA 1
ATOM 2861 C C . ILE A 1 365 ? 13.658 -1.315 -19.430 1.00 97.81 365 ILE A C 1
ATOM 2863 O O . ILE A 1 365 ? 12.835 -0.922 -18.600 1.00 97.81 365 ILE A O 1
ATOM 2867 N N . LEU A 1 366 ? 13.746 -2.600 -19.794 1.00 97.00 366 LEU A N 1
ATOM 2868 C CA . LEU A 1 366 ? 12.868 -3.638 -19.253 1.00 97.00 366 LEU A CA 1
ATOM 2869 C C . LEU A 1 366 ? 13.083 -3.832 -17.743 1.00 97.00 366 LEU A C 1
ATOM 2871 O O . LEU A 1 366 ? 12.107 -3.974 -17.002 1.00 97.00 366 LEU A O 1
ATOM 2875 N N . LYS A 1 367 ? 14.332 -3.779 -17.264 1.00 96.69 367 LYS A N 1
ATOM 2876 C CA . LYS A 1 367 ? 14.667 -3.852 -15.832 1.00 96.69 367 LYS A CA 1
ATOM 2877 C C . LYS A 1 367 ? 14.063 -2.683 -15.044 1.00 96.69 367 LYS A C 1
ATOM 2879 O O . LYS A 1 367 ? 13.373 -2.907 -14.054 1.00 96.69 367 LYS A O 1
ATOM 2884 N N . ALA A 1 368 ? 14.244 -1.447 -15.510 1.00 97.88 368 ALA A N 1
ATOM 2885 C CA . ALA A 1 368 ? 13.690 -0.256 -14.863 1.00 97.88 368 ALA A CA 1
ATOM 2886 C C . ALA A 1 368 ? 12.150 -0.217 -14.909 1.00 97.88 368 ALA A C 1
ATOM 2888 O O . ALA A 1 368 ? 11.516 0.228 -13.955 1.00 97.88 368 ALA A O 1
ATOM 2889 N N . GLN A 1 369 ? 11.534 -0.724 -15.983 1.00 97.31 369 GLN A N 1
ATOM 2890 C CA . GLN A 1 369 ? 10.076 -0.828 -16.101 1.00 97.31 369 GLN A CA 1
ATOM 2891 C C . GLN A 1 369 ? 9.484 -1.924 -15.201 1.00 97.31 369 GLN A C 1
ATOM 2893 O O . GLN A 1 369 ? 8.462 -1.700 -14.559 1.00 97.31 369 GLN A O 1
ATOM 2898 N N . THR A 1 370 ? 10.105 -3.105 -15.126 1.00 96.56 370 THR A N 1
ATOM 2899 C CA . THR A 1 370 ? 9.623 -4.212 -14.272 1.00 96.56 370 THR A CA 1
ATOM 2900 C C . THR A 1 370 ? 9.818 -3.933 -12.783 1.00 96.56 370 THR A C 1
ATOM 2902 O O . THR A 1 370 ? 8.974 -4.326 -11.979 1.00 96.56 370 THR A O 1
ATOM 2905 N N . LYS A 1 371 ? 10.874 -3.192 -12.424 1.00 97.50 371 LYS A N 1
ATOM 2906 C CA . LYS A 1 371 ? 11.109 -2.648 -11.079 1.00 97.50 371 LYS A CA 1
ATOM 2907 C C . LYS A 1 371 ? 10.359 -1.336 -10.796 1.00 97.50 371 LYS A C 1
ATOM 2909 O O . LYS A 1 371 ? 10.586 -0.761 -9.739 1.00 97.50 371 LYS A O 1
ATOM 2914 N N . ASP A 1 372 ? 9.475 -0.870 -11.688 1.00 98.12 372 ASP A N 1
ATOM 2915 C CA . ASP A 1 372 ? 8.640 0.332 -11.495 1.00 98.12 372 ASP A CA 1
ATOM 2916 C C . ASP A 1 372 ? 9.451 1.566 -11.050 1.00 98.12 372 ASP A C 1
ATOM 2918 O O . ASP A 1 372 ? 9.197 2.135 -9.992 1.00 98.12 372 ASP A O 1
ATOM 2922 N N . TYR A 1 373 ? 10.489 1.920 -11.819 1.00 98.31 373 TYR A N 1
ATOM 2923 C CA . TYR A 1 373 ? 11.362 3.063 -11.532 1.00 98.31 373 TYR A CA 1
ATOM 2924 C C . TYR A 1 373 ? 11.438 4.022 -12.733 1.00 98.31 373 TYR A C 1
ATOM 2926 O O . TYR A 1 373 ? 12.345 3.959 -13.574 1.00 98.31 373 TYR A O 1
ATOM 2934 N N . ALA A 1 374 ? 10.461 4.926 -12.831 1.00 97.81 374 ALA A N 1
ATOM 2935 C CA . ALA A 1 374 ? 10.222 5.764 -14.008 1.00 97.81 374 ALA A CA 1
ATOM 2936 C C . ALA A 1 374 ? 11.383 6.724 -14.327 1.00 97.81 374 ALA A C 1
ATOM 2938 O O . ALA A 1 374 ? 11.706 6.946 -15.500 1.00 97.81 374 ALA A O 1
ATOM 2939 N N . ALA A 1 375 ? 12.052 7.257 -13.299 1.00 97.69 375 ALA A N 1
ATOM 2940 C CA . ALA A 1 375 ? 13.208 8.139 -13.466 1.00 97.69 375 ALA A CA 1
ATOM 2941 C C . ALA A 1 375 ? 14.367 7.430 -14.190 1.00 97.69 375 ALA A C 1
ATOM 2943 O O . ALA A 1 375 ? 14.906 7.954 -15.164 1.00 97.69 375 ALA A O 1
ATOM 2944 N N . GLN A 1 376 ? 14.696 6.205 -13.769 1.00 98.19 376 GLN A N 1
ATOM 2945 C CA . GLN A 1 376 ? 15.760 5.412 -14.386 1.00 98.19 376 GLN A CA 1
ATOM 2946 C C . GLN A 1 376 ? 15.373 4.937 -15.788 1.00 98.19 376 GLN A C 1
ATOM 2948 O O . GLN A 1 376 ? 16.178 5.057 -16.711 1.00 98.19 376 GLN A O 1
ATOM 2953 N N . LYS A 1 377 ? 14.117 4.507 -15.991 1.00 98.12 377 LYS A N 1
ATOM 2954 C CA . LYS A 1 377 ? 13.603 4.155 -17.326 1.00 98.12 377 LYS A CA 1
ATOM 2955 C C . LYS A 1 377 ? 13.765 5.317 -18.317 1.00 98.12 377 LYS A C 1
ATOM 2957 O O . LYS A 1 377 ? 14.207 5.104 -19.440 1.00 98.12 377 LYS A O 1
ATOM 2962 N N . THR A 1 378 ? 13.486 6.549 -17.886 1.00 98.12 378 THR A N 1
ATOM 2963 C CA . THR A 1 378 ? 13.610 7.754 -18.727 1.00 98.12 378 THR A CA 1
ATOM 2964 C C . THR A 1 378 ? 15.052 7.999 -19.197 1.00 98.12 378 THR A C 1
ATOM 2966 O O . THR A 1 378 ? 15.264 8.433 -20.330 1.00 98.12 378 THR A O 1
ATOM 2969 N N . ILE A 1 379 ? 16.055 7.691 -18.365 1.00 97.81 379 ILE A N 1
ATOM 2970 C CA . ILE A 1 379 ? 17.478 7.838 -18.719 1.00 97.81 379 ILE A CA 1
ATOM 2971 C C . ILE A 1 379 ? 17.856 6.866 -19.847 1.00 97.81 379 ILE A C 1
ATOM 2973 O O . ILE A 1 379 ? 18.417 7.291 -20.861 1.00 97.81 379 ILE A O 1
ATOM 2977 N N . VAL A 1 380 ? 17.501 5.582 -19.724 1.00 97.69 380 VAL A N 1
ATOM 2978 C CA . VAL A 1 380 ? 17.813 4.578 -20.759 1.00 97.69 380 VAL A CA 1
ATOM 2979 C C . VAL A 1 380 ? 16.934 4.695 -22.010 1.00 97.69 380 VAL A C 1
ATOM 2981 O O . VAL A 1 380 ? 17.455 4.529 -23.111 1.00 97.69 380 VAL A O 1
ATOM 2984 N N . ASP A 1 381 ? 15.664 5.104 -21.890 1.00 97.62 381 ASP A N 1
ATOM 2985 C CA . ASP A 1 381 ? 14.813 5.463 -23.039 1.00 97.62 381 ASP A CA 1
ATOM 2986 C C . ASP A 1 381 ? 15.450 6.580 -23.885 1.00 97.62 381 ASP A C 1
ATOM 2988 O O . ASP A 1 381 ? 15.365 6.567 -25.113 1.00 97.62 381 ASP A O 1
ATOM 2992 N N . ASN A 1 382 ? 16.089 7.567 -23.247 1.00 96.75 382 ASN A N 1
ATOM 2993 C CA . ASN A 1 382 ? 16.774 8.647 -23.956 1.00 96.75 382 ASN A CA 1
ATOM 2994 C C . ASN A 1 382 ? 18.109 8.186 -24.557 1.00 96.75 382 ASN A C 1
ATOM 2996 O O . ASN A 1 382 ? 18.389 8.515 -25.708 1.00 96.75 382 ASN A O 1
ATOM 3000 N N . LYS A 1 383 ? 18.882 7.346 -23.855 1.00 97.12 383 LYS A N 1
ATOM 3001 C CA . LYS A 1 383 ? 20.118 6.767 -24.409 1.00 97.12 383 LYS A CA 1
ATOM 3002 C C . LYS A 1 383 ? 19.859 5.869 -25.626 1.00 97.12 383 LYS A C 1
ATOM 3004 O O . LYS A 1 383 ? 20.666 5.861 -26.552 1.00 97.12 383 LYS A O 1
ATOM 3009 N N . LEU A 1 384 ? 18.716 5.177 -25.679 1.00 97.50 384 LEU A N 1
ATOM 3010 C CA . LEU A 1 384 ? 18.286 4.426 -26.865 1.00 97.50 384 LEU A CA 1
ATOM 3011 C C . LEU A 1 384 ? 18.081 5.352 -28.079 1.00 97.50 384 LEU A C 1
ATOM 3013 O O . LEU A 1 384 ? 18.605 5.069 -29.155 1.00 97.50 384 LEU A O 1
ATOM 3017 N N . LYS A 1 385 ? 17.404 6.495 -27.890 1.00 96.25 385 LYS A N 1
ATOM 3018 C CA . LYS A 1 385 ? 17.169 7.503 -28.947 1.00 96.25 385 LYS A CA 1
ATOM 3019 C C . LYS A 1 385 ? 18.455 8.152 -29.471 1.00 96.25 385 LYS A C 1
ATOM 3021 O O . LYS A 1 385 ? 18.451 8.667 -30.582 1.00 96.25 385 LYS A O 1
ATOM 3026 N N . GLU A 1 386 ? 19.546 8.140 -28.704 1.00 95.56 386 GLU A N 1
ATOM 3027 C CA . GLU A 1 386 ? 20.871 8.568 -29.180 1.00 95.56 386 GLU A CA 1
ATOM 3028 C C . GLU A 1 386 ? 21.579 7.484 -30.014 1.00 95.56 386 GLU A C 1
ATOM 3030 O O . GLU A 1 386 ? 22.287 7.801 -30.972 1.00 95.56 386 GLU A O 1
ATOM 3035 N N . LEU A 1 387 ? 21.394 6.204 -29.666 1.00 95.81 387 LEU A N 1
ATOM 3036 C CA . LEU A 1 387 ? 22.041 5.073 -30.340 1.00 95.81 387 LEU A CA 1
ATOM 3037 C C . LEU A 1 387 ? 21.453 4.789 -31.728 1.00 95.81 387 LEU A C 1
ATOM 3039 O O . LEU A 1 387 ? 22.209 4.533 -32.663 1.00 95.81 387 LEU A O 1
ATOM 3043 N N . GLU A 1 388 ? 20.129 4.835 -31.897 1.00 95.06 388 GLU A N 1
ATOM 3044 C CA . GLU A 1 388 ? 19.489 4.442 -33.165 1.00 95.06 388 GLU A CA 1
ATOM 3045 C C . GLU A 1 388 ? 19.879 5.329 -34.372 1.00 95.06 388 GLU A C 1
ATOM 3047 O O . GLU A 1 388 ? 20.238 4.776 -35.421 1.00 95.06 388 GLU A O 1
ATOM 3052 N N . PRO A 1 389 ? 19.952 6.673 -34.255 1.00 94.62 389 PRO A N 1
ATOM 3053 C CA . PRO A 1 389 ? 20.509 7.523 -35.308 1.00 94.62 389 PRO A CA 1
ATOM 3054 C C . PRO A 1 389 ? 21.993 7.244 -35.581 1.00 94.62 389 PRO A C 1
ATOM 3056 O O . PRO A 1 389 ? 22.429 7.337 -36.725 1.00 94.62 389 PRO A O 1
ATOM 3059 N N . LYS A 1 390 ? 22.781 6.863 -34.564 1.00 94.56 390 LYS A N 1
ATOM 3060 C CA . LYS A 1 390 ? 24.207 6.531 -34.734 1.00 94.56 390 LYS A CA 1
ATOM 3061 C C . LYS A 1 390 ? 24.417 5.204 -35.463 1.00 94.56 390 LYS A C 1
ATOM 3063 O O . LYS A 1 390 ? 25.295 5.124 -36.318 1.00 94.56 390 LYS A O 1
ATOM 3068 N N . ILE A 1 391 ? 23.584 4.200 -35.195 1.00 95.62 391 ILE A N 1
ATOM 3069 C CA . ILE A 1 391 ? 23.567 2.929 -35.939 1.00 95.62 391 ILE A CA 1
ATOM 3070 C C . ILE A 1 391 ? 23.213 3.174 -37.410 1.00 95.62 391 ILE A C 1
ATOM 3072 O O . ILE A 1 391 ? 23.856 2.610 -38.298 1.00 95.62 391 ILE A O 1
ATOM 3076 N N . SER A 1 392 ? 22.247 4.059 -37.671 1.00 93.75 392 SER A N 1
ATOM 3077 C CA . SER A 1 392 ? 21.860 4.461 -39.031 1.00 93.75 392 SER A CA 1
ATOM 3078 C C . SER A 1 392 ? 23.022 5.158 -39.754 1.00 93.75 392 SER A C 1
ATOM 3080 O O . SER A 1 392 ? 23.473 4.659 -40.780 1.00 93.75 392 SER A O 1
ATOM 3082 N N . GLN A 1 393 ? 23.619 6.193 -39.146 1.00 92.69 393 GLN A N 1
ATOM 3083 C CA . GLN A 1 393 ? 24.776 6.928 -39.692 1.00 92.69 393 GLN A CA 1
ATOM 3084 C C . GLN A 1 393 ? 25.985 6.030 -40.007 1.00 92.69 393 GLN A C 1
ATOM 3086 O O . GLN A 1 393 ? 26.664 6.228 -41.012 1.00 92.69 393 GLN A O 1
ATOM 3091 N N . ILE A 1 394 ? 26.290 5.041 -39.157 1.00 94.12 394 ILE A N 1
ATOM 3092 C CA . ILE A 1 394 ? 27.379 4.087 -39.430 1.00 94.12 394 ILE A CA 1
ATOM 3093 C C . ILE A 1 394 ? 26.987 3.101 -40.542 1.00 94.12 394 ILE A C 1
ATOM 3095 O O . ILE A 1 394 ? 27.837 2.731 -41.345 1.00 94.12 394 ILE A O 1
ATOM 3099 N N . THR A 1 395 ? 25.715 2.704 -40.637 1.00 92.62 395 THR A N 1
ATOM 3100 C CA . THR A 1 395 ? 25.230 1.835 -41.724 1.00 92.62 395 THR A CA 1
ATOM 3101 C C . THR A 1 395 ? 25.311 2.538 -43.079 1.00 92.62 395 THR A C 1
ATOM 3103 O O . THR A 1 395 ? 25.850 1.967 -44.022 1.00 92.62 395 THR A O 1
ATOM 3106 N N . GLU A 1 396 ? 24.872 3.795 -43.152 1.00 91.00 396 GLU A N 1
ATOM 3107 C CA . GLU A 1 396 ? 24.966 4.632 -44.353 1.00 91.00 396 GLU A CA 1
ATOM 3108 C C . GLU A 1 396 ? 26.421 4.786 -44.814 1.00 91.00 396 GLU A C 1
ATOM 3110 O O . GLU A 1 396 ? 26.708 4.530 -45.981 1.00 91.00 396 GLU A O 1
ATOM 3115 N N . LYS A 1 397 ? 27.355 5.076 -43.894 1.00 90.50 397 LYS A N 1
ATOM 3116 C CA . LYS A 1 397 ? 28.801 5.127 -44.187 1.00 90.50 397 LYS A CA 1
ATOM 3117 C C . LYS A 1 397 ? 29.371 3.808 -44.723 1.00 90.50 397 LYS A C 1
ATOM 3119 O O . LYS A 1 397 ? 30.278 3.840 -45.550 1.00 90.50 397 LYS A O 1
ATOM 3124 N N . ILE A 1 398 ? 28.888 2.654 -44.253 1.00 90.81 398 ILE A N 1
ATOM 3125 C CA . ILE A 1 398 ? 29.315 1.337 -44.764 1.00 90.81 398 ILE A CA 1
ATOM 3126 C C . ILE A 1 398 ? 28.798 1.132 -46.193 1.00 90.81 398 ILE A C 1
ATOM 3128 O O . ILE A 1 398 ? 29.547 0.692 -47.060 1.00 90.81 398 ILE A O 1
ATOM 3132 N N . GLU A 1 399 ? 27.537 1.469 -46.471 1.00 89.94 399 GLU A N 1
ATOM 3133 C CA . GLU A 1 399 ? 26.968 1.376 -47.823 1.00 89.94 399 GLU A CA 1
ATOM 3134 C C . GLU A 1 399 ? 27.631 2.357 -48.810 1.00 89.94 399 GLU A C 1
ATOM 3136 O O . GLU A 1 399 ? 27.945 1.975 -49.940 1.00 89.94 399 GLU A O 1
ATOM 3141 N N . GLU A 1 400 ? 27.912 3.587 -48.375 1.00 88.88 400 GLU A N 1
ATOM 3142 C CA . GLU A 1 400 ? 28.665 4.603 -49.121 1.00 88.88 400 GLU A CA 1
ATOM 3143 C C . GLU A 1 400 ? 30.090 4.115 -49.432 1.00 88.88 400 GLU A C 1
ATOM 3145 O O . GLU A 1 400 ? 30.523 4.125 -50.585 1.00 88.88 400 GLU A O 1
ATOM 3150 N N . LYS A 1 401 ? 30.814 3.603 -48.428 1.00 87.31 401 LYS A N 1
ATOM 3151 C CA . LYS A 1 401 ? 32.180 3.090 -48.598 1.00 87.31 401 LYS A CA 1
ATOM 3152 C C . LYS A 1 401 ? 32.226 1.842 -49.489 1.00 87.31 401 LYS A C 1
ATOM 3154 O O . LYS A 1 401 ? 33.080 1.766 -50.369 1.00 87.31 401 LYS A O 1
ATOM 3159 N N . ASN A 1 402 ? 31.279 0.914 -49.338 1.00 87.38 402 ASN A N 1
ATOM 3160 C CA . ASN A 1 402 ? 31.116 -0.227 -50.247 1.00 87.38 402 ASN A CA 1
ATOM 3161 C C . ASN A 1 402 ? 30.820 0.221 -51.687 1.00 87.38 402 ASN A C 1
ATOM 3163 O O . ASN A 1 402 ? 31.378 -0.342 -52.627 1.00 87.38 402 ASN A O 1
ATOM 3167 N N . THR A 1 403 ? 29.995 1.257 -51.865 1.00 87.12 403 THR A N 1
ATOM 3168 C CA . THR A 1 403 ? 29.729 1.873 -53.176 1.00 87.12 403 THR A CA 1
ATOM 3169 C C . THR A 1 403 ? 31.005 2.472 -53.768 1.00 87.12 403 THR A C 1
ATOM 3171 O O . THR A 1 403 ? 31.313 2.228 -54.933 1.00 87.12 403 THR A O 1
ATOM 3174 N N . GLN A 1 404 ? 31.796 3.199 -52.972 1.00 85.44 404 GLN A N 1
ATOM 3175 C CA . GLN A 1 404 ? 33.061 3.775 -53.426 1.00 85.44 404 GLN A CA 1
ATOM 3176 C C . GLN A 1 404 ? 34.091 2.704 -53.810 1.00 85.44 404 GLN A C 1
ATOM 3178 O O . GLN A 1 404 ? 34.797 2.870 -54.802 1.00 85.44 404 GLN A O 1
ATOM 3183 N N . ASP A 1 405 ? 34.174 1.600 -53.066 1.00 85.44 405 ASP A N 1
ATOM 3184 C CA . ASP A 1 405 ? 35.093 0.498 -53.372 1.00 85.44 405 ASP A CA 1
ATOM 3185 C C . ASP A 1 405 ? 34.631 -0.316 -54.594 1.00 85.44 405 ASP A C 1
ATOM 3187 O O . ASP A 1 405 ? 35.461 -0.731 -55.405 1.00 85.44 405 ASP A O 1
ATOM 3191 N N . TYR A 1 406 ? 33.317 -0.447 -54.806 1.00 85.00 406 TYR A N 1
ATOM 3192 C CA . TYR A 1 406 ? 32.746 -0.993 -56.041 1.00 85.00 406 TYR A CA 1
ATOM 3193 C C . TYR A 1 406 ? 33.031 -0.095 -57.260 1.00 85.00 406 TYR A C 1
ATOM 3195 O O . TYR A 1 406 ? 33.425 -0.609 -58.307 1.00 85.00 406 TYR A O 1
ATOM 3203 N N . LEU A 1 407 ? 32.910 1.233 -57.124 1.00 84.88 407 LEU A N 1
ATOM 3204 C CA . LEU A 1 407 ? 33.286 2.212 -58.158 1.00 84.88 407 LEU A CA 1
ATOM 3205 C C . LEU A 1 407 ? 34.803 2.244 -58.419 1.00 84.88 407 LEU A C 1
ATOM 3207 O O . LEU A 1 407 ? 35.225 2.460 -59.552 1.00 84.88 407 LEU A O 1
ATOM 3211 N N . ASN A 1 408 ? 35.630 2.023 -57.394 1.00 84.38 408 ASN A N 1
ATOM 3212 C CA . ASN A 1 408 ? 37.090 2.042 -57.512 1.00 84.38 408 ASN A CA 1
ATOM 3213 C C . ASN A 1 408 ? 37.680 0.764 -58.134 1.00 84.38 408 ASN A C 1
ATOM 3215 O O . ASN A 1 408 ? 38.820 0.794 -58.602 1.00 84.38 408 ASN A O 1
ATOM 3219 N N . ASN A 1 409 ? 36.945 -0.351 -58.171 1.00 84.94 409 ASN A N 1
ATOM 3220 C CA . ASN A 1 409 ? 37.401 -1.550 -58.868 1.00 84.94 409 ASN A CA 1
ATOM 3221 C C . ASN A 1 409 ? 37.009 -1.504 -60.355 1.00 84.94 409 ASN A C 1
ATOM 3223 O O . ASN A 1 409 ? 35.865 -1.761 -60.730 1.00 84.94 409 ASN A O 1
ATOM 3227 N N . LYS A 1 410 ? 37.997 -1.228 -61.214 1.00 76.94 410 LYS A N 1
ATOM 3228 C CA . LYS A 1 410 ? 37.838 -1.162 -62.674 1.00 76.94 410 LYS A CA 1
ATOM 3229 C C . LYS A 1 410 ? 37.264 -2.441 -63.290 1.00 76.94 410 LYS A C 1
ATOM 3231 O O . LYS A 1 410 ? 36.521 -2.349 -64.269 1.00 76.94 410 LYS A O 1
ATOM 3236 N N . ASP A 1 411 ? 37.574 -3.609 -62.728 1.00 81.50 411 ASP A N 1
ATOM 3237 C CA . ASP A 1 411 ? 37.205 -4.895 -63.324 1.00 81.50 411 ASP A CA 1
ATOM 3238 C C . ASP A 1 411 ? 35.685 -5.101 -63.361 1.00 81.50 411 ASP A C 1
ATOM 3240 O O . ASP A 1 411 ? 35.176 -5.633 -64.350 1.00 81.50 411 ASP A O 1
ATOM 3244 N N . ASN A 1 412 ? 34.956 -4.536 -62.386 1.00 80.25 412 ASN A N 1
ATOM 3245 C CA . ASN A 1 412 ? 33.486 -4.506 -62.324 1.00 80.25 412 ASN A CA 1
ATOM 3246 C C . ASN A 1 412 ? 32.825 -3.916 -63.586 1.00 80.25 412 ASN A C 1
ATOM 3248 O O . ASN A 1 412 ? 31.664 -4.205 -63.866 1.00 80.25 412 ASN A O 1
ATOM 3252 N N . PHE A 1 413 ? 33.554 -3.093 -64.346 1.00 77.75 413 PHE A N 1
ATOM 3253 C CA . PHE A 1 413 ? 33.044 -2.341 -65.496 1.00 77.75 413 PHE A CA 1
ATOM 3254 C C . PHE A 1 413 ? 33.717 -2.728 -66.825 1.00 77.75 413 PHE A C 1
ATOM 3256 O O . PHE A 1 413 ? 33.388 -2.180 -67.880 1.00 77.75 413 PHE A O 1
ATOM 3263 N N . THR A 1 414 ? 34.646 -3.691 -66.811 1.00 69.81 414 THR A N 1
ATOM 3264 C CA . THR A 1 414 ? 35.336 -4.165 -68.029 1.00 69.81 414 THR A CA 1
ATOM 3265 C C . THR A 1 414 ? 34.383 -4.830 -69.023 1.00 69.81 414 THR A C 1
ATOM 3267 O O . THR A 1 414 ? 34.532 -4.645 -70.234 1.00 69.81 414 THR A O 1
ATOM 3270 N N . SER A 1 415 ? 33.366 -5.529 -68.517 1.00 69.19 415 SER A N 1
ATOM 3271 C CA . SER A 1 415 ? 32.339 -6.263 -69.268 1.00 69.19 415 SER A CA 1
ATOM 3272 C C . SER A 1 415 ? 31.238 -5.389 -69.883 1.00 69.19 415 SER A C 1
ATOM 3274 O O . SER A 1 415 ? 30.355 -5.918 -70.553 1.00 69.19 415 SER A O 1
ATOM 3276 N N . LEU A 1 416 ? 31.271 -4.062 -69.695 1.00 76.25 416 LEU A N 1
ATOM 3277 C CA . LEU A 1 416 ? 30.284 -3.164 -70.297 1.00 76.25 416 LEU A CA 1
ATOM 3278 C C . LEU A 1 416 ? 30.383 -3.184 -71.830 1.00 76.25 416 LEU A C 1
ATOM 3280 O O . LEU A 1 416 ? 31.386 -2.740 -72.405 1.00 76.25 416 LEU A O 1
ATOM 3284 N N . ASN A 1 417 ? 29.328 -3.672 -72.481 1.00 75.44 417 ASN A N 1
ATOM 3285 C CA . ASN A 1 417 ? 29.179 -3.671 -73.933 1.00 75.44 417 ASN A CA 1
ATOM 3286 C C . ASN A 1 417 ? 28.431 -2.414 -74.389 1.00 75.44 417 ASN A C 1
ATOM 3288 O O . ASN A 1 417 ? 27.402 -2.050 -73.817 1.00 75.44 417 ASN A O 1
ATOM 3292 N N . PHE A 1 418 ? 28.965 -1.771 -75.426 1.00 81.06 418 PHE A N 1
ATOM 3293 C CA . PHE A 1 418 ? 28.448 -0.547 -76.030 1.00 81.06 418 PHE A CA 1
ATOM 3294 C C . PHE A 1 418 ? 28.111 -0.840 -77.491 1.00 81.06 418 PHE A C 1
ATOM 3296 O O . PHE A 1 418 ? 29.006 -1.139 -78.281 1.00 81.06 418 PHE A O 1
ATOM 3303 N N . GLU A 1 419 ? 26.834 -0.759 -77.852 1.00 78.31 419 GLU A N 1
ATOM 3304 C CA . GLU A 1 419 ? 26.347 -1.086 -79.189 1.00 78.31 419 GLU A CA 1
ATOM 3305 C C . GLU A 1 419 ? 25.610 0.113 -79.792 1.00 78.31 419 GLU A C 1
ATOM 3307 O O . GLU A 1 419 ? 24.598 0.582 -79.269 1.00 78.31 419 GLU A O 1
ATOM 3312 N N . ALA A 1 420 ? 26.097 0.605 -80.932 1.00 79.88 420 ALA A N 1
ATOM 3313 C CA . ALA A 1 420 ? 25.288 1.466 -81.786 1.00 79.88 420 ALA A CA 1
ATOM 3314 C C . ALA A 1 420 ? 24.149 0.636 -82.424 1.00 79.88 420 ALA A C 1
ATOM 3316 O O . ALA A 1 420 ? 24.397 -0.510 -82.824 1.00 79.88 420 ALA A O 1
ATOM 3317 N N . PRO A 1 421 ? 22.926 1.182 -82.566 1.00 81.12 421 PRO A N 1
ATOM 3318 C CA . PRO A 1 421 ? 21.856 0.549 -83.334 1.00 81.12 421 PRO A CA 1
ATOM 3319 C C . PRO A 1 421 ? 22.308 0.254 -84.768 1.00 81.12 421 PRO A C 1
ATOM 3321 O O . PRO A 1 421 ? 22.970 1.086 -85.385 1.00 81.12 421 PRO A O 1
ATOM 3324 N N . GLU A 1 422 ? 21.944 -0.905 -85.322 1.00 78.75 422 GLU A N 1
ATOM 3325 C CA . GLU A 1 422 ? 22.452 -1.341 -86.636 1.00 78.75 422 GLU A CA 1
ATOM 3326 C C . GLU A 1 422 ? 22.114 -0.359 -87.762 1.00 78.75 422 GLU A C 1
ATOM 3328 O O . GLU A 1 422 ? 22.994 -0.001 -88.536 1.00 78.75 422 GLU A O 1
ATOM 3333 N N . ILE A 1 423 ? 20.894 0.189 -87.756 1.00 77.38 423 ILE A N 1
ATOM 3334 C CA . ILE A 1 423 ? 20.428 1.231 -88.689 1.00 77.38 423 ILE A CA 1
ATOM 3335 C C . ILE A 1 423 ? 21.274 2.522 -88.667 1.00 77.38 423 ILE A C 1
ATOM 3337 O O . ILE A 1 423 ? 21.161 3.351 -89.564 1.00 77.38 423 ILE A O 1
ATOM 3341 N N . LEU A 1 424 ? 22.126 2.710 -87.652 1.00 75.12 424 LEU A N 1
ATOM 3342 C CA . LEU A 1 424 ? 23.026 3.856 -87.533 1.00 75.12 424 LEU A CA 1
ATOM 3343 C C . LEU A 1 424 ? 24.503 3.513 -87.795 1.00 75.12 424 LEU A C 1
ATOM 3345 O O . LEU A 1 424 ? 25.305 4.441 -87.910 1.00 75.12 424 LEU A O 1
ATOM 3349 N N . LYS A 1 425 ? 24.867 2.228 -87.936 1.00 79.00 425 LYS A N 1
ATOM 3350 C CA . LYS A 1 425 ? 26.241 1.782 -88.245 1.00 79.00 425 LYS A CA 1
ATOM 3351 C C . LYS A 1 425 ? 26.676 2.123 -89.675 1.00 79.00 425 LYS A C 1
ATOM 3353 O O . LYS A 1 425 ? 27.855 2.353 -89.906 1.00 79.00 425 LYS A O 1
ATOM 3358 N N . ASP A 1 426 ? 25.740 2.277 -90.611 1.00 78.56 426 ASP A N 1
ATOM 3359 C CA . ASP A 1 426 ? 26.034 2.730 -91.983 1.00 78.56 426 ASP A CA 1
ATOM 3360 C C . ASP A 1 426 ? 26.451 4.216 -92.090 1.00 78.56 426 ASP A C 1
ATOM 3362 O O . ASP A 1 426 ? 26.745 4.706 -93.186 1.00 78.56 426 ASP A O 1
ATOM 3366 N N . ASN A 1 427 ? 26.514 4.945 -90.970 1.00 78.44 427 ASN A N 1
ATOM 3367 C CA . ASN A 1 427 ? 27.052 6.305 -90.892 1.00 78.44 427 ASN A CA 1
ATOM 3368 C C . ASN A 1 427 ? 28.542 6.308 -90.520 1.00 78.44 427 ASN A C 1
ATOM 3370 O O . ASN A 1 427 ? 29.054 5.350 -89.942 1.00 78.44 427 ASN A O 1
ATOM 3374 N N . LEU A 1 428 ? 29.229 7.419 -90.803 1.00 80.06 428 LEU A N 1
ATOM 3375 C CA . LEU A 1 428 ? 30.576 7.665 -90.281 1.00 80.06 428 LEU A CA 1
ATOM 3376 C C . LEU A 1 428 ? 30.525 7.952 -88.760 1.00 80.06 428 LEU A C 1
ATOM 3378 O O . LEU A 1 428 ? 29.577 8.612 -88.313 1.00 80.06 428 LEU A O 1
ATOM 3382 N N . PRO A 1 429 ? 31.540 7.543 -87.971 1.00 83.06 429 PRO A N 1
ATOM 3383 C CA . PRO A 1 429 ? 31.661 7.855 -86.543 1.00 83.06 429 PRO A CA 1
ATOM 3384 C C . PRO A 1 429 ? 31.403 9.324 -86.172 1.00 83.06 429 PRO A C 1
ATOM 3386 O O . PRO A 1 429 ? 30.674 9.584 -85.216 1.00 83.06 429 PRO A O 1
ATOM 3389 N N . SER A 1 430 ? 31.939 10.284 -86.933 1.00 79.94 430 SER A N 1
ATOM 3390 C CA . SER A 1 430 ? 31.771 11.729 -86.683 1.00 79.94 430 SER A CA 1
ATOM 3391 C C . SER A 1 430 ? 30.324 12.223 -86.845 1.00 79.94 430 SER A C 1
ATOM 3393 O O . SER A 1 430 ? 29.849 13.063 -86.078 1.00 79.94 430 SER A O 1
ATOM 3395 N N . TYR A 1 431 ? 29.582 11.665 -87.804 1.00 77.31 431 TYR A N 1
ATOM 3396 C CA . TYR A 1 431 ? 28.158 11.957 -88.003 1.00 77.31 431 TYR A CA 1
ATOM 3397 C C . TYR A 1 431 ? 27.286 11.271 -86.944 1.00 77.31 431 TYR A C 1
ATOM 3399 O O . TYR A 1 431 ? 26.250 11.810 -86.553 1.00 77.31 431 TYR A O 1
ATOM 3407 N N . PHE A 1 432 ? 27.701 10.098 -86.456 1.00 78.06 432 PHE A N 1
ATOM 3408 C CA . PHE A 1 432 ? 27.036 9.456 -85.327 1.00 78.06 432 PHE A CA 1
ATOM 3409 C C . PHE A 1 432 ? 27.207 10.288 -84.048 1.00 78.06 432 PHE A C 1
ATOM 3411 O O . PHE A 1 432 ? 26.215 10.608 -83.397 1.00 78.06 432 PHE A O 1
ATOM 3418 N N . GLU A 1 433 ? 28.440 10.689 -83.723 1.00 79.00 433 GLU A N 1
ATOM 3419 C CA . GLU A 1 433 ? 28.764 11.519 -82.556 1.00 79.00 433 GLU A CA 1
ATOM 3420 C C . GLU A 1 433 ? 27.922 12.798 -82.497 1.00 79.00 433 GLU A C 1
ATOM 3422 O O . GLU A 1 433 ? 27.270 13.055 -81.488 1.00 79.00 433 GLU A O 1
ATOM 3427 N N . LYS A 1 434 ? 27.890 13.575 -83.588 1.00 76.12 434 LYS A N 1
ATOM 3428 C CA . LYS A 1 434 ? 27.246 14.896 -83.603 1.00 76.12 434 LYS A CA 1
ATOM 3429 C C . LYS A 1 434 ? 25.724 14.861 -83.366 1.00 76.12 434 LYS A C 1
ATOM 3431 O O . LYS A 1 434 ? 25.168 15.860 -82.921 1.00 76.12 434 LYS A O 1
ATOM 3436 N N . TYR A 1 435 ? 25.048 13.750 -83.678 1.00 74.56 435 TYR A N 1
ATOM 3437 C CA . TYR A 1 435 ? 23.578 13.708 -83.788 1.00 74.56 435 TYR A CA 1
ATOM 3438 C C . TYR A 1 435 ? 22.884 12.506 -83.113 1.00 74.56 435 TYR A C 1
ATOM 3440 O O . TYR A 1 435 ? 21.652 12.439 -83.110 1.00 74.56 435 TYR A O 1
ATOM 3448 N N . ASN A 1 436 ? 23.634 11.511 -82.621 1.00 80.25 436 ASN A N 1
ATOM 3449 C CA . ASN A 1 436 ? 23.082 10.215 -82.188 1.00 80.25 436 ASN A CA 1
ATOM 3450 C C . ASN A 1 436 ? 23.803 9.585 -80.977 1.00 80.25 436 ASN A C 1
ATOM 3452 O O . ASN A 1 436 ? 23.586 8.408 -80.683 1.00 80.25 436 ASN A O 1
ATOM 3456 N N . LEU A 1 437 ? 24.670 10.326 -80.276 1.00 79.50 437 LEU A N 1
ATOM 3457 C CA . LEU A 1 437 ? 25.447 9.815 -79.134 1.00 79.50 437 LEU A CA 1
ATOM 3458 C C . LEU A 1 437 ? 24.559 9.328 -77.965 1.00 79.50 437 LEU A C 1
ATOM 3460 O O . LEU A 1 437 ? 24.951 8.444 -77.207 1.00 79.50 437 LEU A O 1
ATOM 3464 N N . ASP A 1 438 ? 23.342 9.865 -77.869 1.00 78.19 438 ASP A N 1
ATOM 3465 C CA . ASP A 1 438 ? 22.253 9.465 -76.972 1.00 78.19 438 ASP A CA 1
ATOM 3466 C C . ASP A 1 438 ? 21.677 8.069 -77.280 1.00 78.19 438 ASP A C 1
ATOM 3468 O O . ASP A 1 438 ? 21.217 7.369 -76.379 1.00 78.19 438 ASP A O 1
ATOM 3472 N N . LYS A 1 439 ? 21.729 7.633 -78.546 1.00 79.00 439 LYS A N 1
ATOM 3473 C CA . LYS A 1 439 ? 21.109 6.385 -79.039 1.00 79.00 439 LYS A CA 1
ATOM 3474 C C . LYS A 1 439 ? 21.996 5.156 -78.856 1.00 79.00 439 LYS A C 1
ATOM 3476 O O . LYS A 1 439 ? 21.664 4.078 -79.351 1.00 79.00 439 LYS A O 1
ATOM 3481 N N . ILE A 1 440 ? 23.130 5.291 -78.172 1.00 79.19 440 ILE A N 1
ATOM 3482 C CA . ILE A 1 440 ? 24.031 4.174 -77.889 1.00 79.19 440 ILE A CA 1
ATOM 3483 C C . ILE A 1 440 ? 23.377 3.254 -76.869 1.00 79.19 440 ILE A C 1
ATOM 3485 O O . ILE A 1 440 ? 23.224 3.593 -75.694 1.00 79.19 440 ILE A O 1
ATOM 3489 N N . LYS A 1 441 ? 23.064 2.034 -77.302 1.00 75.38 441 LYS A N 1
ATOM 3490 C CA . LYS A 1 441 ? 22.616 0.985 -76.401 1.00 75.38 441 LYS A CA 1
ATOM 3491 C C . LYS A 1 441 ? 23.827 0.432 -75.659 1.00 75.38 441 LYS A C 1
ATOM 3493 O O . LYS A 1 441 ? 24.515 -0.479 -76.121 1.00 75.38 441 LYS A O 1
ATOM 3498 N N . ILE A 1 442 ? 24.076 0.960 -74.469 1.00 70.62 442 ILE A N 1
ATOM 3499 C CA . ILE A 1 442 ? 24.863 0.225 -73.481 1.00 70.62 442 ILE A CA 1
ATOM 3500 C C . ILE A 1 442 ? 24.008 -0.966 -73.035 1.00 70.62 442 ILE A C 1
ATOM 3502 O O . ILE A 1 442 ? 22.810 -0.813 -72.791 1.00 70.62 442 ILE A O 1
ATOM 3506 N N . SER A 1 443 ? 24.615 -2.142 -72.899 1.00 68.06 443 SER A N 1
ATOM 3507 C CA . SER A 1 443 ? 23.983 -3.305 -72.261 1.00 68.06 443 SER A CA 1
ATOM 3508 C C . SER A 1 443 ? 24.646 -3.579 -70.903 1.00 68.06 443 SER A C 1
ATOM 3510 O O . SER A 1 443 ? 25.419 -4.532 -70.783 1.00 68.06 443 SER A O 1
ATOM 3512 N N . PRO A 1 444 ? 24.434 -2.718 -69.886 1.00 62.44 444 PRO A N 1
ATOM 3513 C CA . PRO A 1 444 ? 25.014 -2.906 -68.569 1.00 62.44 444 PRO A CA 1
ATOM 3514 C C . PRO A 1 444 ? 24.206 -3.925 -67.761 1.00 62.44 444 PRO A C 1
ATOM 3516 O O . PRO A 1 444 ? 22.979 -3.928 -67.803 1.00 62.44 444 PRO A O 1
ATOM 3519 N N . ASN A 1 445 ? 24.889 -4.696 -66.918 1.00 66.50 445 ASN A N 1
ATOM 3520 C CA . ASN A 1 445 ? 24.270 -5.300 -65.735 1.00 66.50 445 ASN A CA 1
ATOM 3521 C C . ASN A 1 445 ? 24.622 -4.444 -64.501 1.00 66.50 445 ASN A C 1
ATOM 3523 O O . ASN A 1 445 ? 25.192 -4.935 -63.528 1.00 66.50 445 ASN A O 1
ATOM 3527 N N . LEU A 1 446 ? 24.405 -3.125 -64.614 1.00 73.12 446 LEU A N 1
ATOM 3528 C CA . LEU A 1 446 ? 24.675 -2.162 -63.543 1.00 73.12 446 LEU A CA 1
ATOM 3529 C C . LEU A 1 446 ? 23.595 -2.289 -62.455 1.00 73.12 446 LEU A C 1
ATOM 3531 O O . LEU A 1 446 ? 22.423 -2.449 -62.802 1.00 73.12 446 LEU A O 1
ATOM 3535 N N . PRO A 1 447 ? 23.949 -2.186 -61.161 1.00 74.38 447 PRO A N 1
ATOM 3536 C CA . PRO A 1 447 ? 22.955 -2.167 -60.094 1.00 74.38 447 PRO A CA 1
ATOM 3537 C C . PRO A 1 447 ? 22.048 -0.932 -60.175 1.00 74.38 447 PRO A C 1
ATOM 3539 O O . PRO A 1 447 ? 22.408 0.095 -60.756 1.00 74.38 447 PRO A O 1
ATOM 3542 N N . GLU A 1 448 ? 20.893 -0.999 -59.514 1.00 70.75 448 GLU A N 1
ATOM 3543 C CA . GLU A 1 448 ? 20.035 0.170 -59.313 1.00 70.75 448 GLU A CA 1
ATOM 3544 C C . GLU A 1 448 ? 20.810 1.315 -58.638 1.00 70.75 448 GLU A C 1
ATOM 3546 O O . GLU A 1 448 ? 21.658 1.090 -57.770 1.00 70.75 448 GLU A O 1
ATOM 3551 N N . ASN A 1 449 ? 20.472 2.558 -58.992 1.00 83.62 449 ASN A N 1
ATOM 3552 C CA . ASN A 1 449 ? 21.161 3.787 -58.569 1.00 83.62 449 ASN A CA 1
ATOM 3553 C C . ASN A 1 449 ? 22.563 4.003 -59.177 1.00 83.62 449 ASN A C 1
ATOM 3555 O O . ASN A 1 449 ? 23.337 4.781 -58.626 1.00 83.62 449 ASN A O 1
ATOM 3559 N N . TYR A 1 450 ? 22.910 3.371 -60.303 1.00 85.06 450 TYR A N 1
ATOM 3560 C CA . TYR A 1 450 ? 24.122 3.693 -61.071 1.00 85.06 450 TYR A CA 1
ATOM 3561 C C . TYR A 1 450 ? 23.768 4.174 -62.483 1.00 85.06 450 TYR A C 1
ATOM 3563 O O . TYR A 1 450 ? 22.994 3.532 -63.190 1.00 85.06 450 TYR A O 1
ATOM 3571 N N . ILE A 1 451 ? 24.373 5.284 -62.911 1.00 83.62 451 ILE A N 1
ATOM 3572 C CA . ILE A 1 451 ? 24.244 5.845 -64.264 1.00 83.62 451 ILE A CA 1
ATOM 3573 C C . ILE A 1 451 ? 25.618 6.012 -64.914 1.00 83.62 451 ILE A C 1
ATOM 3575 O O . ILE A 1 451 ? 26.632 6.164 -64.232 1.00 83.62 451 ILE A O 1
ATOM 3579 N N . PHE A 1 452 ? 25.655 6.026 -66.244 1.00 84.50 452 PHE A N 1
ATOM 3580 C CA . PHE A 1 452 ? 26.832 6.443 -67.002 1.00 84.50 452 PHE A CA 1
ATOM 3581 C C . PHE A 1 452 ? 26.733 7.934 -67.344 1.00 84.50 452 PHE A C 1
ATOM 3583 O O . PHE A 1 452 ? 25.640 8.465 -67.533 1.00 84.50 452 PHE A O 1
ATOM 3590 N N . GLN A 1 453 ? 27.875 8.608 -67.458 1.00 85.06 453 GLN A N 1
ATOM 3591 C CA . GLN A 1 453 ? 27.971 9.955 -68.018 1.00 85.06 453 GLN A CA 1
ATOM 3592 C C . GLN A 1 453 ? 29.116 9.988 -69.029 1.00 85.06 453 GLN A C 1
ATOM 3594 O O . GLN A 1 453 ? 30.257 9.649 -68.701 1.00 85.06 453 GLN A O 1
ATOM 3599 N N . ILE A 1 454 ? 28.809 10.375 -70.268 1.00 84.31 454 ILE A N 1
ATOM 3600 C CA . ILE A 1 454 ? 29.819 10.562 -71.313 1.00 84.31 454 ILE A CA 1
ATOM 3601 C C . ILE A 1 454 ? 30.585 11.856 -71.017 1.00 84.31 454 ILE A C 1
ATOM 3603 O O . ILE A 1 454 ? 29.993 12.873 -70.671 1.00 84.31 454 ILE A O 1
ATOM 3607 N N . ILE A 1 455 ? 31.911 11.794 -71.126 1.00 86.19 455 ILE A N 1
ATOM 3608 C CA . ILE A 1 455 ? 32.834 12.905 -70.856 1.00 86.19 455 ILE A CA 1
ATOM 3609 C C . ILE A 1 455 ? 33.316 13.515 -72.169 1.00 86.19 455 ILE A C 1
ATOM 3611 O O . ILE A 1 455 ? 33.398 14.730 -72.308 1.00 86.19 455 ILE A O 1
ATOM 3615 N N . SER A 1 456 ? 33.670 12.656 -73.123 1.00 85.06 456 SER A N 1
ATOM 3616 C CA . SER A 1 456 ? 34.083 13.041 -74.469 1.00 85.06 456 SER A CA 1
ATOM 3617 C C . SER A 1 456 ? 34.004 11.833 -75.392 1.00 85.06 456 SER A C 1
ATOM 3619 O O . SER A 1 456 ? 34.193 10.695 -74.956 1.00 85.06 456 SER A O 1
ATOM 3621 N N . SER A 1 457 ? 33.843 12.076 -76.679 1.00 85.25 457 SER A N 1
ATOM 3622 C CA . SER A 1 457 ? 34.029 11.078 -77.728 1.00 85.25 457 SER A CA 1
ATOM 3623 C C . SER A 1 457 ? 35.147 11.512 -78.681 1.00 85.25 457 SER A C 1
ATOM 3625 O O . SER A 1 457 ? 35.720 12.595 -78.549 1.00 85.25 457 SER A O 1
ATOM 3627 N N . SER A 1 458 ? 35.580 10.589 -79.535 1.00 87.44 458 SER A N 1
ATOM 3628 C CA . SER A 1 458 ? 36.619 10.807 -80.534 1.00 87.44 458 SER A CA 1
ATOM 3629 C C . SER A 1 458 ? 36.334 9.894 -81.734 1.00 87.44 458 SER A C 1
ATOM 3631 O O . SER A 1 458 ? 36.444 8.667 -81.609 1.00 87.44 458 SER A O 1
ATOM 3633 N N . PRO A 1 459 ? 35.915 10.452 -82.880 1.00 87.88 459 PRO A N 1
ATOM 3634 C CA . PRO A 1 459 ? 35.603 9.681 -84.071 1.00 87.88 459 PRO A CA 1
ATOM 3635 C C . PRO A 1 459 ? 36.881 9.380 -84.860 1.00 87.88 459 PRO A C 1
ATOM 3637 O O . PRO A 1 459 ? 37.719 10.257 -85.071 1.00 87.88 459 PRO A O 1
ATOM 3640 N N . ASN A 1 460 ? 37.014 8.148 -85.348 1.00 86.19 460 ASN A N 1
ATOM 3641 C CA . ASN A 1 460 ? 37.999 7.793 -86.362 1.00 86.19 460 ASN A CA 1
ATOM 3642 C C . ASN A 1 460 ? 37.301 7.213 -87.593 1.00 86.19 460 ASN A C 1
ATOM 3644 O O . ASN A 1 460 ? 37.188 5.995 -87.767 1.00 86.19 460 ASN A O 1
ATOM 3648 N N . ASP A 1 461 ? 36.858 8.113 -88.471 1.00 81.56 461 ASP A N 1
ATOM 3649 C CA . ASP A 1 461 ? 36.151 7.771 -89.706 1.00 81.56 461 ASP A CA 1
ATOM 3650 C C . ASP A 1 461 ? 36.987 6.880 -90.645 1.00 81.56 461 ASP A C 1
ATOM 3652 O O . ASP A 1 461 ? 36.422 6.116 -91.420 1.00 81.56 461 ASP A O 1
ATOM 3656 N N . LYS A 1 462 ? 38.325 6.892 -90.536 1.00 81.38 462 LYS A N 1
ATOM 3657 C CA . LYS A 1 462 ? 39.220 6.022 -91.327 1.00 81.38 462 LYS A CA 1
ATOM 3658 C C . LYS A 1 462 ? 39.269 4.571 -90.846 1.00 81.38 462 LYS A C 1
ATOM 3660 O O . LYS A 1 462 ? 39.644 3.695 -91.617 1.00 81.38 462 LYS A O 1
ATOM 3665 N N . GLU A 1 463 ? 38.929 4.317 -89.584 1.00 82.31 463 GLU A N 1
ATOM 3666 C CA . GLU A 1 463 ? 38.898 2.968 -88.998 1.00 82.31 463 GLU A CA 1
ATOM 3667 C C . GLU A 1 463 ? 37.463 2.448 -88.810 1.00 82.31 463 GLU A C 1
ATOM 3669 O O . GLU A 1 463 ? 37.275 1.267 -88.527 1.00 82.31 463 GLU A O 1
ATOM 3674 N N . GLY A 1 464 ? 36.441 3.304 -88.960 1.00 85.44 464 GLY A N 1
ATOM 3675 C CA . GLY A 1 464 ? 35.049 2.943 -88.667 1.00 85.44 464 GLY A CA 1
ATOM 3676 C C . GLY A 1 464 ? 34.816 2.754 -87.165 1.00 85.44 464 GLY A C 1
ATOM 3677 O O . GLY A 1 464 ? 34.049 1.878 -86.752 1.00 85.44 464 GLY A O 1
ATOM 3678 N N . ILE A 1 465 ? 35.522 3.542 -86.344 1.00 87.56 465 ILE A N 1
ATOM 3679 C CA . ILE A 1 465 ? 35.527 3.431 -84.881 1.00 87.56 465 ILE A CA 1
ATOM 3680 C C . ILE A 1 465 ? 35.103 4.754 -84.244 1.00 87.56 465 ILE A C 1
ATOM 3682 O O . ILE A 1 465 ? 35.668 5.803 -84.545 1.00 87.56 465 ILE A O 1
ATOM 3686 N N . LEU A 1 466 ? 34.167 4.693 -83.298 1.00 87.06 466 LEU A N 1
ATOM 3687 C CA . LEU A 1 466 ? 33.884 5.774 -82.357 1.00 87.06 466 LEU A CA 1
ATOM 3688 C C . LEU A 1 466 ? 34.459 5.399 -80.987 1.00 87.06 466 LEU A C 1
ATOM 3690 O O . LEU A 1 466 ? 34.002 4.443 -80.357 1.00 87.06 466 LEU A O 1
ATOM 3694 N N . LYS A 1 467 ? 35.464 6.141 -80.516 1.00 88.69 467 LYS A N 1
ATOM 3695 C CA . LYS A 1 467 ? 35.978 6.022 -79.145 1.00 88.69 467 LYS A CA 1
ATOM 3696 C C . LYS A 1 467 ? 35.144 6.896 -78.220 1.00 88.69 467 LYS A C 1
ATOM 3698 O O . LYS A 1 467 ? 34.880 8.053 -78.534 1.00 88.69 467 LYS A O 1
ATOM 3703 N N . ILE A 1 468 ? 34.748 6.358 -77.073 1.00 86.75 468 ILE A N 1
ATOM 3704 C CA . ILE A 1 468 ? 33.921 7.059 -76.088 1.00 86.75 468 ILE A CA 1
ATOM 3705 C C . ILE A 1 468 ? 34.561 6.930 -74.718 1.00 86.75 468 ILE A C 1
ATOM 3707 O O . ILE A 1 468 ? 34.847 5.825 -74.254 1.00 86.75 468 ILE A O 1
ATOM 3711 N N . LYS A 1 469 ? 34.758 8.079 -74.078 1.00 87.44 469 LYS A N 1
ATOM 3712 C CA . LYS A 1 469 ? 35.296 8.235 -72.735 1.00 87.44 469 LYS A CA 1
ATOM 3713 C C . LYS A 1 469 ? 34.154 8.587 -71.789 1.00 87.44 469 LYS A C 1
ATOM 3715 O O . LYS A 1 469 ? 33.471 9.591 -71.992 1.00 87.44 469 LYS A O 1
ATOM 3720 N N . PHE A 1 470 ? 33.949 7.781 -70.756 1.00 86.69 470 PHE A N 1
ATOM 3721 C CA . PHE A 1 470 ? 32.841 7.930 -69.812 1.00 86.69 470 PHE A CA 1
ATOM 3722 C C . PHE A 1 470 ? 33.287 7.715 -68.360 1.00 86.69 470 PHE A C 1
ATOM 3724 O O . PHE A 1 470 ? 34.329 7.108 -68.093 1.00 86.69 470 PHE A O 1
ATOM 3731 N N . LYS A 1 471 ? 32.464 8.203 -67.429 1.00 88.38 471 LYS A N 1
ATOM 3732 C CA . LYS A 1 471 ? 32.483 7.846 -66.003 1.00 88.38 471 LYS A CA 1
ATOM 3733 C C . LYS A 1 471 ? 31.172 7.171 -65.612 1.00 88.38 471 LYS A C 1
ATOM 3735 O O . LYS A 1 471 ? 30.174 7.265 -66.330 1.00 88.38 471 LYS A O 1
ATOM 3740 N N . ILE A 1 472 ? 31.179 6.501 -64.467 1.00 87.38 472 ILE A N 1
ATOM 3741 C CA . ILE A 1 472 ? 29.983 5.939 -63.834 1.00 87.38 472 ILE A CA 1
ATOM 3742 C C . ILE A 1 472 ? 29.757 6.701 -62.528 1.00 87.38 472 ILE A C 1
ATOM 3744 O O . ILE A 1 472 ? 30.707 6.969 -61.794 1.00 87.38 472 ILE A O 1
ATOM 3748 N N . VAL A 1 473 ? 28.504 7.067 -62.265 1.00 85.88 473 VAL A N 1
ATOM 3749 C CA . VAL A 1 473 ? 28.077 7.850 -61.101 1.00 85.88 473 VAL A CA 1
ATOM 3750 C C . VAL A 1 473 ? 27.011 7.056 -60.353 1.00 85.88 473 VAL A C 1
ATOM 3752 O O . VAL A 1 473 ? 26.038 6.600 -60.955 1.00 85.88 473 VAL A O 1
ATOM 3755 N N . ASN A 1 474 ? 27.168 6.899 -59.041 1.00 90.25 474 ASN A N 1
ATOM 3756 C CA . ASN A 1 474 ? 26.110 6.401 -58.175 1.00 90.25 474 ASN A CA 1
ATOM 3757 C C . ASN A 1 474 ? 25.187 7.558 -57.755 1.00 90.25 474 ASN A C 1
ATOM 3759 O O . ASN A 1 474 ? 25.637 8.540 -57.168 1.00 90.25 474 ASN A O 1
ATOM 3763 N N . THR A 1 475 ? 23.888 7.445 -58.025 1.00 84.81 475 THR A N 1
ATOM 3764 C CA . THR A 1 475 ? 22.902 8.509 -57.787 1.00 84.81 475 THR A CA 1
ATOM 3765 C C . THR A 1 475 ? 22.376 8.569 -56.353 1.00 84.81 475 THR A C 1
ATOM 3767 O O . THR A 1 475 ? 21.767 9.573 -56.002 1.00 84.81 475 THR A O 1
ATOM 3770 N N . LYS A 1 476 ? 22.604 7.537 -55.523 1.00 87.12 476 LYS A N 1
ATOM 3771 C CA . LYS A 1 476 ? 22.220 7.528 -54.095 1.00 87.12 476 LYS A CA 1
ATOM 3772 C C . LYS A 1 476 ? 23.215 8.318 -53.236 1.00 87.12 476 LYS A C 1
ATOM 3774 O O . LYS A 1 476 ? 22.799 8.999 -52.306 1.00 87.12 476 LYS A O 1
ATOM 3779 N N . TYR A 1 477 ? 24.508 8.223 -53.554 1.00 86.69 477 TYR A N 1
ATOM 3780 C CA . TYR A 1 477 ? 25.599 8.841 -52.785 1.00 86.69 477 TYR A CA 1
ATOM 3781 C C . TYR A 1 477 ? 26.351 9.954 -53.533 1.00 86.69 477 TYR A C 1
ATOM 3783 O O . TYR A 1 477 ? 27.258 10.559 -52.972 1.00 86.69 477 TYR A O 1
ATOM 3791 N N . HIS A 1 478 ? 26.006 10.219 -54.798 1.00 85.19 478 HIS A N 1
ATOM 3792 C CA . HIS A 1 478 ? 26.692 11.175 -55.684 1.00 85.19 478 HIS A CA 1
ATOM 3793 C C . HIS A 1 478 ? 28.200 10.901 -55.880 1.00 85.19 478 HIS A C 1
ATOM 3795 O O . HIS A 1 478 ? 28.970 11.804 -56.202 1.00 85.19 478 HIS A O 1
ATOM 3801 N N . LEU A 1 479 ? 28.618 9.643 -55.714 1.00 85.88 479 LEU A N 1
ATOM 3802 C CA . LEU A 1 479 ? 29.998 9.183 -55.903 1.00 85.88 479 LEU A CA 1
ATOM 3803 C C . LEU A 1 479 ? 30.261 8.827 -57.369 1.00 85.88 479 LEU A C 1
ATOM 3805 O O . LEU A 1 479 ? 29.377 8.289 -58.036 1.00 85.88 479 LEU A O 1
ATOM 3809 N N . GLU A 1 480 ? 31.482 9.042 -57.863 1.00 85.38 480 GLU A N 1
ATOM 3810 C CA . GLU A 1 480 ? 31.849 8.741 -59.254 1.00 85.38 480 GLU A CA 1
ATOM 3811 C C . GLU A 1 480 ? 33.200 8.027 -59.419 1.00 85.38 480 GLU A C 1
ATOM 3813 O O . GLU A 1 480 ? 34.059 8.039 -58.535 1.00 85.38 480 GLU A O 1
ATOM 3818 N N . THR A 1 481 ? 33.380 7.364 -60.566 1.00 79.25 481 THR A N 1
ATOM 3819 C CA . THR A 1 481 ? 34.617 6.646 -60.916 1.00 79.25 481 THR A CA 1
ATOM 3820 C C . THR A 1 481 ? 35.782 7.604 -61.156 1.00 79.25 481 THR A C 1
ATOM 3822 O O . THR A 1 481 ? 35.750 8.409 -62.087 1.00 79.25 481 THR A O 1
ATOM 3825 N N . SER A 1 482 ? 36.856 7.447 -60.381 1.00 70.75 482 SER A N 1
ATOM 3826 C CA . SER A 1 482 ? 38.085 8.251 -60.478 1.00 70.75 482 SER A CA 1
ATOM 3827 C C . SER A 1 482 ? 38.919 7.989 -61.743 1.00 70.75 482 SER A C 1
ATOM 3829 O O . SER A 1 482 ? 39.697 8.845 -62.165 1.00 70.75 482 SER A O 1
ATOM 3831 N N . PHE A 1 483 ? 38.753 6.825 -62.378 1.00 72.00 483 PHE A N 1
ATOM 3832 C CA . PHE A 1 483 ? 39.328 6.509 -63.685 1.00 72.00 483 PHE A CA 1
ATOM 3833 C C . PHE A 1 483 ? 38.270 6.637 -64.783 1.00 72.00 483 PHE A C 1
ATOM 3835 O O . PHE A 1 483 ? 37.191 6.053 -64.719 1.00 72.00 483 PHE A O 1
ATOM 3842 N N . ASN A 1 484 ? 38.622 7.361 -65.841 1.00 77.69 484 ASN A N 1
ATOM 3843 C CA . ASN A 1 484 ? 37.799 7.449 -67.041 1.00 77.69 484 ASN A CA 1
ATOM 3844 C C . ASN A 1 484 ? 37.931 6.149 -67.843 1.00 77.69 484 ASN A C 1
ATOM 3846 O O . ASN A 1 484 ? 39.049 5.695 -68.105 1.00 77.69 484 ASN A O 1
ATOM 3850 N N . LEU A 1 485 ? 36.811 5.566 -68.256 1.00 79.44 485 LEU A N 1
ATOM 3851 C CA . LEU A 1 485 ? 36.788 4.370 -69.093 1.00 79.44 485 LEU A CA 1
ATOM 3852 C C . LEU A 1 485 ? 36.683 4.772 -70.563 1.00 79.44 485 LEU A C 1
ATOM 3854 O O . LEU A 1 485 ? 35.806 5.550 -70.924 1.00 79.44 485 LEU A O 1
ATOM 3858 N N . GLU A 1 486 ? 37.567 4.236 -71.404 1.00 84.06 486 GLU A N 1
ATOM 3859 C CA . GLU A 1 486 ? 37.484 4.362 -72.861 1.00 84.06 486 GLU A CA 1
ATOM 3860 C C . GLU A 1 486 ? 36.986 3.042 -73.460 1.00 84.06 486 GLU A C 1
ATOM 3862 O O . GLU A 1 486 ? 37.522 1.971 -73.156 1.00 84.06 486 GLU A O 1
ATOM 3867 N N . LYS A 1 487 ? 35.963 3.114 -74.315 1.00 86.00 487 LYS A N 1
ATOM 3868 C CA . LYS A 1 487 ? 35.453 1.991 -75.111 1.00 86.00 487 LYS A CA 1
ATOM 3869 C C . LYS A 1 487 ? 35.379 2.402 -76.579 1.00 86.00 487 LYS A C 1
ATOM 3871 O O . LYS A 1 487 ? 34.952 3.509 -76.897 1.00 86.00 487 LYS A O 1
ATOM 3876 N N . SER A 1 488 ? 35.781 1.493 -77.461 1.00 86.88 488 SER A N 1
ATOM 3877 C CA . SER A 1 488 ? 35.658 1.641 -78.913 1.00 86.88 488 SER A CA 1
ATOM 3878 C C . SER A 1 488 ? 34.399 0.927 -79.391 1.00 86.88 488 SER A C 1
ATOM 3880 O O . SER A 1 488 ? 34.301 -0.290 -79.243 1.00 86.88 488 SER A O 1
ATOM 3882 N N . ILE A 1 489 ? 33.463 1.661 -79.989 1.00 85.69 489 ILE A N 1
ATOM 3883 C CA . ILE A 1 489 ? 32.361 1.090 -80.769 1.00 85.69 489 ILE A CA 1
ATOM 3884 C C . ILE A 1 489 ? 32.845 0.996 -82.218 1.00 85.69 489 ILE A C 1
ATOM 3886 O O . ILE A 1 489 ? 33.306 1.988 -82.781 1.00 85.69 489 ILE A O 1
ATOM 3890 N N . THR A 1 490 ? 32.782 -0.196 -82.804 1.00 83.88 490 THR A N 1
ATOM 3891 C CA . THR A 1 490 ? 33.345 -0.505 -84.127 1.00 83.88 490 THR A CA 1
ATOM 3892 C C . THR A 1 490 ? 32.258 -0.911 -85.125 1.00 83.88 490 THR A C 1
ATOM 3894 O O . THR A 1 490 ? 31.096 -1.107 -84.756 1.00 83.88 490 THR A O 1
ATOM 3897 N N . ASN A 1 491 ? 32.653 -1.101 -86.388 1.00 85.25 491 ASN A N 1
ATOM 3898 C CA . ASN A 1 491 ? 31.765 -1.395 -87.520 1.00 85.25 491 ASN A CA 1
ATOM 3899 C C . ASN A 1 491 ? 30.841 -0.225 -87.887 1.00 85.25 491 ASN A C 1
ATOM 3901 O O . ASN A 1 491 ? 29.741 -0.449 -88.385 1.00 85.25 491 ASN A O 1
ATOM 3905 N N . PHE A 1 492 ? 31.287 1.013 -87.662 1.00 84.06 492 PHE A N 1
ATOM 3906 C CA . PHE A 1 492 ? 30.753 2.134 -88.427 1.00 84.06 492 PHE A CA 1
ATOM 3907 C C . PHE A 1 492 ? 31.287 2.088 -89.858 1.00 84.06 492 PHE A C 1
ATOM 3909 O O . PHE A 1 492 ? 32.337 1.495 -90.127 1.00 84.06 492 PHE A O 1
ATOM 3916 N N . LYS A 1 493 ? 30.600 2.765 -90.775 1.00 81.25 493 LYS A N 1
ATOM 3917 C CA . LYS A 1 493 ? 31.085 2.952 -92.139 1.00 81.25 493 LYS A CA 1
ATOM 3918 C C . LYS A 1 493 ? 32.429 3.683 -92.129 1.00 81.25 493 LYS A C 1
ATOM 3920 O O . LYS A 1 493 ? 32.606 4.675 -91.425 1.00 81.25 493 LYS A O 1
ATOM 3925 N N . ILE A 1 494 ? 33.362 3.179 -92.931 1.00 76.94 494 ILE A N 1
ATOM 3926 C CA . ILE A 1 494 ? 34.688 3.770 -93.123 1.00 76.94 494 ILE A CA 1
ATOM 3927 C C . ILE A 1 494 ? 34.614 4.843 -94.214 1.00 76.94 494 ILE A C 1
ATOM 3929 O O . ILE A 1 494 ? 33.988 4.634 -95.258 1.00 76.94 494 ILE A O 1
ATOM 3933 N N . ASP A 1 495 ? 35.287 5.973 -93.999 1.00 66.62 495 ASP A N 1
ATOM 3934 C CA . ASP A 1 495 ? 35.523 6.967 -95.040 1.00 66.62 495 ASP A CA 1
ATOM 3935 C C . ASP A 1 495 ? 36.672 6.535 -95.966 1.00 66.62 495 ASP A C 1
ATOM 3937 O O . ASP A 1 495 ? 37.854 6.757 -95.701 1.00 66.62 495 ASP A O 1
ATOM 3941 N N . ASP A 1 496 ? 36.304 5.952 -97.107 1.00 51.31 496 ASP A N 1
ATOM 3942 C CA . ASP A 1 496 ? 37.207 5.576 -98.204 1.00 51.31 496 ASP A CA 1
ATOM 3943 C C . ASP A 1 496 ? 37.778 6.804 -98.967 1.00 51.31 496 ASP A C 1
ATOM 3945 O O . ASP A 1 496 ? 38.386 6.692 -100.031 1.00 51.31 496 ASP A O 1
ATOM 3949 N N . HIS A 1 497 ? 37.573 8.038 -98.486 1.00 44.84 497 HIS A N 1
ATOM 3950 C CA . HIS A 1 497 ? 38.037 9.265 -99.150 1.00 44.84 497 HIS A CA 1
ATOM 3951 C C . HIS A 1 497 ? 39.472 9.669 -98.790 1.00 44.84 497 HIS A C 1
ATOM 3953 O O . HIS A 1 497 ? 39.795 10.854 -98.677 1.00 44.84 497 HIS A O 1
ATOM 3959 N N . ALA A 1 498 ? 40.386 8.696 -98.801 1.00 38.03 498 ALA A N 1
ATOM 3960 C CA . ALA A 1 498 ? 41.833 8.880 -98.647 1.00 38.03 498 ALA A CA 1
ATOM 3961 C C . ALA A 1 498 ? 42.509 9.807 -99.697 1.00 38.03 498 ALA A C 1
ATOM 3963 O O . ALA A 1 498 ? 43.728 9.949 -99.687 1.00 38.03 498 ALA A O 1
ATOM 3964 N N . ASN A 1 499 ? 41.755 10.418 -100.626 1.00 40.03 499 ASN A N 1
ATOM 3965 C CA . ASN A 1 499 ? 42.281 11.194 -101.758 1.00 40.03 499 ASN A CA 1
ATOM 3966 C C . ASN A 1 499 ? 41.395 12.363 -102.270 1.00 40.03 499 ASN A C 1
ATOM 3968 O O . ASN A 1 499 ? 41.695 12.912 -103.331 1.00 40.03 499 ASN A O 1
ATOM 3972 N N . LYS A 1 500 ? 40.293 12.749 -101.595 1.00 37.47 500 LYS A N 1
ATOM 3973 C CA . LYS A 1 500 ? 39.242 13.614 -102.207 1.00 37.47 500 LYS A CA 1
ATOM 3974 C C . LYS A 1 500 ? 39.056 15.035 -101.655 1.00 37.47 500 LYS A C 1
ATOM 3976 O O . LYS A 1 500 ? 38.155 15.735 -102.113 1.00 37.47 500 LYS A O 1
ATOM 3981 N N . TYR A 1 501 ? 39.946 15.509 -100.787 1.00 32.78 501 TYR A N 1
ATOM 3982 C CA . TYR A 1 501 ? 40.052 16.932 -100.443 1.00 32.78 501 TYR A CA 1
ATOM 3983 C C . TYR A 1 501 ? 41.470 17.412 -100.765 1.00 32.78 501 TYR A C 1
ATOM 3985 O O . TYR A 1 501 ? 42.431 16.922 -100.177 1.00 32.78 501 TYR A O 1
ATOM 3993 N N . LYS A 1 502 ? 41.611 18.341 -101.720 1.00 39.25 502 LYS A N 1
ATOM 3994 C CA . LYS A 1 502 ? 42.901 18.928 -102.115 1.00 39.25 502 LYS A CA 1
ATOM 3995 C C . LYS A 1 502 ? 42.834 20.449 -102.061 1.00 39.25 502 LYS A C 1
ATOM 3997 O O . LYS A 1 502 ? 41.978 21.054 -102.700 1.00 39.25 502 LYS A O 1
ATOM 4002 N N . LEU A 1 503 ? 43.726 21.019 -101.256 1.00 32.91 503 LEU A N 1
ATOM 4003 C CA . LEU A 1 503 ? 43.906 22.452 -101.048 1.00 32.91 503 LEU A CA 1
ATOM 4004 C C . LEU A 1 503 ? 44.182 23.142 -102.394 1.00 32.91 503 LEU A C 1
ATOM 4006 O O . LEU A 1 503 ? 45.030 22.662 -103.143 1.00 32.91 503 LEU A O 1
ATOM 4010 N N . LEU A 1 504 ? 43.488 24.242 -102.692 1.00 37.75 504 LEU A N 1
ATOM 4011 C CA . LEU A 1 504 ? 43.695 25.013 -103.928 1.00 37.75 504 LEU A CA 1
ATOM 4012 C C . LEU A 1 504 ? 44.288 26.404 -103.675 1.00 37.75 504 LEU A C 1
ATOM 4014 O O . LEU A 1 504 ? 45.073 26.874 -104.488 1.00 37.75 504 LEU A O 1
ATOM 4018 N N . PHE A 1 505 ? 43.985 27.024 -102.530 1.00 38.38 505 PHE A N 1
ATOM 4019 C CA . PHE A 1 505 ? 44.588 28.289 -102.101 1.00 38.38 505 PHE A CA 1
ATOM 4020 C C . PHE A 1 505 ? 44.819 28.306 -100.587 1.00 38.38 505 PHE A C 1
ATOM 4022 O O . PHE A 1 505 ? 44.056 27.707 -99.830 1.00 38.38 505 PHE A O 1
ATOM 4029 N N . SER A 1 506 ? 45.852 29.032 -100.160 1.00 35.44 506 SER A N 1
ATOM 4030 C CA . SER A 1 506 ? 46.119 29.393 -98.766 1.00 35.44 506 SER A CA 1
ATOM 4031 C C . SER A 1 506 ? 46.734 30.787 -98.749 1.00 35.44 506 SER A C 1
ATOM 4033 O O . SER A 1 506 ? 47.800 30.990 -99.329 1.00 35.44 506 SER A O 1
ATOM 4035 N N . PHE A 1 507 ? 46.084 31.736 -98.080 1.00 43.25 507 PHE A N 1
ATOM 4036 C CA . PHE A 1 507 ? 46.588 33.099 -97.920 1.00 43.25 507 PHE A CA 1
ATOM 4037 C C . PHE A 1 507 ? 47.104 33.282 -96.492 1.00 43.25 507 PHE A C 1
ATOM 4039 O O . PHE A 1 507 ? 46.370 33.047 -95.534 1.00 43.25 507 PHE A O 1
ATOM 4046 N N . ASN A 1 508 ? 48.348 33.740 -96.332 1.00 38.22 508 ASN A N 1
ATOM 4047 C CA . ASN A 1 508 ? 48.781 34.281 -95.043 1.00 38.22 508 ASN A CA 1
ATOM 4048 C C . ASN A 1 508 ? 48.014 35.585 -94.774 1.00 38.22 508 ASN A C 1
ATOM 4050 O O . ASN A 1 508 ? 47.867 36.407 -95.676 1.00 38.22 508 ASN A O 1
ATOM 4054 N N . HIS A 1 509 ? 47.531 35.780 -93.543 1.00 40.56 509 HIS A N 1
ATOM 4055 C CA . HIS A 1 509 ? 46.716 36.941 -93.170 1.00 40.56 509 HIS A CA 1
ATOM 4056 C C . HIS A 1 509 ? 47.458 38.281 -93.342 1.00 40.56 509 HIS A C 1
ATOM 4058 O O . HIS A 1 509 ? 48.176 38.730 -92.445 1.00 40.56 509 HIS A O 1
ATOM 4064 N N . GLU A 1 510 ? 47.202 38.980 -94.448 1.00 47.38 510 GLU A N 1
ATOM 4065 C CA . GLU A 1 510 ? 47.480 40.412 -94.560 1.00 47.38 510 GLU A CA 1
ATOM 4066 C C . GLU A 1 510 ? 46.341 41.259 -93.975 1.00 47.38 510 GLU A C 1
ATOM 4068 O O . GLU A 1 510 ? 45.158 40.932 -94.069 1.00 47.38 510 GLU A O 1
ATOM 4073 N N . LYS A 1 511 ? 46.699 42.403 -93.382 1.00 50.88 511 LYS A N 1
ATOM 4074 C CA . LYS A 1 511 ? 45.824 43.244 -92.539 1.00 50.88 511 LYS A CA 1
ATOM 4075 C C . LYS A 1 511 ? 44.783 44.084 -93.311 1.00 50.88 511 LYS A C 1
ATOM 4077 O O . LYS A 1 511 ? 44.314 45.095 -92.792 1.00 50.88 511 LYS A O 1
ATOM 4082 N N . LEU A 1 512 ? 44.469 43.728 -94.559 1.00 52.62 512 LEU A N 1
ATOM 4083 C CA . LEU A 1 512 ? 43.741 44.585 -95.510 1.00 52.62 512 LEU A CA 1
ATOM 4084 C C . LEU A 1 512 ? 42.272 44.182 -95.735 1.00 52.62 512 LEU A C 1
ATOM 4086 O O . LEU A 1 512 ? 41.435 45.049 -96.016 1.00 52.62 512 LEU A O 1
ATOM 4090 N N . ILE A 1 513 ? 41.930 42.903 -95.565 1.00 56.12 513 ILE A N 1
ATOM 4091 C CA . ILE A 1 513 ? 40.545 42.407 -95.593 1.00 56.12 513 ILE A CA 1
ATOM 4092 C C . ILE A 1 513 ? 40.014 42.365 -94.156 1.00 56.12 513 ILE A C 1
ATOM 4094 O O . ILE A 1 513 ? 40.692 41.868 -93.258 1.00 56.12 513 ILE A O 1
ATOM 4098 N N . LYS A 1 514 ? 38.808 42.899 -93.926 1.00 58.31 514 LYS A N 1
ATOM 4099 C CA . LYS A 1 514 ? 38.111 42.762 -92.640 1.00 58.31 514 LYS A CA 1
ATOM 4100 C C . LYS A 1 514 ? 37.169 41.568 -92.684 1.00 58.31 514 LYS A C 1
ATOM 4102 O O . LYS A 1 514 ? 36.554 41.308 -93.711 1.00 58.31 514 LYS A O 1
ATOM 4107 N N . GLU A 1 515 ? 36.971 40.920 -91.543 1.00 52.97 515 GLU A N 1
ATOM 4108 C CA . GLU A 1 515 ? 36.004 39.827 -91.382 1.00 52.97 515 GLU A CA 1
ATOM 4109 C C . GLU A 1 515 ? 34.576 40.236 -91.806 1.00 52.97 515 GLU A C 1
ATOM 4111 O O . GLU A 1 515 ? 33.876 39.477 -92.473 1.00 52.97 515 GLU A O 1
ATOM 4116 N N . SER A 1 516 ? 34.187 41.492 -91.547 1.00 60.12 516 SER A N 1
ATOM 4117 C CA . SER A 1 516 ? 32.934 42.090 -92.034 1.00 60.12 516 SER A CA 1
ATOM 4118 C C . SER A 1 516 ? 32.785 42.048 -93.559 1.00 60.12 516 SER A C 1
ATOM 4120 O O . SER A 1 516 ? 31.698 41.767 -94.059 1.00 60.12 516 SER A O 1
ATOM 4122 N N . ASP A 1 517 ? 33.872 42.288 -94.303 1.00 61.28 517 ASP A N 1
ATOM 4123 C CA . ASP A 1 517 ? 33.856 42.291 -95.771 1.00 61.28 517 ASP A CA 1
ATOM 4124 C C . ASP A 1 517 ? 33.535 40.878 -96.308 1.00 61.28 517 ASP A C 1
ATOM 4126 O O . ASP A 1 517 ? 32.892 40.734 -97.348 1.00 61.28 517 ASP A O 1
ATOM 4130 N N . ILE A 1 518 ? 33.941 39.836 -95.567 1.00 55.62 518 ILE A N 1
ATOM 4131 C CA . ILE A 1 518 ? 33.715 38.420 -95.888 1.00 55.62 518 ILE A CA 1
ATOM 4132 C C . ILE A 1 518 ? 32.259 38.025 -95.602 1.00 55.62 518 ILE A C 1
ATOM 4134 O O . ILE A 1 518 ? 31.601 37.456 -96.476 1.00 55.62 518 ILE A O 1
ATOM 4138 N N . TYR A 1 519 ? 31.730 38.352 -94.415 1.00 55.06 519 TYR A N 1
ATOM 4139 C CA . TYR A 1 519 ? 30.338 38.044 -94.049 1.00 55.06 519 TYR A CA 1
ATOM 4140 C C . TYR A 1 519 ? 29.323 38.731 -94.971 1.00 55.06 519 TYR A C 1
ATOM 4142 O O . TYR A 1 519 ? 28.351 38.103 -95.394 1.00 55.06 519 TYR A O 1
ATOM 4150 N N . GLU A 1 520 ? 29.550 39.996 -95.336 1.00 59.56 520 GLU A N 1
ATOM 4151 C CA . GLU A 1 520 ? 28.678 40.711 -96.273 1.00 59.56 520 GLU A CA 1
ATOM 4152 C C . GLU A 1 520 ? 28.632 40.034 -97.655 1.00 59.56 520 GLU A C 1
ATOM 4154 O O . GLU A 1 520 ? 27.546 39.824 -98.205 1.00 59.56 520 GLU A O 1
ATOM 4159 N N . PHE A 1 521 ? 29.786 39.627 -98.196 1.00 59.69 521 PHE A N 1
ATOM 4160 C CA . PHE A 1 521 ? 29.863 38.897 -99.464 1.00 59.69 521 PHE A CA 1
ATOM 4161 C C . PHE A 1 521 ? 29.185 37.518 -99.375 1.00 59.69 521 PHE A C 1
ATOM 4163 O O . PHE A 1 521 ? 28.356 37.174 -100.223 1.00 59.69 521 PHE A O 1
ATOM 4170 N N . ALA A 1 522 ? 29.459 36.755 -98.311 1.00 53.00 522 ALA A N 1
ATOM 4171 C CA . ALA A 1 522 ? 28.858 35.442 -98.068 1.00 53.00 522 ALA A CA 1
ATOM 4172 C C . ALA A 1 522 ? 27.328 35.505 -97.892 1.00 53.00 522 ALA A C 1
ATOM 4174 O O . ALA A 1 522 ? 26.624 34.566 -98.268 1.00 53.00 522 ALA A O 1
ATOM 4175 N N . ASN A 1 523 ? 26.790 36.620 -97.389 1.00 52.94 523 ASN A N 1
ATOM 4176 C CA . ASN A 1 523 ? 25.347 36.856 -97.300 1.00 52.94 523 ASN A CA 1
ATOM 4177 C C . ASN A 1 523 ? 24.748 37.362 -98.624 1.00 52.94 523 ASN A C 1
ATOM 4179 O O . ASN A 1 523 ? 23.637 36.965 -98.980 1.00 52.94 523 ASN A O 1
ATOM 4183 N N . GLY A 1 524 ? 25.514 38.083 -99.447 1.00 50.06 524 GLY A N 1
ATOM 4184 C CA . GLY A 1 524 ? 25.162 38.384 -100.842 1.00 50.06 524 GLY A CA 1
ATOM 4185 C C . GLY A 1 524 ? 25.278 39.842 -101.260 1.00 50.06 524 GLY A C 1
ATOM 4186 O O . GLY A 1 524 ? 24.682 40.210 -102.268 1.00 50.06 524 GLY A O 1
ATOM 4187 N N . ASN A 1 525 ? 26.015 40.669 -100.520 1.00 61.66 525 ASN A N 1
ATOM 4188 C CA . ASN A 1 525 ? 26.317 42.028 -100.946 1.00 61.66 525 ASN A CA 1
ATOM 4189 C C . ASN A 1 525 ? 27.379 41.999 -102.064 1.00 61.66 525 ASN A C 1
ATOM 4191 O O . ASN A 1 525 ? 28.558 41.766 -101.799 1.00 61.66 525 ASN A O 1
ATOM 4195 N N . ILE A 1 526 ? 26.957 42.209 -103.316 1.00 55.12 526 ILE A N 1
ATOM 4196 C CA . ILE A 1 526 ? 27.813 42.136 -104.519 1.00 55.12 526 ILE A CA 1
ATOM 4197 C C . ILE A 1 526 ? 28.326 43.532 -104.939 1.00 55.12 526 ILE A C 1
ATOM 4199 O O . ILE A 1 526 ? 28.438 43.835 -106.125 1.00 55.12 526 ILE A O 1
ATOM 4203 N N . ASP A 1 527 ? 28.614 44.409 -103.971 1.00 66.12 527 ASP A N 1
ATOM 4204 C CA . ASP A 1 527 ? 29.275 45.702 -104.210 1.00 66.12 527 ASP A CA 1
ATOM 4205 C C . ASP A 1 527 ? 30.591 45.473 -104.968 1.00 66.12 527 ASP A C 1
ATOM 4207 O O . ASP A 1 527 ? 31.512 44.827 -104.458 1.00 66.12 527 ASP A O 1
ATOM 4211 N N . SER A 1 528 ? 30.691 46.007 -106.189 1.00 55.66 528 SER A N 1
ATOM 4212 C CA . SER A 1 528 ? 31.830 45.769 -107.077 1.00 55.66 528 SER A CA 1
ATOM 4213 C C . SER A 1 528 ? 33.161 46.216 -106.472 1.00 55.66 528 SER A C 1
ATOM 4215 O O . SER A 1 528 ? 34.181 45.601 -106.767 1.00 55.66 528 SER A O 1
ATOM 4217 N N . ASN A 1 529 ? 33.174 47.222 -105.586 1.00 59.91 529 ASN A N 1
ATOM 4218 C CA . ASN A 1 529 ? 34.390 47.640 -104.884 1.00 59.91 529 ASN A CA 1
ATOM 4219 C C . ASN A 1 529 ? 34.787 46.630 -103.800 1.00 59.91 529 ASN A C 1
ATOM 4221 O O . ASN A 1 529 ? 35.973 46.358 -103.622 1.00 59.91 529 ASN A O 1
ATOM 4225 N N . LYS A 1 530 ? 33.816 46.039 -103.087 1.00 62.12 530 LYS A N 1
ATOM 4226 C CA . LYS A 1 530 ? 34.081 44.991 -102.084 1.00 62.12 530 LYS A CA 1
ATOM 4227 C C . LYS A 1 530 ? 34.500 43.680 -102.744 1.00 62.12 530 LYS A C 1
ATOM 4229 O O . LYS A 1 530 ? 35.452 43.058 -102.284 1.00 62.12 530 LYS A O 1
ATOM 4234 N N . VAL A 1 531 ? 33.876 43.310 -103.864 1.00 57.53 531 VAL A N 1
ATOM 4235 C CA . VAL A 1 531 ? 34.296 42.163 -104.685 1.00 57.53 531 VAL A CA 1
ATOM 4236 C C . VAL A 1 531 ? 35.702 42.397 -105.250 1.00 57.53 531 VAL A C 1
ATOM 4238 O O . VAL A 1 531 ? 36.568 41.544 -105.071 1.00 57.53 531 VAL A O 1
ATOM 4241 N N . GLN A 1 532 ? 35.993 43.569 -105.828 1.00 59.16 532 GLN A N 1
ATOM 4242 C CA . GLN A 1 532 ? 37.360 43.908 -106.250 1.00 59.16 532 GLN A CA 1
ATOM 4243 C C . GLN A 1 532 ? 38.361 43.877 -105.088 1.00 59.16 532 GLN A C 1
ATOM 4245 O O . GLN A 1 532 ? 39.477 43.423 -105.292 1.00 59.16 532 GLN A O 1
ATOM 4250 N N . LYS A 1 533 ? 37.986 44.299 -103.874 1.00 62.72 533 LYS A N 1
ATOM 4251 C CA . LYS A 1 533 ? 38.860 44.272 -102.687 1.00 62.72 533 LYS A CA 1
ATOM 4252 C C . LYS A 1 533 ? 39.084 42.859 -102.118 1.00 62.72 533 LYS A C 1
ATOM 4254 O O . LYS A 1 533 ? 40.157 42.585 -101.592 1.00 62.72 533 LYS A O 1
ATOM 4259 N N . LEU A 1 534 ? 38.100 41.965 -102.212 1.00 58.84 534 LEU A N 1
ATOM 4260 C CA . LEU A 1 534 ? 38.245 40.554 -101.826 1.00 58.84 534 LEU A CA 1
ATOM 4261 C C . LEU A 1 534 ? 39.125 39.787 -102.822 1.00 58.84 534 LEU A C 1
ATOM 4263 O O . LEU A 1 534 ? 39.935 38.959 -102.417 1.00 58.84 534 LEU A O 1
ATOM 4267 N N . PHE A 1 535 ? 38.992 40.085 -104.117 1.00 56.06 535 PHE A N 1
ATOM 4268 C CA . PHE A 1 535 ? 39.745 39.422 -105.182 1.00 56.06 535 PHE A CA 1
ATOM 4269 C C . PHE A 1 535 ? 41.007 40.187 -105.630 1.00 56.06 535 PHE A C 1
ATOM 4271 O O . PHE A 1 535 ? 41.743 39.674 -106.467 1.00 56.06 535 PHE A O 1
ATOM 4278 N N . SER A 1 536 ? 41.346 41.352 -105.063 1.00 54.59 536 SER A N 1
ATOM 4279 C CA . SER A 1 536 ? 42.560 42.105 -105.444 1.00 54.59 536 SER A CA 1
ATOM 4280 C C . SER A 1 536 ? 43.858 41.362 -105.119 1.00 54.59 536 SER A C 1
ATOM 4282 O O . SER A 1 536 ? 44.822 41.472 -105.868 1.00 54.59 536 SER A O 1
ATOM 4284 N N . LEU A 1 537 ? 43.858 40.534 -104.069 1.00 51.03 537 LEU A N 1
ATOM 4285 C CA . LEU A 1 537 ? 44.960 39.619 -103.739 1.00 51.03 537 LEU A CA 1
ATOM 4286 C C . LEU A 1 537 ? 45.053 38.405 -104.686 1.00 51.03 537 LEU A C 1
ATOM 4288 O O . LEU A 1 537 ? 46.072 37.724 -104.715 1.00 51.03 537 LEU A O 1
ATOM 4292 N N . VAL A 1 538 ? 44.005 38.138 -105.474 1.00 50.34 538 VAL A N 1
ATOM 4293 C CA . VAL A 1 538 ? 44.012 37.159 -106.579 1.00 50.34 538 VAL A CA 1
ATOM 4294 C C . VAL A 1 538 ? 44.438 37.833 -107.891 1.00 50.34 538 VAL A C 1
ATOM 4296 O O . VAL A 1 538 ? 45.078 37.209 -108.731 1.00 50.34 538 VAL A O 1
ATOM 4299 N N . ILE A 1 539 ? 44.129 39.124 -108.049 1.00 48.47 539 ILE A N 1
ATOM 4300 C CA . ILE A 1 539 ? 44.548 39.966 -109.180 1.00 48.47 539 ILE A CA 1
ATOM 4301 C C . ILE A 1 539 ? 46.077 40.159 -109.204 1.00 48.47 539 ILE A C 1
ATOM 4303 O O . ILE A 1 539 ? 46.657 40.225 -110.285 1.00 48.47 539 ILE A O 1
ATOM 4307 N N . SER A 1 540 ? 46.734 40.190 -108.037 1.00 43.91 540 SER A N 1
ATOM 4308 C CA . SER A 1 540 ? 48.190 40.352 -107.878 1.00 43.91 540 SER A CA 1
ATOM 4309 C C . SER A 1 540 ? 48.980 39.038 -107.726 1.00 43.91 540 SER A C 1
ATOM 4311 O O . SER A 1 540 ? 50.031 39.033 -107.087 1.00 43.91 540 SER A O 1
ATOM 4313 N N . ALA A 1 541 ? 48.466 37.913 -108.231 1.00 47.59 541 ALA A N 1
ATOM 4314 C CA . ALA A 1 541 ? 49.144 36.618 -108.160 1.00 47.59 541 ALA A CA 1
ATOM 4315 C C . ALA A 1 541 ? 49.874 36.297 -109.477 1.00 47.59 541 ALA A C 1
ATOM 4317 O O . ALA A 1 541 ? 49.239 35.990 -110.482 1.00 47.59 541 ALA A O 1
ATOM 4318 N N . ASP A 1 542 ? 51.210 36.302 -109.463 1.00 41.38 542 ASP A N 1
ATOM 4319 C CA . ASP A 1 542 ? 52.037 36.089 -110.667 1.00 41.38 542 ASP A CA 1
ATOM 4320 C C . ASP A 1 542 ? 51.899 34.684 -111.298 1.00 41.38 542 ASP A C 1
ATOM 4322 O O . ASP A 1 542 ? 52.411 34.443 -112.393 1.00 41.38 542 ASP A O 1
ATOM 4326 N N . SER A 1 543 ? 51.257 33.718 -110.625 1.00 45.38 543 SER A N 1
ATOM 4327 C CA . SER A 1 543 ? 51.096 32.359 -111.161 1.00 45.38 543 SER A CA 1
ATOM 4328 C C . SER A 1 543 ? 49.926 31.543 -110.593 1.00 45.38 543 SER A C 1
ATOM 4330 O O . SER A 1 543 ? 49.425 31.792 -109.497 1.00 45.38 543 SER A O 1
ATOM 4332 N N . ILE A 1 544 ? 49.530 30.531 -111.369 1.00 46.38 544 ILE A N 1
ATOM 4333 C CA . ILE A 1 544 ? 48.611 29.428 -111.052 1.00 46.38 544 ILE A CA 1
ATOM 4334 C C . ILE A 1 544 ? 49.377 28.117 -111.318 1.00 46.38 544 ILE A C 1
ATOM 4336 O O . ILE A 1 544 ? 50.309 28.098 -112.116 1.00 46.38 544 ILE A O 1
ATOM 4340 N N . TYR A 1 545 ? 48.990 27.007 -110.692 1.00 43.75 545 TYR A N 1
ATOM 4341 C CA . TYR A 1 545 ? 49.517 25.676 -111.017 1.00 43.75 545 TYR A CA 1
ATOM 4342 C C . TYR A 1 545 ? 48.419 24.832 -111.671 1.00 43.75 545 TYR A C 1
ATOM 4344 O O . TYR A 1 545 ? 47.350 24.663 -111.081 1.00 43.75 545 TYR A O 1
ATOM 4352 N N . ASP A 1 546 ? 48.682 24.292 -112.863 1.00 40.03 546 ASP A N 1
ATOM 4353 C CA . ASP A 1 546 ? 47.886 23.204 -113.444 1.00 40.03 546 ASP A CA 1
ATOM 4354 C C . ASP A 1 546 ? 48.612 21.879 -113.173 1.00 40.03 546 ASP A C 1
ATOM 4356 O O . ASP A 1 546 ? 49.833 21.805 -113.250 1.00 40.03 546 ASP A O 1
ATOM 4360 N N . TYR A 1 547 ? 47.862 20.848 -112.791 1.00 44.78 547 TYR A N 1
ATOM 4361 C CA . TYR A 1 547 ? 48.376 19.530 -112.402 1.00 44.78 547 TYR A CA 1
ATOM 4362 C C . TYR A 1 547 ? 47.610 18.383 -113.095 1.00 44.78 547 TYR A C 1
ATOM 4364 O O . TYR A 1 547 ? 47.801 17.220 -112.737 1.00 44.78 547 TYR A O 1
ATOM 4372 N N . GLU A 1 548 ? 46.768 18.662 -114.108 1.00 41.22 548 GLU A N 1
ATOM 4373 C CA . GLU A 1 548 ? 46.351 17.615 -115.065 1.00 41.22 548 GLU A CA 1
ATOM 4374 C C . GLU A 1 548 ? 47.441 17.331 -116.129 1.00 41.22 548 GLU A C 1
ATOM 4376 O O . GLU A 1 548 ? 47.312 16.363 -116.882 1.00 41.22 548 GLU A O 1
ATOM 4381 N N . LYS A 1 549 ? 48.540 18.110 -116.154 1.00 44.81 549 LYS A N 1
ATOM 4382 C CA . LYS A 1 549 ? 49.744 17.884 -116.977 1.00 44.81 549 LYS A CA 1
ATOM 4383 C C . LYS A 1 549 ? 51.058 18.171 -116.227 1.00 44.81 549 LYS A C 1
ATOM 4385 O O . LYS A 1 549 ? 51.607 19.257 -116.334 1.00 44.81 549 LYS A O 1
ATOM 4390 N N . ASP A 1 550 ? 51.579 17.135 -115.572 1.00 39.19 550 ASP A N 1
ATOM 4391 C CA . ASP A 1 550 ? 52.911 17.051 -114.938 1.00 39.19 550 ASP A CA 1
ATOM 4392 C C . ASP A 1 550 ? 53.201 18.066 -113.790 1.00 39.19 550 ASP A C 1
ATOM 4394 O O . ASP A 1 550 ? 52.718 19.194 -113.809 1.00 39.19 550 ASP A O 1
ATOM 4398 N N . PRO A 1 551 ? 53.980 17.721 -112.740 1.00 38.94 551 PRO A N 1
ATOM 4399 C CA . PRO A 1 551 ? 54.082 18.545 -111.521 1.00 38.94 551 PRO A CA 1
ATOM 4400 C C . PRO A 1 551 ? 54.737 19.942 -111.614 1.00 38.94 551 PRO A C 1
ATOM 4402 O O . PRO A 1 551 ? 54.981 20.549 -110.566 1.00 38.94 551 PRO A O 1
ATOM 4405 N N . LEU A 1 552 ? 55.101 20.430 -112.806 1.00 38.69 552 LEU A N 1
ATOM 4406 C CA . LEU A 1 552 ? 56.020 21.567 -112.981 1.00 38.69 552 LEU A CA 1
ATOM 4407 C C . LEU A 1 552 ? 55.559 22.661 -113.967 1.00 38.69 552 LEU A C 1
ATOM 4409 O O . LEU A 1 552 ? 56.254 23.673 -114.068 1.00 38.69 552 LEU A O 1
ATOM 4413 N N . GLU A 1 553 ? 54.399 22.542 -114.633 1.00 44.78 553 GLU A N 1
ATOM 4414 C CA . GLU A 1 553 ? 53.829 23.663 -115.408 1.00 44.78 553 GLU A CA 1
ATOM 4415 C C . GLU A 1 553 ? 53.289 24.764 -114.468 1.00 44.78 553 GLU A C 1
ATOM 4417 O O . GLU A 1 553 ? 52.108 24.828 -114.115 1.00 44.78 553 GLU A O 1
ATOM 4422 N N . VAL A 1 554 ? 54.179 25.681 -114.077 1.00 48.41 554 VAL A N 1
ATOM 4423 C CA . VAL A 1 554 ? 53.793 26.989 -113.535 1.00 48.41 554 VAL A CA 1
ATOM 4424 C C . VAL A 1 554 ? 53.084 27.753 -114.653 1.00 48.41 554 VAL A C 1
ATOM 4426 O O . VAL A 1 554 ? 53.701 28.083 -115.661 1.00 48.41 554 VAL A O 1
ATOM 4429 N N . MET A 1 555 ? 51.803 28.062 -114.491 1.00 54.25 555 MET A N 1
ATOM 4430 C CA . MET A 1 555 ? 51.065 28.955 -115.386 1.00 54.25 555 MET A CA 1
ATOM 4431 C C . MET A 1 555 ? 51.247 30.392 -114.902 1.00 54.25 555 MET A C 1
ATOM 4433 O O . MET A 1 555 ? 51.083 30.666 -113.719 1.00 54.25 555 MET A O 1
ATOM 4437 N N . GLU A 1 556 ? 51.550 31.330 -115.789 1.00 52.91 556 GLU A N 1
ATOM 4438 C CA . GLU A 1 556 ? 51.678 32.755 -115.461 1.00 52.91 556 GLU A CA 1
ATOM 4439 C C . GLU A 1 556 ? 50.389 33.498 -115.857 1.00 52.91 556 GLU A C 1
ATOM 4441 O O . GLU A 1 556 ? 49.809 33.221 -116.914 1.00 52.91 556 GLU A O 1
ATOM 4446 N N . ILE A 1 557 ? 49.900 34.399 -114.993 1.00 55.53 557 ILE A N 1
ATOM 4447 C CA . ILE A 1 557 ? 48.693 35.202 -115.260 1.00 55.53 557 ILE A CA 1
ATOM 4448 C C . ILE A 1 557 ? 49.109 36.497 -115.963 1.00 55.53 557 ILE A C 1
ATOM 4450 O O . ILE A 1 557 ? 49.933 37.245 -115.449 1.00 55.53 557 ILE A O 1
ATOM 4454 N N . TYR A 1 558 ? 48.519 36.779 -117.127 1.00 50.59 558 TYR A N 1
ATOM 4455 C CA . TYR A 1 558 ? 48.893 37.933 -117.964 1.00 50.59 558 TYR A CA 1
ATOM 4456 C C . TYR A 1 558 ? 47.867 39.068 -117.953 1.00 50.59 558 TYR A C 1
ATOM 4458 O O . TYR A 1 558 ? 48.207 40.219 -118.214 1.00 50.59 558 TYR A O 1
ATOM 4466 N N . ASP A 1 559 ? 46.603 38.740 -117.704 1.00 52.88 559 ASP A N 1
ATOM 4467 C CA . ASP A 1 559 ? 45.496 39.688 -117.590 1.00 52.88 559 ASP A CA 1
ATOM 4468 C C . ASP A 1 559 ? 44.386 39.012 -116.783 1.00 52.88 559 ASP A C 1
ATOM 4470 O O . ASP A 1 559 ? 44.084 37.834 -116.984 1.00 52.88 559 ASP A O 1
ATOM 4474 N N . ASN A 1 560 ? 43.782 39.736 -115.853 1.00 58.53 560 ASN A N 1
ATOM 4475 C CA . ASN A 1 560 ? 42.654 39.261 -115.072 1.00 58.53 560 ASN A CA 1
ATOM 4476 C C . ASN A 1 560 ? 41.701 40.434 -114.812 1.00 58.53 560 ASN A C 1
ATOM 4478 O O . ASN A 1 560 ? 42.103 41.594 -114.716 1.00 58.53 560 ASN A O 1
ATOM 4482 N N . LYS A 1 561 ? 40.399 40.148 -114.786 1.00 64.19 561 LYS A N 1
ATOM 4483 C CA . LYS A 1 561 ? 39.365 41.183 -114.673 1.00 64.19 561 LYS A CA 1
ATOM 4484 C C . LYS A 1 561 ? 38.060 40.603 -114.158 1.00 64.19 561 LYS A C 1
ATOM 4486 O O . LYS A 1 561 ? 37.678 39.484 -114.497 1.00 64.19 561 LYS A O 1
ATOM 4491 N N . LEU A 1 562 ? 37.313 41.419 -113.424 1.00 59.53 562 LEU A N 1
ATOM 4492 C CA . LEU A 1 562 ? 35.871 41.223 -113.328 1.00 59.53 562 LEU A CA 1
ATOM 4493 C C . LEU A 1 562 ? 35.246 41.490 -114.705 1.00 59.53 562 LEU A C 1
ATOM 4495 O O . LEU A 1 562 ? 35.646 42.419 -115.415 1.00 59.53 562 LEU A O 1
ATOM 4499 N N . ASN A 1 563 ? 34.259 40.687 -115.093 1.00 62.69 563 ASN A N 1
ATOM 4500 C CA . ASN A 1 563 ? 33.426 41.001 -116.247 1.00 62.69 563 ASN A CA 1
ATOM 4501 C C . ASN A 1 563 ? 32.551 42.246 -115.957 1.00 62.69 563 ASN A C 1
ATOM 4503 O O . ASN A 1 563 ? 32.410 42.682 -114.814 1.00 62.69 563 ASN A O 1
ATOM 4507 N N . LYS A 1 564 ? 31.965 42.861 -116.996 1.00 60.97 564 LYS A N 1
ATOM 4508 C CA . LYS A 1 564 ? 31.302 44.180 -116.870 1.00 60.97 564 LYS A CA 1
ATOM 4509 C C . LYS A 1 564 ? 30.106 44.224 -115.909 1.00 60.97 564 LYS A C 1
ATOM 4511 O O . LYS A 1 564 ? 29.766 45.306 -115.443 1.00 60.97 564 LYS A O 1
ATOM 4516 N N . ASP A 1 565 ? 29.472 43.088 -115.642 1.00 60.94 565 ASP A N 1
ATOM 4517 C CA . ASP A 1 565 ? 28.337 42.951 -114.719 1.00 60.94 565 ASP A CA 1
ATOM 4518 C C . ASP A 1 565 ? 28.746 42.469 -113.310 1.00 60.94 565 ASP A C 1
ATOM 4520 O O . ASP A 1 565 ? 27.891 42.331 -112.441 1.00 60.94 565 ASP A O 1
ATOM 4524 N N . SER A 1 566 ? 30.046 42.271 -113.054 1.00 58.84 566 SER A N 1
ATOM 4525 C CA . SER A 1 566 ? 30.603 41.805 -111.773 1.00 58.84 566 SER A CA 1
ATOM 4526 C C . SER A 1 566 ? 30.116 40.424 -111.301 1.00 58.84 566 SER A C 1
ATOM 4528 O O . SER A 1 566 ? 30.258 40.105 -110.121 1.00 58.84 566 SER A O 1
ATOM 4530 N N . THR A 1 567 ? 29.577 39.578 -112.190 1.00 57.69 567 THR A N 1
ATOM 4531 C CA . THR A 1 567 ? 29.165 38.199 -111.846 1.00 57.69 567 THR A CA 1
ATOM 4532 C C . THR A 1 567 ? 30.260 37.153 -112.064 1.00 57.69 567 THR A C 1
ATOM 4534 O O . THR A 1 567 ? 30.170 36.056 -111.506 1.00 57.69 567 THR A O 1
ATOM 4537 N N . LYS A 1 568 ? 31.305 37.461 -112.847 1.00 64.88 568 LYS A N 1
ATOM 4538 C CA . LYS A 1 568 ? 32.383 36.517 -113.190 1.00 64.88 568 LYS A CA 1
ATOM 4539 C C . LYS A 1 568 ? 33.768 37.140 -113.100 1.00 64.88 568 LYS A C 1
ATOM 4541 O O . LYS A 1 568 ? 33.976 38.290 -113.482 1.00 64.88 568 LYS A O 1
ATOM 4546 N N . LEU A 1 569 ? 34.725 36.334 -112.649 1.00 61.59 569 LEU A N 1
ATOM 4547 C CA . LEU A 1 569 ? 36.151 36.646 -112.671 1.00 61.59 569 LEU A CA 1
ATOM 4548 C C . LEU A 1 569 ? 36.785 35.925 -113.870 1.00 61.59 569 LEU A C 1
ATOM 4550 O O . LEU A 1 569 ? 36.771 34.694 -113.943 1.00 61.59 569 LEU A O 1
ATOM 4554 N N . GLU A 1 570 ? 37.279 36.699 -114.834 1.00 65.50 570 GLU A N 1
ATOM 4555 C CA . GLU A 1 570 ? 37.953 36.217 -116.041 1.00 65.50 570 GLU A CA 1
ATOM 4556 C C . GLU A 1 570 ? 39.477 36.261 -115.851 1.00 65.50 570 GLU A C 1
ATOM 4558 O O . GLU A 1 570 ? 40.035 37.292 -115.473 1.00 65.50 570 GLU A O 1
ATOM 4563 N N . PHE A 1 571 ? 40.146 35.152 -116.167 1.00 63.03 571 PHE A N 1
ATOM 4564 C CA . PHE A 1 571 ? 41.596 34.971 -116.110 1.00 63.03 571 PHE A CA 1
ATOM 4565 C C . PHE A 1 571 ? 42.152 34.666 -117.500 1.00 63.03 571 PHE A C 1
ATOM 4567 O O . PHE A 1 571 ? 41.653 33.760 -118.172 1.00 63.03 571 PHE A O 1
ATOM 4574 N N . LYS A 1 572 ? 43.230 35.353 -117.887 1.00 66.12 572 LYS A N 1
ATOM 4575 C CA . LYS A 1 572 ? 44.100 35.004 -119.014 1.00 66.12 572 LYS A CA 1
ATOM 4576 C C . LYS A 1 572 ? 45.422 34.448 -118.498 1.00 66.12 572 LYS A C 1
ATOM 4578 O O . LYS A 1 572 ? 46.140 35.141 -117.776 1.00 66.12 572 LYS A O 1
ATOM 4583 N N . TYR A 1 573 ? 45.767 33.235 -118.908 1.00 61.53 573 TYR A N 1
ATOM 4584 C CA . TYR A 1 573 ? 46.985 32.553 -118.471 1.00 61.53 573 TYR A CA 1
ATOM 4585 C C . TYR A 1 573 ? 47.638 31.767 -119.613 1.00 61.53 573 TYR A C 1
ATOM 4587 O O . TYR A 1 573 ? 46.972 31.394 -120.580 1.00 61.53 573 TYR A O 1
ATOM 4595 N N . LYS A 1 574 ? 48.939 31.500 -119.503 1.00 65.38 574 LYS A N 1
ATOM 4596 C CA . LYS A 1 574 ? 49.659 30.518 -120.337 1.00 65.38 574 LYS A CA 1
ATOM 4597 C C . LYS A 1 574 ? 50.797 29.875 -119.526 1.00 65.38 574 LYS A C 1
ATOM 4599 O O . LYS A 1 574 ? 51.132 30.418 -118.470 1.00 65.38 574 LYS A O 1
ATOM 4604 N N . PRO A 1 575 ? 51.403 28.765 -119.984 1.00 58.34 575 PRO A N 1
ATOM 4605 C CA . PRO A 1 575 ? 52.582 28.202 -119.336 1.00 58.34 575 PRO A CA 1
ATOM 4606 C C . PRO A 1 575 ? 53.710 29.236 -119.237 1.00 58.34 575 PRO A C 1
ATOM 4608 O O . PRO A 1 575 ? 53.972 29.991 -120.178 1.00 58.34 575 PRO A O 1
ATOM 4611 N N . LYS A 1 576 ? 54.376 29.276 -118.084 1.00 55.34 576 LYS A N 1
ATOM 4612 C CA . LYS A 1 576 ? 55.611 30.031 -117.874 1.00 55.34 576 LYS A CA 1
ATOM 4613 C C . LYS A 1 576 ? 56.756 29.248 -118.541 1.00 55.34 576 LYS A C 1
ATOM 4615 O O . LYS A 1 576 ? 56.821 28.031 -118.355 1.00 55.34 576 LYS A O 1
ATOM 4620 N N . PRO A 1 577 ? 57.663 29.894 -119.299 1.00 57.75 577 PRO A N 1
ATOM 4621 C CA . PRO A 1 577 ? 58.754 29.194 -119.975 1.00 57.75 577 PRO A CA 1
ATOM 4622 C C . PRO A 1 577 ? 59.587 28.359 -118.995 1.00 57.75 577 PRO A C 1
ATOM 4624 O O . PRO A 1 577 ? 60.069 28.874 -117.983 1.00 57.75 577 PRO A O 1
ATOM 4627 N N . THR A 1 578 ? 59.749 27.066 -119.277 1.00 54.56 578 THR A N 1
ATOM 4628 C CA . THR A 1 578 ? 6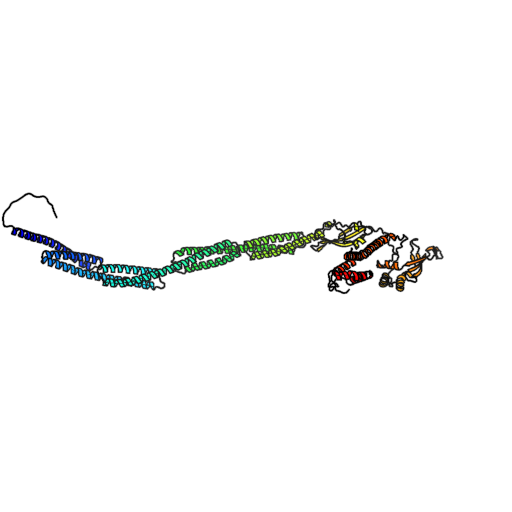0.409 26.129 -118.352 1.00 54.56 578 THR A CA 1
ATOM 4629 C C . THR A 1 578 ? 61.907 26.088 -118.629 1.00 54.56 578 THR A C 1
ATOM 4631 O O . THR A 1 578 ? 62.314 25.880 -119.768 1.00 54.56 578 THR A O 1
ATOM 4634 N N . ILE A 1 579 ? 62.751 26.278 -117.609 1.00 58.22 579 ILE A N 1
ATOM 4635 C CA . ILE A 1 579 ? 64.213 26.207 -117.770 1.00 58.22 579 ILE A CA 1
ATOM 4636 C C . ILE A 1 579 ? 64.623 24.748 -118.012 1.00 58.22 579 ILE A C 1
ATOM 4638 O O . ILE A 1 579 ? 64.634 23.943 -117.083 1.00 58.22 579 ILE A O 1
ATOM 4642 N N . ILE A 1 580 ? 64.994 24.430 -119.252 1.00 63.31 580 ILE A N 1
ATOM 4643 C CA . ILE A 1 580 ? 65.470 23.100 -119.675 1.00 63.31 580 ILE A CA 1
ATOM 4644 C C . ILE A 1 580 ? 66.999 22.992 -119.723 1.00 63.31 580 ILE A C 1
ATOM 4646 O O . ILE A 1 580 ? 67.540 21.897 -119.864 1.00 63.31 580 ILE A O 1
ATOM 4650 N N . GLY A 1 581 ? 67.719 24.108 -119.593 1.00 57.62 581 GLY A N 1
ATOM 4651 C CA . GLY A 1 581 ? 69.178 24.102 -119.584 1.00 57.62 581 GLY A CA 1
ATOM 4652 C C . GLY A 1 581 ? 69.801 25.444 -119.217 1.00 57.62 581 GLY A C 1
ATOM 4653 O O . GLY A 1 581 ? 69.116 26.417 -118.898 1.00 57.62 581 GLY A O 1
ATOM 4654 N N . LYS A 1 582 ? 71.130 25.494 -119.276 1.00 50.47 582 LYS A N 1
ATOM 4655 C CA . LYS A 1 582 ? 71.920 26.716 -119.129 1.00 50.47 582 LYS A CA 1
ATOM 4656 C C . LYS A 1 582 ? 73.169 26.613 -120.000 1.00 50.47 582 LYS A C 1
ATOM 4658 O O . LYS A 1 582 ? 73.829 25.577 -119.964 1.00 50.47 582 LYS A O 1
ATOM 4663 N N . ASP A 1 583 ? 73.476 27.663 -120.749 1.00 71.06 583 ASP A N 1
ATOM 4664 C CA . ASP A 1 583 ? 74.720 27.810 -121.507 1.00 71.06 583 ASP A CA 1
ATOM 4665 C C . ASP A 1 583 ? 75.558 28.983 -120.960 1.00 71.06 583 ASP A C 1
ATOM 4667 O O . ASP A 1 583 ? 75.248 29.562 -119.912 1.00 71.06 583 ASP A O 1
ATOM 4671 N N . ASP A 1 584 ? 76.633 29.333 -121.668 1.00 59.06 584 ASP A N 1
ATOM 4672 C CA . ASP A 1 584 ? 77.520 30.444 -121.305 1.00 59.06 584 ASP A CA 1
ATOM 4673 C C . ASP A 1 584 ? 76.854 31.834 -121.444 1.00 59.06 584 ASP A C 1
ATOM 4675 O O . ASP A 1 584 ? 77.398 32.825 -120.954 1.00 59.06 584 ASP A O 1
ATOM 4679 N N . ASN A 1 585 ? 75.675 31.924 -122.076 1.00 58.00 585 ASN A N 1
ATOM 4680 C CA . ASN A 1 585 ? 74.928 33.166 -122.299 1.00 58.00 585 ASN A CA 1
ATOM 4681 C C . ASN A 1 585 ? 73.757 33.340 -121.315 1.00 58.00 585 ASN A C 1
ATOM 4683 O O . ASN A 1 585 ? 73.390 34.471 -120.990 1.00 58.00 585 ASN A O 1
ATOM 4687 N N . GLY A 1 586 ? 73.153 32.252 -120.827 1.00 59.41 586 GLY A N 1
ATOM 4688 C CA . GLY A 1 586 ? 72.034 32.320 -119.890 1.00 59.41 586 GLY A CA 1
ATOM 4689 C C . GLY A 1 586 ? 71.299 30.999 -119.667 1.00 59.41 586 GLY A C 1
ATOM 4690 O O . GLY A 1 586 ? 71.799 29.914 -119.949 1.00 59.41 586 GLY A O 1
ATOM 4691 N N . TYR A 1 587 ? 70.090 31.089 -119.111 1.00 52.22 587 TYR A N 1
ATOM 4692 C CA . TYR A 1 587 ? 69.177 29.947 -119.026 1.00 52.22 587 TYR A CA 1
ATOM 4693 C C . TYR A 1 587 ? 68.490 29.717 -120.375 1.00 52.22 587 TYR A C 1
ATOM 4695 O O . TYR A 1 587 ? 68.032 30.666 -121.011 1.00 52.22 587 TYR A O 1
ATOM 4703 N N . ILE A 1 588 ? 68.399 28.451 -120.780 1.00 56.72 588 ILE A N 1
ATOM 4704 C CA . ILE A 1 588 ? 67.659 28.008 -121.962 1.00 56.72 588 ILE A CA 1
ATOM 4705 C C . ILE A 1 588 ? 66.257 27.617 -121.500 1.00 56.72 588 ILE A C 1
ATOM 4707 O O . ILE A 1 588 ? 66.108 26.775 -120.610 1.00 56.72 588 ILE A O 1
ATOM 4711 N N . TYR A 1 589 ? 65.244 28.227 -122.110 1.00 60.94 589 TYR A N 1
ATOM 4712 C CA . TYR A 1 589 ? 63.837 28.016 -121.785 1.00 60.94 589 TYR A CA 1
ATOM 4713 C C . TYR A 1 589 ? 63.128 27.259 -122.908 1.00 60.94 589 TYR A C 1
ATOM 4715 O O . TYR A 1 589 ? 63.392 27.511 -124.083 1.00 60.94 589 TYR A O 1
ATOM 4723 N N . ASP A 1 590 ? 62.203 26.376 -122.542 1.00 58.75 590 ASP A N 1
ATOM 4724 C CA . ASP A 1 590 ? 61.281 25.728 -123.467 1.00 58.75 590 ASP A CA 1
ATOM 4725 C C . ASP A 1 590 ? 59.926 26.454 -123.472 1.00 58.75 590 ASP A C 1
ATOM 4727 O O . ASP A 1 590 ? 59.321 26.674 -122.415 1.00 58.75 590 ASP A O 1
ATOM 4731 N N . ASN A 1 591 ? 59.455 26.815 -124.669 1.00 56.75 591 ASN A N 1
ATOM 4732 C CA . ASN A 1 591 ? 58.149 27.426 -124.915 1.00 56.75 591 ASN A CA 1
ATOM 4733 C C . ASN A 1 591 ? 57.175 26.367 -125.453 1.00 56.75 591 ASN A C 1
ATOM 4735 O O . ASN A 1 591 ? 56.763 26.384 -126.617 1.00 56.75 591 ASN A O 1
ATOM 4739 N N . HIS A 1 592 ? 56.775 25.445 -124.581 1.00 53.88 592 HIS A N 1
ATOM 4740 C CA . HIS A 1 592 ? 55.629 24.583 -124.841 1.00 53.88 592 HIS A CA 1
ATOM 4741 C C . HIS A 1 592 ? 54.323 25.402 -124.742 1.00 53.88 592 HIS A C 1
ATOM 4743 O O . HIS A 1 592 ? 53.880 25.770 -123.659 1.00 53.88 592 HIS A O 1
ATOM 4749 N N . ASP A 1 593 ? 53.701 25.653 -125.899 1.00 57.19 593 ASP A N 1
ATOM 4750 C CA . ASP A 1 593 ? 52.359 26.239 -126.079 1.00 57.19 593 ASP A CA 1
ATOM 4751 C C . ASP A 1 593 ? 52.152 27.692 -125.580 1.00 57.19 593 ASP A C 1
ATOM 4753 O O . ASP A 1 593 ? 51.493 27.957 -124.574 1.00 57.19 593 ASP A O 1
ATOM 4757 N N . ASP A 1 594 ? 52.623 28.656 -126.382 1.00 57.66 594 ASP A N 1
ATOM 4758 C CA . ASP A 1 594 ? 52.438 30.110 -126.197 1.00 57.66 594 ASP A CA 1
ATOM 4759 C C . ASP A 1 594 ? 50.969 30.613 -126.254 1.00 57.66 594 ASP A C 1
ATOM 4761 O O . ASP A 1 594 ? 50.722 31.820 -126.155 1.00 57.66 594 ASP A O 1
ATOM 4765 N N . GLN A 1 595 ? 49.967 29.737 -126.426 1.00 60.78 595 GLN A N 1
ATOM 4766 C CA . GLN A 1 595 ? 48.564 30.152 -126.517 1.00 60.78 595 GLN A CA 1
ATOM 4767 C C . GLN A 1 595 ? 47.986 30.575 -125.160 1.00 60.78 595 GLN A C 1
ATOM 4769 O O . GLN A 1 595 ? 47.789 29.762 -124.253 1.00 60.78 595 GLN A O 1
ATOM 4774 N N . ILE A 1 596 ? 47.619 31.858 -125.067 1.00 63.66 596 ILE A N 1
ATOM 4775 C CA . ILE A 1 596 ? 46.876 32.423 -123.936 1.00 63.66 596 ILE A CA 1
ATOM 4776 C C . ILE A 1 596 ? 45.484 31.782 -123.861 1.00 63.66 596 ILE A C 1
ATOM 4778 O O . ILE A 1 596 ? 44.648 31.957 -124.751 1.00 63.66 596 ILE A O 1
ATOM 4782 N N . LYS A 1 597 ? 45.230 31.072 -122.763 1.00 60.56 597 LYS A N 1
ATOM 4783 C CA . LYS A 1 597 ? 43.960 30.423 -122.433 1.00 60.56 597 LYS A CA 1
ATOM 4784 C C . LYS A 1 597 ? 43.137 31.324 -121.517 1.00 60.56 597 LYS A C 1
ATOM 4786 O O . LYS A 1 597 ? 43.680 32.054 -120.689 1.00 60.56 597 LYS A O 1
ATOM 4791 N N . ASN A 1 598 ? 41.816 31.269 -121.682 1.00 60.25 598 ASN A N 1
ATOM 4792 C CA . ASN A 1 598 ? 40.862 32.065 -120.913 1.00 60.25 598 ASN A CA 1
ATOM 4793 C C . ASN A 1 598 ? 39.992 31.144 -120.049 1.00 60.25 598 ASN A C 1
ATOM 4795 O O . ASN A 1 598 ? 39.371 30.221 -120.578 1.00 60.25 598 ASN A O 1
ATOM 4799 N N . ILE A 1 599 ? 39.886 31.433 -118.753 1.00 60.25 599 ILE A N 1
ATOM 4800 C CA . ILE A 1 599 ? 38.910 30.822 -117.837 1.00 60.25 599 ILE A CA 1
ATOM 4801 C C . ILE A 1 599 ? 38.015 31.923 -117.265 1.00 60.25 599 ILE A C 1
ATOM 4803 O O . ILE A 1 599 ? 38.493 33.003 -116.934 1.00 60.25 599 ILE A O 1
ATOM 4807 N N . ALA A 1 600 ? 36.717 31.646 -117.130 1.00 55.44 600 ALA A N 1
ATOM 4808 C CA . ALA A 1 600 ? 35.754 32.531 -116.479 1.00 55.44 600 ALA A CA 1
ATOM 4809 C C . ALA A 1 600 ? 35.049 31.767 -115.352 1.00 55.44 600 ALA A C 1
ATOM 4811 O O . ALA A 1 600 ? 34.345 30.791 -115.618 1.00 55.44 600 ALA A O 1
ATOM 4812 N N . LEU A 1 601 ? 35.246 32.198 -114.105 1.00 57.03 601 LEU A N 1
ATOM 4813 C CA . LEU A 1 601 ? 34.645 31.579 -112.922 1.00 57.03 601 LEU A CA 1
ATOM 4814 C C . LEU A 1 601 ? 33.465 32.407 -112.413 1.00 57.03 601 LEU A C 1
ATOM 4816 O O . LEU A 1 601 ? 33.525 33.635 -112.389 1.00 57.03 601 LEU A O 1
ATOM 4820 N N . ASP A 1 602 ? 32.396 31.727 -112.003 1.00 57.56 602 ASP A N 1
ATOM 4821 C CA . ASP A 1 602 ? 31.165 32.358 -111.527 1.00 57.56 602 ASP A CA 1
ATOM 4822 C C . ASP A 1 602 ? 31.238 32.665 -110.024 1.00 57.56 602 ASP A C 1
ATOM 4824 O O . ASP A 1 602 ? 31.454 31.776 -109.195 1.00 57.56 602 ASP A O 1
ATOM 4828 N N . ILE A 1 603 ? 31.061 33.937 -109.669 1.00 56.88 603 ILE A N 1
ATOM 4829 C CA . ILE A 1 603 ? 31.274 34.453 -108.311 1.00 56.88 603 ILE A CA 1
ATOM 4830 C C . ILE A 1 603 ? 30.201 33.923 -107.340 1.00 56.88 603 ILE A C 1
ATOM 4832 O O . ILE A 1 603 ? 30.473 33.751 -106.148 1.00 56.88 603 ILE A O 1
ATOM 4836 N N . VAL A 1 604 ? 29.017 33.540 -107.839 1.00 52.47 604 VAL A N 1
ATOM 4837 C CA . VAL A 1 604 ? 27.954 32.929 -107.022 1.00 52.47 604 VAL A CA 1
ATOM 4838 C C . VAL A 1 604 ? 28.376 31.551 -106.493 1.00 52.47 604 VAL A C 1
ATOM 4840 O O . VAL A 1 604 ? 27.973 31.161 -105.397 1.00 52.47 604 VAL A O 1
ATOM 4843 N N . GLN A 1 605 ? 29.243 30.825 -107.208 1.00 52.59 605 GLN A N 1
ATOM 4844 C CA . GLN A 1 605 ? 29.745 29.522 -106.751 1.00 52.59 605 GLN A CA 1
ATOM 4845 C C . GLN A 1 605 ? 30.719 29.655 -105.568 1.00 52.59 605 GLN A C 1
ATOM 4847 O O . GLN A 1 605 ? 30.739 28.789 -104.695 1.00 52.59 605 GLN A O 1
ATOM 4852 N N . PHE A 1 606 ? 31.471 30.759 -105.487 1.00 53.97 606 PHE A N 1
ATOM 4853 C CA . PHE A 1 606 ? 32.385 31.039 -104.372 1.00 53.97 606 PHE A CA 1
ATOM 4854 C C . PHE A 1 606 ? 31.633 31.392 -103.080 1.00 53.97 606 PHE A C 1
ATOM 4856 O O . PHE A 1 606 ? 32.026 30.939 -102.002 1.00 53.97 606 PHE A O 1
ATOM 4863 N N . LYS A 1 607 ? 30.515 32.129 -103.184 1.00 53.72 607 LYS A N 1
ATOM 4864 C CA . LYS A 1 607 ? 29.656 32.526 -102.050 1.00 53.72 607 LYS A CA 1
ATOM 4865 C C . LYS A 1 607 ? 29.292 31.341 -101.142 1.00 53.72 607 LYS A C 1
ATOM 4867 O O . LYS A 1 607 ? 29.402 31.431 -99.921 1.00 53.72 607 LYS A O 1
ATOM 4872 N N . ASN A 1 608 ? 28.909 30.217 -101.747 1.00 43.38 608 ASN A N 1
ATOM 4873 C CA . ASN A 1 608 ? 28.440 29.027 -101.030 1.00 43.38 608 ASN A CA 1
ATOM 4874 C C . ASN A 1 608 ? 29.569 28.205 -100.379 1.00 43.38 608 ASN A C 1
ATOM 4876 O O . ASN A 1 608 ? 29.293 27.404 -99.492 1.00 43.38 608 ASN A O 1
ATOM 4880 N N . ILE A 1 609 ? 30.826 28.387 -100.802 1.00 44.25 609 ILE A N 1
ATOM 4881 C CA . ILE A 1 609 ? 31.986 27.662 -100.250 1.00 44.25 609 ILE A CA 1
ATOM 4882 C C . ILE A 1 609 ? 32.455 28.320 -98.946 1.00 44.25 609 ILE A C 1
ATOM 4884 O O . ILE A 1 609 ? 32.705 27.630 -97.960 1.00 44.25 609 ILE A O 1
ATOM 4888 N N . ILE A 1 610 ? 32.530 29.655 -98.924 1.00 47.62 610 ILE A N 1
ATOM 4889 C CA . ILE A 1 610 ? 33.018 30.436 -97.774 1.00 47.62 610 ILE A CA 1
ATOM 4890 C C . ILE A 1 610 ? 32.091 30.273 -96.558 1.00 47.62 610 ILE A C 1
ATOM 4892 O O . ILE A 1 610 ? 32.556 30.061 -95.439 1.00 47.62 610 ILE A O 1
ATOM 4896 N N . ARG A 1 611 ? 30.771 30.290 -96.788 1.00 45.25 611 ARG A N 1
ATOM 4897 C CA . ARG A 1 611 ? 29.717 30.261 -95.755 1.00 45.25 611 ARG A CA 1
ATOM 4898 C C . ARG A 1 611 ? 29.639 28.955 -94.939 1.00 45.25 611 ARG A C 1
ATOM 4900 O O . ARG A 1 611 ? 28.782 28.848 -94.072 1.00 45.25 611 ARG A O 1
ATOM 4907 N N . ALA A 1 612 ? 30.480 27.958 -95.234 1.00 37.62 612 ALA A N 1
ATOM 4908 C CA . ALA A 1 612 ? 30.383 26.603 -94.687 1.00 37.62 612 ALA A CA 1
ATOM 4909 C C . ALA A 1 612 ? 31.522 26.188 -93.732 1.00 37.62 612 ALA A C 1
ATOM 4911 O O . ALA A 1 612 ? 31.426 25.109 -93.144 1.00 37.62 612 ALA A O 1
ATOM 4912 N N . LYS A 1 613 ? 32.615 26.966 -93.607 1.00 43.38 613 LYS A N 1
ATOM 4913 C CA . LYS A 1 613 ? 33.807 26.546 -92.828 1.00 43.38 613 LYS A CA 1
ATOM 4914 C C . LYS A 1 613 ? 34.585 27.624 -92.057 1.00 43.38 613 LYS A C 1
ATOM 4916 O O . LYS A 1 613 ? 35.481 27.240 -91.316 1.00 43.38 613 LYS A O 1
ATOM 4921 N N . ASN A 1 614 ? 34.277 28.913 -92.201 1.00 40.75 614 ASN A N 1
ATOM 4922 C CA . ASN A 1 614 ? 34.938 30.063 -91.544 1.00 40.75 614 ASN A CA 1
ATOM 4923 C C . ASN A 1 614 ? 36.466 30.250 -91.747 1.00 40.75 614 ASN A C 1
ATOM 4925 O O . ASN A 1 614 ? 36.939 31.367 -91.564 1.00 40.75 614 ASN A O 1
ATOM 4929 N N . ASP A 1 615 ? 37.222 29.245 -92.198 1.00 38.69 615 ASP A N 1
ATOM 4930 C CA . ASP A 1 615 ? 38.635 29.369 -92.590 1.00 38.69 615 ASP A CA 1
ATOM 4931 C C . ASP A 1 615 ? 38.821 29.675 -94.087 1.00 38.69 615 ASP A C 1
ATOM 4933 O O . ASP A 1 615 ? 38.100 29.168 -94.952 1.00 38.69 615 ASP A O 1
ATOM 4937 N N . PHE A 1 616 ? 39.850 30.464 -94.417 1.00 41.81 616 PHE A N 1
ATOM 4938 C CA . PHE A 1 616 ? 40.090 30.989 -95.769 1.00 41.81 616 PHE A CA 1
ATOM 4939 C C . PHE A 1 616 ? 40.825 30.001 -96.704 1.00 41.81 616 PHE A C 1
ATOM 4941 O O . PHE A 1 616 ? 41.869 30.305 -97.283 1.00 41.81 616 PHE A O 1
ATOM 4948 N N . VAL A 1 617 ? 40.257 28.802 -96.877 1.00 38.47 617 VAL A N 1
ATOM 4949 C CA . VAL A 1 617 ? 40.736 27.780 -97.826 1.00 38.47 617 VAL A CA 1
ATOM 4950 C C . VAL A 1 617 ? 39.639 27.447 -98.836 1.00 38.47 617 VAL A C 1
ATOM 4952 O O . VAL A 1 617 ? 38.682 26.730 -98.543 1.00 38.47 617 VAL A O 1
ATOM 4955 N N . ILE A 1 618 ? 39.795 27.942 -100.064 1.00 38.09 618 ILE A N 1
ATOM 4956 C CA . ILE A 1 618 ? 38.836 27.703 -101.148 1.00 38.09 618 ILE A CA 1
ATOM 4957 C C . ILE A 1 618 ? 39.176 26.376 -101.843 1.00 38.09 618 ILE A C 1
ATOM 4959 O O . ILE A 1 618 ? 40.263 26.218 -102.397 1.00 38.09 618 ILE A O 1
ATOM 4963 N N . PHE A 1 619 ? 38.227 25.436 -101.846 1.00 34.47 619 PHE A N 1
ATOM 4964 C CA . PHE A 1 619 ? 38.304 24.161 -102.570 1.00 34.47 619 PHE A CA 1
ATOM 4965 C C . PHE A 1 619 ? 37.370 24.195 -103.793 1.00 34.47 619 PHE A C 1
ATOM 4967 O O . PHE A 1 619 ? 36.150 24.135 -103.634 1.00 34.47 619 PHE A O 1
ATOM 4974 N N . LEU A 1 620 ? 37.906 24.250 -105.018 1.00 31.97 620 LEU A N 1
ATOM 4975 C CA . LEU A 1 620 ? 37.083 24.191 -106.234 1.00 31.97 620 LEU A CA 1
ATOM 4976 C C . LEU A 1 620 ? 36.759 22.734 -106.614 1.00 31.97 620 LEU A C 1
ATOM 4978 O O . LEU A 1 620 ? 37.647 21.945 -106.940 1.00 31.97 620 LEU A O 1
ATOM 4982 N N . LYS A 1 621 ? 35.472 22.369 -106.618 1.00 31.33 621 LYS A N 1
ATOM 4983 C CA . LYS A 1 621 ? 35.010 21.026 -107.008 1.00 31.33 621 LYS A CA 1
ATOM 4984 C C . LYS A 1 621 ? 34.769 20.943 -108.520 1.00 31.33 621 LYS A C 1
ATOM 4986 O O . LYS A 1 621 ? 33.642 21.114 -108.981 1.00 31.33 621 LYS A O 1
ATOM 4991 N N . LEU A 1 622 ? 35.814 20.634 -109.291 1.00 26.08 622 LEU A N 1
ATOM 4992 C CA . LEU A 1 622 ? 35.685 20.342 -110.724 1.00 26.08 622 LEU A CA 1
ATOM 4993 C C . LEU A 1 622 ? 34.879 19.049 -110.952 1.00 26.08 622 LEU A C 1
ATOM 4995 O O . LEU A 1 622 ? 35.407 17.937 -110.889 1.00 26.08 622 LEU A O 1
ATOM 4999 N N . TYR A 1 623 ? 33.586 19.188 -111.253 1.00 26.19 623 TYR A N 1
ATOM 5000 C CA . TYR A 1 623 ? 32.757 18.092 -111.756 1.00 26.19 623 TYR A CA 1
ATOM 5001 C C . TYR A 1 623 ? 33.155 17.752 -113.201 1.00 26.19 623 TYR A C 1
ATOM 5003 O O . TYR A 1 623 ? 32.546 18.220 -114.161 1.00 26.19 623 TYR A O 1
ATOM 5011 N N . LYS A 1 624 ? 34.186 16.914 -113.359 1.00 25.33 624 LYS A N 1
ATOM 5012 C CA . LYS A 1 624 ? 34.582 16.341 -114.655 1.00 25.33 624 LYS A CA 1
ATOM 5013 C C . LYS A 1 624 ? 33.384 15.598 -115.260 1.00 25.33 624 LYS A C 1
ATOM 5015 O O . LYS A 1 624 ? 32.841 14.714 -114.600 1.00 25.33 624 LYS A O 1
ATOM 5020 N N . ASN A 1 625 ? 32.972 15.996 -116.471 1.00 31.25 625 ASN A N 1
ATOM 5021 C CA . ASN A 1 625 ? 31.699 15.649 -117.125 1.00 31.25 625 ASN A CA 1
ATOM 5022 C C . ASN A 1 625 ? 31.180 14.225 -116.832 1.00 31.25 625 ASN A C 1
ATOM 5024 O O . ASN A 1 625 ? 31.454 13.272 -117.559 1.00 31.25 625 ASN A O 1
ATOM 5028 N N . ARG A 1 626 ? 30.326 14.118 -115.811 1.00 26.09 626 ARG A N 1
ATOM 5029 C CA . ARG A 1 626 ? 29.198 13.187 -115.821 1.00 26.09 626 ARG A CA 1
ATOM 5030 C C . ARG A 1 626 ? 27.987 13.984 -116.271 1.00 26.09 626 ARG A C 1
ATOM 5032 O O . ARG A 1 626 ? 27.824 15.129 -115.856 1.00 26.09 626 ARG A O 1
ATOM 5039 N N . SER A 1 627 ? 27.152 13.381 -117.109 1.00 28.33 627 SER A N 1
ATOM 5040 C CA . SER A 1 627 ? 25.854 13.949 -117.455 1.00 28.33 627 SER A CA 1
ATOM 5041 C C . SER A 1 627 ? 25.094 14.313 -116.182 1.00 28.33 627 SER A C 1
ATOM 5043 O O . SER A 1 627 ? 25.001 13.497 -115.262 1.00 28.33 627 SER A O 1
ATOM 5045 N N . LEU A 1 628 ? 24.533 15.522 -116.154 1.00 29.94 628 LEU A N 1
ATOM 5046 C CA . LEU A 1 628 ? 23.505 15.907 -115.196 1.00 29.94 628 LEU A CA 1
ATOM 5047 C C . LEU A 1 628 ? 22.265 15.044 -115.465 1.00 29.94 628 LEU A C 1
ATOM 5049 O O . LEU A 1 628 ? 21.365 15.446 -116.197 1.00 29.94 628 LEU A O 1
ATOM 5053 N N . ASP A 1 629 ? 22.236 13.836 -114.897 1.00 34.91 629 ASP A N 1
ATOM 5054 C CA . ASP A 1 629 ? 21.027 13.017 -114.820 1.00 34.91 629 ASP A CA 1
ATOM 5055 C C . ASP A 1 629 ? 20.112 13.608 -113.742 1.00 34.91 629 ASP A C 1
ATOM 5057 O O . ASP A 1 629 ? 19.949 13.097 -112.633 1.00 34.91 629 ASP A O 1
ATOM 5061 N N . THR A 1 630 ? 19.526 14.749 -114.094 1.00 36.31 630 THR A N 1
ATOM 5062 C CA . THR A 1 630 ? 18.506 15.453 -113.319 1.00 36.31 630 THR A CA 1
ATOM 5063 C C . THR A 1 630 ? 17.222 14.644 -113.181 1.00 36.31 630 THR A C 1
ATOM 5065 O O . THR A 1 630 ? 16.302 15.087 -112.501 1.00 36.31 630 THR A O 1
ATOM 5068 N N . THR A 1 631 ? 17.125 13.452 -113.784 1.00 37.41 631 THR A N 1
ATOM 5069 C CA . THR A 1 631 ? 15.879 12.695 -113.787 1.00 37.41 631 THR A CA 1
ATOM 5070 C C . THR A 1 631 ? 15.612 11.955 -112.481 1.00 37.41 631 THR A C 1
ATOM 5072 O O . THR A 1 631 ? 14.485 11.512 -112.326 1.00 37.41 631 THR A O 1
ATOM 5075 N N . ASN A 1 632 ? 16.556 11.796 -111.542 1.00 37.78 632 ASN A N 1
ATOM 5076 C CA . ASN A 1 632 ? 16.304 11.025 -110.309 1.00 37.78 632 ASN A CA 1
ATOM 5077 C C . ASN A 1 632 ? 16.176 11.867 -109.026 1.00 37.78 632 ASN A C 1
ATOM 5079 O O . ASN A 1 632 ? 15.194 11.682 -108.315 1.00 37.78 632 ASN A O 1
ATOM 5083 N N . SER A 1 633 ? 17.055 12.841 -108.754 1.00 38.00 633 SER A N 1
ATOM 5084 C CA . SER A 1 633 ? 16.886 13.726 -107.579 1.00 38.00 633 SER A CA 1
ATOM 5085 C C . SER A 1 633 ? 15.608 14.562 -107.670 1.00 38.00 633 SER A C 1
ATOM 5087 O O . SER A 1 633 ? 14.883 14.714 -106.689 1.00 38.00 633 SER A O 1
ATOM 5089 N N . ASN A 1 634 ? 15.288 15.048 -108.874 1.00 40.19 634 ASN A N 1
ATOM 5090 C CA . ASN A 1 634 ? 14.031 15.742 -109.106 1.00 40.19 634 ASN A CA 1
ATOM 5091 C C . ASN A 1 634 ? 12.848 14.772 -109.132 1.00 40.19 634 ASN A C 1
ATOM 5093 O O . ASN A 1 634 ? 11.771 15.192 -108.755 1.00 40.19 634 ASN A O 1
ATOM 5097 N N . LYS A 1 635 ? 12.997 13.482 -109.481 1.00 41.28 635 LYS A N 1
ATOM 5098 C CA . LYS A 1 635 ? 11.856 12.544 -109.434 1.00 41.28 635 LYS A CA 1
ATOM 5099 C C . LYS A 1 635 ? 11.297 12.379 -108.025 1.00 41.28 635 LYS A C 1
ATOM 5101 O O . LYS A 1 635 ? 10.088 12.273 -107.906 1.00 41.28 635 LYS A O 1
ATOM 5106 N N . GLU A 1 636 ? 12.118 12.364 -106.976 1.00 39.09 636 GLU A N 1
ATOM 5107 C CA . GLU A 1 636 ? 11.605 12.234 -105.603 1.00 39.09 636 GLU A CA 1
ATOM 5108 C C . GLU A 1 636 ? 10.997 13.548 -105.095 1.00 39.09 636 GLU A C 1
ATOM 5110 O O . GLU A 1 636 ? 9.879 13.535 -104.577 1.00 39.09 636 GLU A O 1
ATOM 5115 N N . TYR A 1 637 ? 11.657 14.688 -105.334 1.00 37.25 637 TYR A N 1
ATOM 5116 C CA . TYR A 1 637 ? 11.107 16.008 -104.997 1.00 37.25 637 TYR A CA 1
ATOM 5117 C C . TYR A 1 637 ? 9.838 16.341 -105.796 1.00 37.25 637 TYR A C 1
ATOM 5119 O O . TYR A 1 637 ? 8.838 16.735 -105.205 1.00 37.25 637 TYR A O 1
ATOM 5127 N N . ASP A 1 638 ? 9.829 16.124 -107.112 1.00 44.03 638 ASP A N 1
ATOM 5128 C CA . ASP A 1 638 ? 8.656 16.306 -107.969 1.00 44.03 638 ASP A CA 1
ATOM 5129 C C . ASP A 1 638 ? 7.589 15.239 -107.699 1.00 44.03 638 ASP A C 1
ATOM 5131 O O . ASP A 1 638 ? 6.413 15.542 -107.862 1.00 44.03 638 ASP A O 1
ATOM 5135 N N . ALA A 1 639 ? 7.918 14.017 -107.262 1.00 45.84 639 ALA A N 1
ATOM 5136 C CA . ALA A 1 639 ? 6.895 13.056 -106.837 1.00 45.84 639 ALA A CA 1
ATOM 5137 C C . ALA A 1 639 ? 6.230 13.498 -105.531 1.00 45.84 639 ALA A C 1
ATOM 5139 O O . ALA A 1 639 ? 5.006 13.488 -105.457 1.00 45.84 639 ALA A O 1
ATOM 5140 N N . LEU A 1 640 ? 6.990 13.938 -104.524 1.00 41.88 640 LEU A N 1
ATOM 5141 C CA . LEU A 1 640 ? 6.430 14.496 -103.288 1.00 41.88 640 LEU A CA 1
ATOM 5142 C C . LEU A 1 640 ? 5.638 15.781 -103.559 1.00 41.88 640 LEU A C 1
ATOM 5144 O O . LEU A 1 640 ? 4.503 15.901 -103.103 1.00 41.88 640 LEU A O 1
ATOM 5148 N N . PHE A 1 641 ? 6.177 16.702 -104.359 1.00 43.28 641 PHE A N 1
ATOM 5149 C CA . PHE A 1 641 ? 5.526 17.967 -104.687 1.00 43.28 641 PHE A CA 1
ATOM 5150 C C . PHE A 1 641 ? 4.292 17.771 -105.576 1.00 43.28 641 PHE A C 1
ATOM 5152 O O . PHE A 1 641 ? 3.250 18.361 -105.297 1.00 43.28 641 PHE A O 1
ATOM 5159 N N . ASN A 1 642 ? 4.338 16.902 -106.595 1.00 48.44 642 ASN A N 1
ATOM 5160 C CA . ASN A 1 642 ? 3.151 16.591 -107.397 1.00 48.44 642 ASN A CA 1
ATOM 5161 C C . ASN A 1 642 ? 2.126 15.761 -106.620 1.00 48.44 642 ASN A C 1
ATOM 5163 O O . ASN A 1 642 ? 0.944 16.011 -106.797 1.00 48.44 642 ASN A O 1
ATOM 5167 N N . LYS A 1 643 ? 2.521 14.871 -105.703 1.00 46.16 643 LYS A N 1
ATOM 5168 C CA . LYS A 1 643 ? 1.577 14.146 -104.832 1.00 46.16 643 LYS A CA 1
ATOM 5169 C C . LYS A 1 643 ? 0.925 15.075 -103.802 1.00 46.16 643 LYS A C 1
ATOM 5171 O O . LYS A 1 643 ? -0.275 14.984 -103.566 1.00 46.16 643 LYS A O 1
ATOM 5176 N N . PHE A 1 644 ? 1.670 16.039 -103.257 1.00 42.22 644 PHE A N 1
ATOM 5177 C CA . PHE A 1 644 ? 1.117 17.115 -102.428 1.00 42.22 644 PHE A CA 1
ATOM 5178 C C . PHE A 1 644 ? 0.181 18.028 -103.236 1.00 42.22 644 PHE A C 1
ATOM 5180 O O . PHE A 1 644 ? -0.864 18.446 -102.741 1.00 42.22 644 PHE A O 1
ATOM 5187 N N . LYS A 1 645 ? 0.504 18.289 -104.507 1.00 45.53 645 LYS A N 1
ATOM 5188 C CA . LYS A 1 645 ? -0.321 19.053 -105.453 1.00 45.53 645 LYS A CA 1
ATOM 5189 C C . LYS A 1 645 ? -1.575 18.285 -105.890 1.00 45.53 645 LYS A C 1
ATOM 5191 O O . LYS A 1 645 ? -2.628 18.902 -105.973 1.00 45.53 645 LYS A O 1
ATOM 5196 N N . GLU A 1 646 ? -1.508 16.969 -106.093 1.00 47.50 646 GLU A N 1
ATOM 5197 C CA . GLU A 1 646 ? -2.669 16.094 -106.310 1.00 47.50 646 GLU A CA 1
ATOM 5198 C C . GLU A 1 646 ? -3.592 16.114 -105.095 1.00 47.50 646 GLU A C 1
ATOM 5200 O O . GLU A 1 646 ? -4.773 16.410 -105.248 1.00 47.50 646 GLU A O 1
ATOM 5205 N N . VAL A 1 647 ? -3.059 15.892 -103.887 1.00 45.06 647 VAL A N 1
ATOM 5206 C CA . VAL A 1 647 ? -3.835 15.975 -102.638 1.00 45.06 647 VAL A CA 1
ATOM 5207 C C . VAL A 1 647 ? -4.439 17.371 -102.467 1.00 45.06 647 VAL A C 1
ATOM 5209 O O . VAL A 1 647 ? -5.621 17.486 -102.155 1.00 45.06 647 VAL A O 1
ATOM 5212 N N . SER A 1 648 ? -3.690 18.440 -102.749 1.00 41.97 648 SER A N 1
ATOM 5213 C CA . SER A 1 648 ? -4.196 19.820 -102.689 1.00 41.97 648 SER A CA 1
ATOM 5214 C C . SER A 1 648 ? -5.316 20.076 -103.707 1.00 41.97 648 SER A C 1
ATOM 5216 O O . SER A 1 648 ? -6.342 20.653 -103.359 1.00 41.97 648 SER A O 1
ATOM 5218 N N . ILE A 1 649 ? -5.165 19.620 -104.955 1.00 45.56 649 ILE A N 1
ATOM 5219 C CA . ILE A 1 649 ? -6.166 19.792 -106.021 1.00 45.56 649 ILE A CA 1
ATOM 5220 C C . ILE A 1 649 ? -7.407 18.929 -105.758 1.00 45.56 649 ILE A C 1
ATOM 5222 O O . ILE A 1 649 ? -8.517 19.387 -106.025 1.00 45.56 649 ILE A O 1
ATOM 5226 N N . GLN A 1 650 ? -7.254 17.731 -105.187 1.00 41.66 650 GLN A N 1
ATOM 5227 C CA . GLN A 1 650 ? -8.377 16.929 -104.696 1.00 41.66 650 GLN A CA 1
ATOM 5228 C C . GLN A 1 650 ? -9.098 17.671 -103.562 1.00 41.66 650 GLN A C 1
ATOM 5230 O O . GLN A 1 650 ? -10.292 17.926 -103.680 1.00 41.66 650 GLN A O 1
ATOM 5235 N N . THR A 1 651 ? -8.370 18.135 -102.541 1.00 42.44 651 THR A N 1
ATOM 5236 C CA . THR A 1 651 ? -8.923 18.863 -101.378 1.00 42.44 651 THR A CA 1
ATOM 5237 C C . THR A 1 651 ? -9.679 20.136 -101.778 1.00 42.44 651 THR A C 1
ATOM 5239 O O . THR A 1 651 ? -10.713 20.448 -101.195 1.00 42.44 651 THR A O 1
ATOM 5242 N N . ILE A 1 652 ? -9.208 20.858 -102.802 1.00 42.84 652 ILE A N 1
ATOM 5243 C CA . ILE A 1 652 ? -9.860 22.075 -103.321 1.00 42.84 652 ILE A CA 1
ATOM 5244 C C . ILE A 1 652 ? -11.160 21.767 -104.093 1.00 42.84 652 ILE A C 1
ATOM 5246 O O . ILE A 1 652 ? -12.019 22.641 -104.192 1.00 42.84 652 ILE A O 1
ATOM 5250 N N . ASN A 1 653 ? -11.331 20.550 -104.627 1.00 44.25 653 ASN A N 1
ATOM 5251 C CA . ASN A 1 653 ? -12.460 20.191 -105.498 1.00 44.25 653 ASN A CA 1
ATOM 5252 C C . ASN A 1 653 ? -13.422 19.130 -104.922 1.00 44.25 653 ASN A C 1
ATOM 5254 O O . ASN A 1 653 ? -14.482 18.908 -105.507 1.00 44.25 653 ASN A O 1
ATOM 5258 N N . THR A 1 654 ? -13.117 18.487 -103.789 1.00 38.53 654 THR A N 1
ATOM 5259 C CA . THR A 1 654 ? -14.041 17.562 -103.106 1.00 38.53 654 THR A CA 1
ATOM 5260 C C . THR A 1 654 ? -14.880 18.280 -102.041 1.00 38.53 654 THR A C 1
ATOM 5262 O O . THR A 1 654 ? -14.325 18.704 -101.024 1.00 38.53 654 THR A O 1
ATOM 5265 N N . PRO A 1 655 ? -16.215 18.385 -102.190 1.00 44.62 655 PRO A N 1
ATOM 5266 C CA . PRO A 1 655 ? -17.067 18.868 -101.112 1.00 44.62 655 PRO A CA 1
ATOM 5267 C C . PRO A 1 655 ? -17.154 17.814 -99.995 1.00 44.62 655 PRO A C 1
ATOM 5269 O O . PRO A 1 655 ? -17.745 16.754 -100.182 1.00 44.62 655 PRO A O 1
ATOM 5272 N N . THR A 1 656 ? -16.622 18.159 -98.817 1.00 49.69 656 THR A N 1
ATOM 5273 C CA . THR A 1 656 ? -16.514 17.335 -97.588 1.00 49.69 656 THR A CA 1
ATOM 5274 C C . THR A 1 656 ? -15.538 16.149 -97.675 1.00 49.69 656 THR A C 1
ATOM 5276 O O . THR A 1 656 ? -15.535 15.400 -98.646 1.00 49.69 656 THR A O 1
ATOM 5279 N N . GLY A 1 657 ? -14.704 15.958 -96.640 1.00 51.91 657 GLY A N 1
ATOM 5280 C CA . GLY A 1 657 ? -13.855 14.762 -96.519 1.00 51.91 657 GLY A CA 1
ATOM 5281 C C . GLY A 1 657 ? -12.671 14.876 -95.553 1.00 51.91 657 GLY A C 1
ATOM 5282 O O . GLY A 1 657 ? -12.484 13.995 -94.720 1.00 51.91 657 GLY A O 1
ATOM 5283 N N . ILE A 1 658 ? -11.886 15.954 -95.637 1.00 49.75 658 ILE A N 1
ATOM 5284 C CA . ILE A 1 658 ? -10.655 16.147 -94.847 1.00 49.75 658 ILE A CA 1
ATOM 5285 C C . ILE A 1 658 ? -10.892 17.243 -93.800 1.00 49.75 658 ILE A C 1
ATOM 5287 O O . ILE A 1 658 ? -11.445 18.290 -94.132 1.00 49.75 658 ILE A O 1
ATOM 5291 N N . SER A 1 659 ? -10.501 17.009 -92.542 1.00 50.72 659 SER A N 1
ATOM 5292 C CA . SER A 1 659 ? -10.625 18.011 -91.474 1.00 50.72 659 SER A CA 1
ATOM 5293 C C . SER A 1 659 ? -9.515 19.062 -91.545 1.00 50.72 659 SER A C 1
ATOM 5295 O O . SER A 1 659 ? -8.378 18.753 -91.914 1.00 50.72 659 SER A O 1
ATOM 5297 N N . ASP A 1 660 ? -9.815 20.288 -91.106 1.00 48.28 660 ASP A N 1
ATOM 5298 C CA . ASP A 1 660 ? -8.818 21.361 -90.999 1.00 48.28 660 ASP A CA 1
ATOM 5299 C C . ASP A 1 660 ? -7.638 20.957 -90.096 1.00 48.28 660 ASP A C 1
ATOM 5301 O O . ASP A 1 660 ? -6.497 21.310 -90.385 1.00 48.28 660 ASP A O 1
ATOM 5305 N N . GLU A 1 661 ? -7.878 20.139 -89.063 1.00 48.22 661 GLU A N 1
ATOM 5306 C CA . GLU A 1 661 ? -6.834 19.531 -88.222 1.00 48.22 661 GLU A CA 1
ATOM 5307 C C . GLU A 1 661 ? -5.883 18.631 -89.022 1.00 48.22 661 GLU A C 1
ATOM 5309 O O . GLU A 1 661 ? -4.677 18.678 -88.801 1.00 48.22 661 GLU A O 1
ATOM 5314 N N . THR A 1 662 ? -6.385 17.852 -89.987 1.00 51.12 662 THR A N 1
ATOM 5315 C CA . THR A 1 662 ? -5.548 16.973 -90.824 1.00 51.12 662 THR A CA 1
ATOM 5316 C C . THR A 1 662 ? -4.658 17.793 -91.761 1.00 51.12 662 THR A C 1
ATOM 5318 O O . THR A 1 662 ? -3.468 17.512 -91.894 1.00 51.12 662 THR A O 1
ATOM 5321 N N . ILE A 1 663 ? -5.211 18.846 -92.375 1.00 50.81 663 ILE A N 1
ATOM 5322 C CA . ILE A 1 663 ? -4.463 19.769 -93.248 1.00 50.81 663 ILE A CA 1
ATOM 5323 C C . ILE A 1 663 ? -3.404 20.523 -92.431 1.00 50.81 663 ILE A C 1
ATOM 5325 O O . ILE A 1 663 ? -2.246 20.619 -92.837 1.00 50.81 663 ILE A O 1
ATOM 5329 N N . THR A 1 664 ? -3.790 21.005 -91.249 1.00 50.03 664 THR A N 1
ATOM 5330 C CA . THR A 1 664 ? -2.916 21.714 -90.306 1.00 50.03 664 THR A CA 1
ATOM 5331 C C . THR A 1 664 ? -1.796 20.802 -89.798 1.00 50.03 664 THR A C 1
ATOM 5333 O O . THR A 1 664 ? -0.638 21.208 -89.789 1.00 50.03 664 THR A O 1
ATOM 5336 N N . SER A 1 665 ? -2.099 19.543 -89.469 1.00 49.88 665 SER A N 1
ATOM 5337 C CA . SER A 1 665 ? -1.116 18.533 -89.059 1.00 49.88 665 SER A CA 1
ATOM 5338 C C . SER A 1 665 ? -0.111 18.206 -90.171 1.00 49.88 665 SER A C 1
ATOM 5340 O O . SER A 1 665 ? 1.089 18.158 -89.897 1.00 49.88 665 SER A O 1
ATOM 5342 N N . LEU A 1 666 ? -0.549 18.066 -91.432 1.00 51.00 666 LEU A N 1
ATOM 5343 C CA . LEU A 1 666 ? 0.371 17.902 -92.567 1.00 51.00 666 LEU A CA 1
ATOM 5344 C C . LEU A 1 666 ? 1.263 19.134 -92.770 1.00 51.00 666 LEU A C 1
ATOM 5346 O O . LEU A 1 666 ? 2.463 18.985 -92.996 1.00 51.00 666 LEU A O 1
ATOM 5350 N N . PHE A 1 667 ? 0.695 20.340 -92.677 1.00 50.44 667 PHE A N 1
ATOM 5351 C CA . PHE A 1 667 ? 1.449 21.586 -92.822 1.00 50.44 667 PHE A CA 1
ATOM 5352 C C . PHE A 1 667 ? 2.510 21.738 -91.724 1.00 50.44 667 PHE A C 1
ATOM 5354 O O . PHE A 1 667 ? 3.675 21.979 -92.036 1.00 50.44 667 PHE A O 1
ATOM 5361 N N . PHE A 1 668 ? 2.149 21.510 -90.455 1.00 51.91 668 PHE A N 1
ATOM 5362 C CA . PHE A 1 668 ? 3.115 21.516 -89.355 1.00 51.91 668 PHE A CA 1
ATOM 5363 C C . PHE A 1 668 ? 4.159 20.409 -89.490 1.00 51.91 668 PHE A C 1
ATOM 5365 O O . PHE A 1 668 ? 5.328 20.682 -89.254 1.00 51.91 668 PHE A O 1
ATOM 5372 N N . SER A 1 669 ? 3.786 19.203 -89.931 1.00 50.62 669 SER A N 1
ATOM 5373 C CA . SER A 1 669 ? 4.748 18.114 -90.168 1.00 50.62 669 SER A CA 1
ATOM 5374 C C . SER A 1 669 ? 5.794 18.499 -91.219 1.00 50.62 669 SER A C 1
ATOM 5376 O O . SER A 1 669 ? 6.982 18.267 -91.016 1.00 50.62 669 SER A O 1
ATOM 5378 N N . LEU A 1 670 ? 5.374 19.139 -92.316 1.00 46.03 670 LEU A N 1
ATOM 5379 C CA . LEU A 1 670 ? 6.281 19.632 -93.357 1.00 46.03 670 LEU A CA 1
ATOM 5380 C C . LEU A 1 670 ? 7.151 20.799 -92.877 1.00 46.03 670 LEU A C 1
ATOM 5382 O O . LEU A 1 670 ? 8.330 20.848 -93.218 1.00 46.03 670 LEU A O 1
ATOM 5386 N N . LEU A 1 671 ? 6.603 21.715 -92.077 1.00 47.69 671 LEU A N 1
ATOM 5387 C CA . LEU A 1 671 ? 7.353 22.848 -91.531 1.00 47.69 671 LEU A CA 1
ATOM 5388 C C . LEU A 1 671 ? 8.403 22.373 -90.509 1.00 47.69 671 LEU A C 1
ATOM 5390 O O . LEU A 1 671 ? 9.563 22.758 -90.594 1.00 47.69 671 LEU A O 1
ATOM 5394 N N . VAL A 1 672 ? 8.025 21.441 -89.630 1.00 49.19 672 VAL A N 1
ATOM 5395 C CA . VAL A 1 672 ? 8.909 20.753 -88.674 1.00 49.19 672 VAL A CA 1
ATOM 5396 C C . VAL A 1 672 ? 10.009 19.946 -89.372 1.00 49.19 672 VAL A C 1
ATOM 5398 O O . VAL A 1 672 ? 11.146 19.973 -88.919 1.00 49.19 672 VAL A O 1
ATOM 5401 N N . MET A 1 673 ? 9.714 19.274 -90.490 1.00 45.75 673 MET A N 1
ATOM 5402 C CA . MET A 1 673 ? 10.706 18.508 -91.265 1.00 45.75 673 MET A CA 1
ATOM 5403 C C . MET A 1 673 ? 11.767 19.361 -91.982 1.00 45.75 673 MET A C 1
ATOM 5405 O O . MET A 1 673 ? 12.728 18.794 -92.497 1.00 45.75 673 MET A O 1
ATOM 5409 N N . ASN A 1 674 ? 11.599 20.686 -92.054 1.00 44.50 674 ASN A N 1
ATOM 5410 C CA . ASN A 1 674 ? 12.523 21.600 -92.741 1.00 44.50 674 ASN A CA 1
ATOM 5411 C C . ASN A 1 674 ? 13.155 22.650 -91.803 1.00 44.50 674 ASN A C 1
ATOM 5413 O O . ASN A 1 674 ? 13.845 23.550 -92.278 1.00 44.50 674 ASN A O 1
ATOM 5417 N N . LEU A 1 675 ? 12.942 22.538 -90.487 1.00 45.19 675 LEU A N 1
ATOM 5418 C CA . LEU A 1 675 ? 13.682 23.288 -89.469 1.00 45.19 675 LEU A CA 1
ATOM 5419 C C . LEU A 1 675 ? 14.848 22.438 -88.947 1.00 45.19 675 LEU A C 1
ATOM 5421 O O . LEU A 1 675 ? 14.703 21.228 -88.774 1.00 45.19 675 LEU A O 1
ATOM 5425 N N . ASP A 1 676 ? 15.985 23.067 -88.641 1.00 47.88 676 ASP A N 1
ATOM 5426 C CA . ASP A 1 676 ? 17.057 22.390 -87.902 1.00 47.88 676 ASP A CA 1
ATOM 5427 C C . ASP A 1 676 ? 16.565 22.015 -86.479 1.00 47.88 676 ASP A C 1
ATOM 5429 O O . ASP A 1 676 ? 15.765 22.763 -85.898 1.00 47.88 676 ASP A O 1
ATOM 5433 N N . PRO A 1 677 ? 17.018 20.893 -85.874 1.00 49.59 677 PRO A N 1
ATOM 5434 C CA . PRO A 1 677 ? 16.412 20.334 -84.654 1.00 49.59 677 PRO A CA 1
ATOM 5435 C C . PRO A 1 677 ? 16.390 21.263 -83.428 1.00 49.59 677 PRO A C 1
ATOM 5437 O O . PRO A 1 677 ? 15.553 21.108 -82.537 1.00 49.59 677 PRO A O 1
ATOM 5440 N N . GLU A 1 678 ? 17.299 22.235 -83.379 1.00 44.75 678 GLU A N 1
ATOM 5441 C CA . GLU A 1 678 ? 17.366 23.269 -82.342 1.00 44.75 678 GLU A CA 1
ATOM 5442 C C . GLU A 1 678 ? 16.177 24.241 -82.445 1.00 44.75 678 GLU A C 1
ATOM 5444 O O . GLU A 1 678 ? 15.419 24.415 -81.488 1.00 44.75 678 GLU A O 1
ATOM 5449 N N . TYR A 1 679 ? 15.916 24.766 -83.646 1.00 48.06 679 TYR A N 1
ATOM 5450 C CA . TYR A 1 679 ? 14.749 25.604 -83.934 1.00 48.06 679 TYR A CA 1
ATOM 5451 C C . TYR A 1 679 ? 13.436 24.817 -83.840 1.00 48.06 679 TYR A C 1
ATOM 5453 O O . TYR A 1 679 ? 12.428 25.362 -83.397 1.00 48.06 679 TYR A O 1
ATOM 5461 N N . GLN A 1 680 ? 13.441 23.522 -84.181 1.00 54.31 680 GLN A N 1
ATOM 5462 C CA . GLN A 1 680 ? 12.289 22.630 -84.002 1.00 54.31 680 GLN A CA 1
ATOM 5463 C C . GLN A 1 680 ? 11.833 22.564 -82.530 1.00 54.31 680 GLN A C 1
ATOM 5465 O O . GLN A 1 680 ? 10.640 22.689 -82.253 1.00 54.31 680 GLN A O 1
ATOM 5470 N N . GLN A 1 681 ? 12.766 22.391 -81.585 1.00 52.72 681 GLN A N 1
ATOM 5471 C CA . GLN A 1 681 ? 12.479 22.353 -80.141 1.00 52.72 681 GLN A CA 1
ATOM 5472 C C . GLN A 1 681 ? 11.911 23.685 -79.627 1.00 52.72 681 GLN A C 1
ATOM 5474 O O . GLN A 1 681 ? 10.956 23.694 -78.847 1.00 52.72 681 GLN A O 1
ATOM 5479 N N . VAL A 1 682 ? 12.481 24.810 -80.070 1.00 51.88 682 VAL A N 1
ATOM 5480 C CA . VAL A 1 682 ? 12.046 26.159 -79.669 1.00 51.88 682 VAL A CA 1
ATOM 5481 C C . VAL A 1 682 ? 10.667 26.487 -80.246 1.00 51.88 682 VAL A C 1
ATOM 5483 O O . VAL A 1 682 ? 9.794 26.956 -79.516 1.00 51.88 682 VAL A O 1
ATOM 5486 N N . PHE A 1 683 ? 10.433 26.171 -81.522 1.00 53.19 683 PHE A N 1
ATOM 5487 C CA . PHE A 1 683 ? 9.149 26.382 -82.190 1.00 53.19 683 PHE A CA 1
ATOM 5488 C C . PHE A 1 683 ? 8.024 25.542 -81.570 1.00 53.19 683 PHE A C 1
ATOM 5490 O O . PHE A 1 683 ? 6.932 26.065 -81.355 1.00 53.19 683 PHE A O 1
ATOM 5497 N N . LEU A 1 684 ? 8.288 24.273 -81.228 1.00 55.81 684 LEU A N 1
ATOM 5498 C CA . LEU A 1 684 ? 7.317 23.413 -80.541 1.00 55.81 684 LEU A CA 1
ATOM 5499 C C . LEU A 1 684 ? 6.932 23.976 -79.168 1.00 55.81 684 LEU A C 1
ATOM 5501 O O . LEU A 1 684 ? 5.747 24.187 -78.926 1.00 55.81 684 LEU A O 1
ATOM 5505 N N . LYS A 1 685 ? 7.907 24.318 -78.314 1.00 54.75 685 LYS A N 1
ATOM 5506 C CA . LYS A 1 685 ? 7.632 24.903 -76.987 1.00 54.75 685 LYS A CA 1
ATOM 5507 C C . LYS A 1 685 ? 6.881 26.233 -77.064 1.00 54.75 685 LYS A C 1
ATOM 5509 O O . LYS A 1 685 ? 5.986 26.479 -76.257 1.00 54.75 685 LYS A O 1
ATOM 5514 N N . TRP A 1 686 ? 7.228 27.085 -78.030 1.00 56.44 686 TRP A N 1
ATOM 5515 C CA . TRP A 1 686 ? 6.503 28.331 -78.279 1.00 56.44 686 TRP A CA 1
ATOM 5516 C C . TRP A 1 686 ? 5.055 28.061 -78.711 1.00 56.44 686 TRP A C 1
ATOM 5518 O O . TRP A 1 686 ? 4.135 28.685 -78.187 1.00 56.44 686 TRP A O 1
ATOM 5528 N N . PHE A 1 687 ? 4.837 27.105 -79.619 1.00 53.97 687 PHE A N 1
ATOM 5529 C CA . PHE A 1 687 ? 3.509 26.761 -80.126 1.00 53.97 687 PHE A CA 1
ATOM 5530 C C . PHE A 1 687 ? 2.617 26.117 -79.054 1.00 53.97 687 PHE A C 1
ATOM 5532 O O . PHE A 1 687 ? 1.472 26.532 -78.890 1.00 53.97 687 PHE A O 1
ATOM 5539 N N . GLU A 1 688 ? 3.141 25.161 -78.283 1.00 51.19 688 GLU A N 1
ATOM 5540 C CA . GLU A 1 688 ? 2.445 24.538 -77.147 1.00 51.19 688 GLU A CA 1
ATOM 5541 C C . GLU A 1 688 ? 2.050 25.600 -76.106 1.00 51.19 688 GLU A C 1
ATOM 5543 O O . GLU A 1 688 ? 0.878 25.718 -75.743 1.00 51.19 688 GLU A O 1
ATOM 5548 N N . GLY A 1 689 ? 2.991 26.470 -75.723 1.00 47.53 689 GLY A N 1
ATOM 5549 C CA . GLY A 1 689 ? 2.742 27.585 -74.807 1.00 47.53 689 GLY A CA 1
ATOM 5550 C C . GLY A 1 689 ? 1.689 28.586 -75.296 1.00 47.53 689 GLY A C 1
ATOM 5551 O O . GLY A 1 689 ? 0.828 29.011 -74.521 1.00 47.53 689 GLY A O 1
ATOM 5552 N N . TYR A 1 690 ? 1.722 28.927 -76.588 1.00 47.62 690 TYR A N 1
ATOM 5553 C CA . TYR A 1 690 ? 0.760 29.820 -77.244 1.00 47.62 690 TYR A CA 1
ATOM 5554 C C . TYR A 1 690 ? -0.649 29.207 -77.347 1.00 47.62 690 TYR A C 1
ATOM 5556 O O . TYR A 1 690 ? -1.642 29.936 -77.352 1.00 47.62 690 TYR A O 1
ATOM 5564 N N . VAL A 1 691 ? -0.756 27.876 -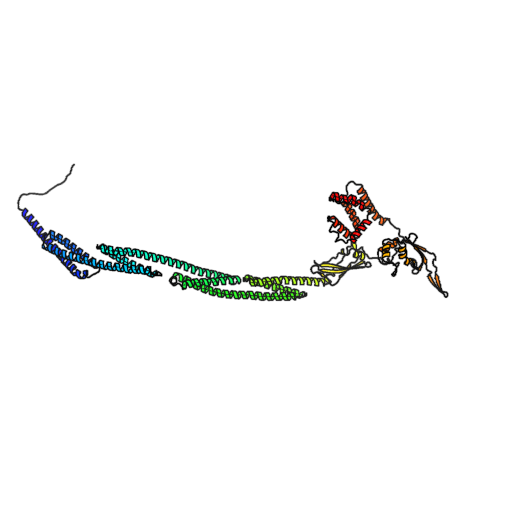77.413 1.00 48.00 691 VAL A N 1
ATOM 5565 C CA . VAL A 1 691 ? -2.037 27.151 -77.448 1.00 48.00 691 VAL A CA 1
ATOM 5566 C C . VAL A 1 691 ? -2.660 27.002 -76.053 1.00 48.00 691 VAL A C 1
ATOM 5568 O O . VAL A 1 691 ? -3.889 27.024 -75.944 1.00 48.00 691 VAL A O 1
ATOM 5571 N N . GLU A 1 692 ? -1.856 26.885 -74.991 1.00 42.75 692 GLU A N 1
ATOM 5572 C CA . GLU A 1 692 ? -2.363 26.696 -73.622 1.00 42.75 692 GLU A CA 1
ATOM 5573 C C . GLU A 1 692 ? -2.647 28.003 -72.853 1.00 42.75 692 GLU A C 1
ATOM 5575 O O . GLU A 1 692 ? -3.604 28.045 -72.076 1.00 42.75 692 GLU A O 1
ATOM 5580 N N . ASN A 1 693 ? -1.885 29.088 -73.065 1.00 42.31 693 ASN A N 1
ATOM 5581 C CA . ASN A 1 693 ? -2.036 30.337 -72.298 1.00 42.31 693 ASN A CA 1
ATOM 5582 C C . ASN A 1 693 ? -2.693 31.485 -73.085 1.00 42.31 693 ASN A C 1
ATOM 5584 O O . ASN A 1 693 ? -2.058 32.183 -73.872 1.00 42.31 693 ASN A O 1
ATOM 5588 N N . VAL A 1 694 ? -3.967 31.756 -72.775 1.00 43.22 694 VAL A N 1
ATOM 5589 C CA . VAL A 1 694 ? -4.772 32.834 -73.393 1.00 43.22 694 VAL A CA 1
ATOM 5590 C C . VAL A 1 694 ? -4.438 34.237 -72.838 1.00 43.22 694 VAL A C 1
ATOM 5592 O O . VAL A 1 694 ? -4.793 35.244 -73.448 1.00 43.22 694 VAL A O 1
ATOM 5595 N N . GLU A 1 695 ? -3.727 34.339 -71.708 1.00 43.16 695 GLU A N 1
ATOM 5596 C CA . GLU A 1 695 ? -3.278 35.618 -71.132 1.00 43.16 695 GLU A CA 1
ATOM 5597 C C . GLU A 1 695 ? -1.765 35.825 -71.337 1.00 43.16 695 GLU A C 1
ATOM 5599 O O . GLU A 1 695 ? -0.946 35.499 -70.482 1.00 43.16 695 GLU A O 1
ATOM 5604 N N . HIS A 1 696 ? -1.392 36.410 -72.482 1.00 45.22 696 HIS A N 1
ATOM 5605 C CA . HIS A 1 696 ? -0.013 36.538 -72.997 1.00 45.22 696 HIS A CA 1
ATOM 5606 C C . HIS A 1 696 ? 1.035 37.271 -72.116 1.00 45.22 696 HIS A C 1
ATOM 5608 O O . HIS A 1 696 ? 2.157 37.480 -72.566 1.00 45.22 696 HIS A O 1
ATOM 5614 N N . LYS A 1 697 ? 0.728 37.694 -70.884 1.00 43.78 697 LYS A N 1
ATOM 5615 C CA . LYS A 1 697 ? 1.589 38.609 -70.102 1.00 43.78 697 LYS A CA 1
ATOM 5616 C C . LYS A 1 697 ? 2.848 37.999 -69.477 1.00 43.78 697 LYS A C 1
ATOM 5618 O O . LYS A 1 697 ? 3.711 38.761 -69.056 1.00 43.78 697 LYS A O 1
ATOM 5623 N N . ASN A 1 698 ? 2.956 36.672 -69.414 1.00 41.66 698 ASN A N 1
ATOM 5624 C CA . ASN A 1 698 ? 4.028 35.984 -68.680 1.00 41.66 698 ASN A CA 1
ATOM 5625 C C . ASN A 1 698 ? 4.940 35.115 -69.574 1.00 41.66 698 ASN A C 1
ATOM 5627 O O . ASN A 1 698 ? 5.682 34.298 -69.044 1.00 41.66 698 ASN A O 1
ATOM 5631 N N . PHE A 1 699 ? 4.874 35.239 -70.907 1.00 45.53 699 PHE A N 1
ATOM 5632 C CA . PHE A 1 699 ? 5.585 34.327 -71.826 1.00 45.53 699 PHE A CA 1
ATOM 5633 C C . PHE A 1 699 ? 6.902 34.874 -72.409 1.00 45.53 699 PHE A C 1
ATOM 5635 O O . PHE A 1 699 ? 7.610 34.151 -73.103 1.00 45.53 699 PHE A O 1
ATOM 5642 N N . GLU A 1 700 ? 7.244 36.137 -72.141 1.00 43.81 700 GLU A N 1
ATOM 5643 C CA . GLU A 1 700 ? 8.403 36.816 -72.751 1.00 43.81 700 GLU A CA 1
ATOM 5644 C C . GLU A 1 700 ? 9.724 36.657 -71.967 1.00 43.81 700 GLU A C 1
ATOM 5646 O O . GLU A 1 700 ? 10.753 37.138 -72.431 1.00 43.81 700 GLU A O 1
ATOM 5651 N N . THR A 1 701 ? 9.733 36.016 -70.789 1.00 46.75 701 THR A N 1
ATOM 5652 C CA . THR A 1 701 ? 10.926 35.967 -69.909 1.00 46.75 701 THR A CA 1
ATOM 5653 C C . THR A 1 701 ? 11.789 34.713 -70.039 1.00 46.75 701 THR A C 1
ATOM 5655 O O . THR A 1 701 ? 12.979 34.779 -69.739 1.00 46.75 701 THR A O 1
ATOM 5658 N N . ASP A 1 702 ? 11.211 33.591 -70.477 1.00 44.88 702 ASP A N 1
ATOM 5659 C CA . ASP A 1 702 ? 11.831 32.256 -70.368 1.00 44.88 702 ASP A CA 1
ATOM 5660 C C . ASP A 1 702 ? 12.220 31.651 -71.737 1.00 44.88 702 ASP A C 1
ATOM 5662 O O . ASP A 1 702 ? 12.696 30.517 -71.816 1.00 44.88 702 ASP A O 1
ATOM 5666 N N . ILE A 1 703 ? 12.036 32.407 -72.826 1.00 48.50 703 ILE A N 1
ATOM 5667 C CA . ILE A 1 703 ? 12.506 32.075 -74.180 1.00 48.50 703 ILE A CA 1
ATOM 5668 C C . ILE A 1 703 ? 13.519 33.138 -74.604 1.00 48.50 703 ILE A C 1
ATOM 5670 O O . ILE A 1 703 ? 13.281 34.330 -74.416 1.00 48.50 703 ILE A O 1
ATOM 5674 N N . ASP A 1 704 ? 14.634 32.715 -75.203 1.00 48.56 704 ASP A N 1
ATOM 5675 C CA . ASP A 1 704 ? 15.679 33.631 -75.657 1.00 48.56 704 ASP A CA 1
ATOM 5676 C C . ASP A 1 704 ? 15.163 34.509 -76.814 1.00 48.56 704 ASP A C 1
ATOM 5678 O O . ASP A 1 704 ? 14.979 34.061 -77.952 1.00 48.56 704 ASP A O 1
ATOM 5682 N N . ILE A 1 705 ? 14.857 35.767 -76.489 1.00 47.91 705 ILE A N 1
ATOM 5683 C CA . ILE A 1 705 ? 14.130 36.716 -77.345 1.00 47.91 705 ILE A CA 1
ATOM 5684 C C . ILE A 1 705 ? 14.786 36.914 -78.730 1.00 47.91 705 ILE A C 1
ATOM 5686 O O . ILE A 1 705 ? 14.035 37.002 -79.708 1.00 47.91 705 ILE A O 1
ATOM 5690 N N . PRO A 1 706 ? 16.128 36.964 -78.890 1.00 46.34 706 PRO A N 1
ATOM 5691 C CA . PRO A 1 706 ? 16.762 37.013 -80.207 1.00 46.34 706 PRO A CA 1
ATOM 5692 C C . PRO A 1 706 ? 16.398 35.799 -81.066 1.00 46.34 706 PRO A C 1
ATOM 5694 O O . PRO A 1 706 ? 15.930 35.972 -82.188 1.00 46.34 706 PRO A O 1
ATOM 5697 N N . LEU A 1 707 ? 16.509 34.586 -80.517 1.00 47.03 707 LEU A N 1
ATOM 5698 C CA . LEU A 1 707 ? 16.296 33.336 -81.251 1.00 47.03 707 LEU A CA 1
ATOM 5699 C C . LEU A 1 707 ? 14.828 33.155 -81.674 1.00 47.03 707 LEU A C 1
ATOM 5701 O O . LEU A 1 707 ? 14.542 32.648 -82.762 1.00 47.03 707 LEU A O 1
ATOM 5705 N N . LEU A 1 708 ? 13.881 33.623 -80.851 1.00 45.12 708 LEU A N 1
ATOM 5706 C CA . LEU A 1 708 ? 12.461 33.665 -81.215 1.00 45.12 708 LEU A CA 1
ATOM 5707 C C . LEU A 1 708 ? 12.192 34.668 -82.350 1.00 45.12 708 LEU A C 1
ATOM 5709 O O . LEU A 1 708 ? 11.450 34.352 -83.279 1.00 45.12 708 LEU A O 1
ATOM 5713 N N . ASN A 1 709 ? 12.814 35.851 -82.318 1.00 48.28 709 ASN A N 1
ATOM 5714 C CA . ASN A 1 709 ? 12.681 36.835 -83.396 1.00 48.28 709 ASN A CA 1
ATOM 5715 C C . ASN A 1 709 ? 13.342 36.361 -84.700 1.00 48.28 709 ASN A C 1
ATOM 5717 O O . ASN A 1 709 ? 12.748 36.525 -85.761 1.00 48.28 709 ASN A O 1
ATOM 5721 N N . GLU A 1 710 ? 14.504 35.708 -84.635 1.00 50.19 710 GLU A N 1
ATOM 5722 C CA . GLU A 1 710 ? 15.146 35.074 -85.795 1.00 50.19 710 GLU A CA 1
ATOM 5723 C C . GLU A 1 710 ? 14.283 33.943 -86.370 1.00 50.19 710 GLU A C 1
ATOM 5725 O O . GLU A 1 710 ? 14.090 33.880 -87.582 1.00 50.19 710 GLU A O 1
ATOM 5730 N N . THR A 1 711 ? 13.666 33.114 -85.520 1.00 47.62 711 THR A N 1
ATOM 5731 C CA . THR A 1 711 ? 12.695 32.091 -85.955 1.00 47.62 711 THR A CA 1
ATOM 5732 C C . THR A 1 711 ? 11.490 32.731 -86.658 1.00 47.62 711 THR A C 1
ATOM 5734 O O . THR A 1 711 ? 11.031 32.236 -87.687 1.00 47.62 711 THR A O 1
ATOM 5737 N N . ILE A 1 712 ? 10.991 33.862 -86.148 1.00 49.12 712 ILE A N 1
ATOM 5738 C CA . ILE A 1 712 ? 9.886 34.619 -86.752 1.00 49.12 712 ILE A CA 1
ATOM 5739 C C . ILE A 1 712 ? 10.299 35.259 -88.090 1.00 49.12 712 ILE A C 1
ATOM 5741 O O . ILE A 1 712 ? 9.511 35.217 -89.034 1.00 49.12 712 ILE A O 1
ATOM 5745 N N . GLU A 1 713 ? 11.510 35.809 -88.221 1.00 48.84 713 GLU A N 1
ATOM 5746 C CA . GLU A 1 713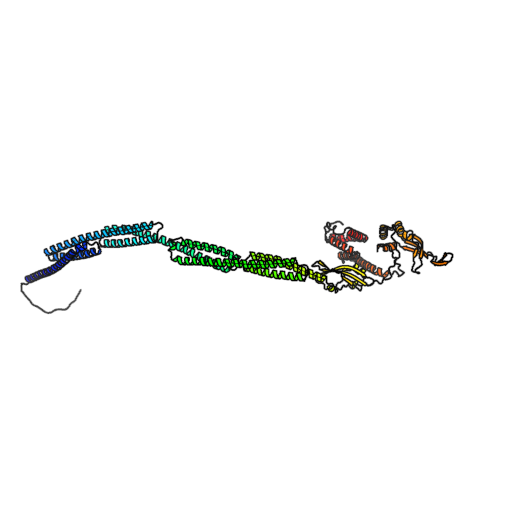 ? 12.044 36.306 -89.501 1.00 48.84 713 GLU A CA 1
ATOM 5747 C C . GLU A 1 713 ? 12.235 35.169 -90.518 1.00 48.84 713 GLU A C 1
ATOM 5749 O O . GLU A 1 713 ? 11.811 35.298 -91.665 1.00 48.84 713 GLU A O 1
ATOM 5754 N N . TYR A 1 714 ? 12.756 34.013 -90.100 1.00 43.78 714 TYR A N 1
ATOM 5755 C CA . TYR A 1 714 ? 12.916 32.835 -90.959 1.00 43.78 714 TYR A CA 1
ATOM 5756 C C . TYR A 1 714 ? 11.559 32.312 -91.469 1.00 43.78 714 TYR A C 1
ATOM 5758 O O . TYR A 1 714 ? 11.377 32.033 -92.656 1.00 43.78 714 TYR A O 1
ATOM 5766 N N . VAL A 1 715 ? 10.545 32.276 -90.595 1.00 45.59 715 VAL A N 1
ATOM 5767 C CA . VAL A 1 715 ? 9.161 31.927 -90.960 1.00 45.59 715 VAL A CA 1
ATOM 5768 C C . VAL A 1 715 ? 8.497 33.004 -91.839 1.00 45.59 715 VAL A C 1
ATOM 5770 O O . VAL A 1 715 ? 7.607 32.665 -92.626 1.00 45.59 715 VAL A O 1
ATOM 5773 N N . LYS A 1 716 ? 8.932 34.274 -91.791 1.00 44.22 716 LYS A N 1
ATOM 5774 C CA . LYS A 1 716 ? 8.532 35.311 -92.766 1.00 44.22 716 LYS A CA 1
ATOM 5775 C C . LYS A 1 716 ? 9.209 35.109 -94.125 1.00 44.22 716 LYS A C 1
ATOM 5777 O O . LYS A 1 716 ? 8.502 35.156 -95.128 1.00 44.22 716 LYS A O 1
ATOM 5782 N N . GLU A 1 717 ? 10.518 34.840 -94.184 1.00 41.75 717 GLU A N 1
ATOM 5783 C CA . GLU A 1 717 ? 11.233 34.567 -95.449 1.00 41.75 717 GLU A CA 1
ATOM 5784 C C . GLU A 1 717 ? 10.633 33.372 -96.204 1.00 41.75 717 GLU A C 1
ATOM 5786 O O . GLU A 1 717 ? 10.465 33.419 -97.424 1.00 41.75 717 GLU A O 1
ATOM 5791 N N . ILE A 1 718 ? 10.218 32.332 -95.475 1.00 45.22 718 ILE A N 1
ATOM 5792 C CA . ILE A 1 718 ? 9.537 31.148 -96.022 1.00 45.22 718 ILE A CA 1
ATOM 5793 C C . ILE A 1 718 ? 8.169 31.485 -96.663 1.00 45.22 718 ILE A C 1
ATOM 5795 O O . ILE A 1 718 ? 7.616 30.671 -97.409 1.00 45.22 718 ILE A O 1
ATOM 5799 N N . ASN A 1 719 ? 7.588 32.670 -96.423 1.00 38.97 719 ASN A N 1
ATOM 5800 C CA . ASN A 1 719 ? 6.167 32.908 -96.667 1.00 38.97 719 ASN A CA 1
ATOM 5801 C C . ASN A 1 719 ? 5.781 33.916 -97.760 1.00 38.97 719 ASN A C 1
ATOM 5803 O O . ASN A 1 719 ? 5.762 35.131 -97.583 1.00 38.97 719 ASN A O 1
ATOM 5807 N N . LYS A 1 720 ? 5.197 33.355 -98.827 1.00 39.91 720 LYS A N 1
ATOM 5808 C CA . LYS A 1 720 ? 4.084 33.973 -99.576 1.00 39.91 720 LYS A CA 1
ATOM 5809 C C . LYS A 1 720 ? 2.749 33.225 -99.406 1.00 39.91 720 LYS A C 1
ATOM 5811 O O . LYS A 1 720 ? 1.820 33.469 -100.170 1.00 39.91 720 LYS A O 1
ATOM 5816 N N . PHE A 1 721 ? 2.644 32.317 -98.428 1.00 41.38 721 PHE A N 1
ATOM 5817 C CA . PHE A 1 721 ? 1.474 31.442 -98.243 1.00 41.38 721 PHE A CA 1
ATOM 5818 C C . PHE A 1 721 ? 0.664 31.758 -96.969 1.00 41.38 721 PHE A C 1
ATOM 5820 O O . PHE A 1 721 ? -0.567 31.768 -97.004 1.00 41.38 721 PHE A O 1
ATOM 5827 N N . SER A 1 722 ? 1.338 32.080 -95.858 1.00 46.69 722 SER A N 1
ATOM 5828 C CA . SER A 1 722 ? 0.730 32.266 -94.531 1.00 46.69 722 SER A CA 1
ATOM 5829 C C . SER A 1 722 ? -0.365 33.329 -94.481 1.00 46.69 722 SER A C 1
ATOM 5831 O O . SER A 1 722 ? -1.400 33.079 -93.870 1.00 46.69 722 SER A O 1
ATOM 5833 N N . ILE A 1 723 ? -0.191 34.470 -95.157 1.00 42.56 723 ILE A N 1
ATOM 5834 C CA . ILE A 1 723 ? -1.156 35.585 -95.124 1.00 42.56 723 ILE A CA 1
ATOM 5835 C C . ILE A 1 723 ? -2.553 35.131 -95.588 1.00 42.56 723 ILE A C 1
ATOM 5837 O O . ILE A 1 723 ? -3.549 35.547 -95.010 1.00 42.56 723 ILE A O 1
ATOM 5841 N N . TYR A 1 724 ? -2.655 34.225 -96.569 1.00 41.28 724 TYR A N 1
ATOM 5842 C CA . TYR A 1 724 ? -3.959 33.716 -97.019 1.00 41.28 724 TYR A CA 1
ATOM 5843 C C . TYR A 1 724 ? -4.526 32.613 -96.107 1.00 41.28 724 TYR A C 1
ATOM 5845 O O . TYR A 1 724 ? -5.742 32.467 -95.987 1.00 41.28 724 TYR A O 1
ATOM 5853 N N . PHE A 1 725 ? -3.658 31.823 -95.467 1.00 44.19 725 PHE A N 1
ATOM 5854 C CA . PHE A 1 725 ? -4.057 30.686 -94.630 1.00 44.19 725 PHE A CA 1
ATOM 5855 C C . PHE A 1 725 ? -4.488 31.115 -93.216 1.00 44.19 725 PHE A C 1
ATOM 5857 O O . PHE A 1 725 ? -5.507 30.640 -92.705 1.00 44.19 725 PHE A O 1
ATOM 5864 N N . ILE A 1 726 ? -3.745 32.047 -92.607 1.00 51.88 726 ILE A N 1
ATOM 5865 C CA . ILE A 1 726 ? -4.015 32.586 -91.267 1.00 51.88 726 ILE A CA 1
ATOM 5866 C C . ILE A 1 726 ? -5.371 33.295 -91.252 1.00 51.88 726 ILE A C 1
ATOM 5868 O O . ILE A 1 726 ? -6.236 32.959 -90.445 1.00 51.88 726 ILE A O 1
ATOM 5872 N N . ASP A 1 727 ? -5.579 34.223 -92.184 1.00 47.94 727 ASP A N 1
ATOM 5873 C CA . ASP A 1 727 ? -6.730 35.129 -92.179 1.00 47.94 727 ASP A CA 1
ATOM 5874 C C . ASP A 1 727 ? -8.054 34.398 -92.477 1.00 47.94 727 ASP A C 1
ATOM 5876 O O . ASP A 1 727 ? -9.097 34.672 -91.878 1.00 47.94 727 ASP A O 1
ATOM 5880 N N . LYS A 1 728 ? -8.013 33.411 -93.387 1.00 46.00 728 LYS A N 1
ATOM 5881 C CA . LYS A 1 728 ? -9.221 32.788 -93.950 1.00 46.00 728 LYS A CA 1
ATOM 5882 C C . LYS A 1 728 ? -9.648 31.481 -93.276 1.00 46.00 728 LYS A C 1
ATOM 5884 O O . LYS A 1 728 ? -10.850 31.229 -93.180 1.00 46.00 728 LYS A O 1
ATOM 5889 N N . ASN A 1 729 ? -8.693 30.676 -92.801 1.00 48.44 729 ASN A N 1
ATOM 5890 C CA . ASN A 1 729 ? -8.967 29.370 -92.190 1.00 48.44 729 ASN A CA 1
ATOM 5891 C C . ASN A 1 729 ? -8.687 29.390 -90.680 1.00 48.44 729 ASN A C 1
ATOM 5893 O O . ASN A 1 729 ? -9.585 29.108 -89.887 1.00 48.44 729 ASN A O 1
ATOM 5897 N N . PHE A 1 730 ? -7.480 29.784 -90.261 1.00 47.88 730 PHE A N 1
ATOM 5898 C CA . PHE A 1 730 ? -7.084 29.726 -88.846 1.00 47.88 730 PHE A CA 1
ATOM 5899 C C . PHE A 1 730 ? -7.877 30.719 -87.975 1.00 47.88 730 PHE A C 1
ATOM 5901 O O . PHE A 1 730 ? -8.479 30.339 -86.968 1.00 47.88 730 PHE A O 1
ATOM 5908 N N . GLY A 1 731 ? -7.991 31.974 -88.424 1.00 53.91 731 GLY A N 1
ATOM 5909 C CA . GLY A 1 731 ? -8.820 32.996 -87.784 1.00 53.91 731 GLY A CA 1
ATOM 5910 C C . GLY A 1 731 ? -10.321 32.673 -87.792 1.00 53.91 731 GLY A C 1
ATOM 5911 O O . GLY A 1 731 ? -11.051 33.147 -86.918 1.00 53.91 731 GLY A O 1
ATOM 5912 N N . LYS A 1 732 ? -10.795 31.830 -88.724 1.00 49.72 732 LYS A N 1
ATOM 5913 C CA . LYS A 1 732 ? -12.179 31.323 -88.752 1.00 49.72 732 LYS A CA 1
ATOM 5914 C C . LYS A 1 732 ? -12.389 30.234 -87.697 1.00 49.72 732 LYS A C 1
ATOM 5916 O O . LYS A 1 732 ? -13.308 30.354 -86.889 1.00 49.72 732 LYS A O 1
ATOM 5921 N N . TRP A 1 733 ? -11.501 29.240 -87.642 1.00 55.84 733 TRP A N 1
ATOM 5922 C CA . TRP A 1 733 ? -11.518 28.162 -86.643 1.00 55.84 733 TRP A CA 1
ATOM 5923 C C . TRP A 1 733 ? -11.466 28.703 -85.202 1.00 55.84 733 TRP A C 1
ATOM 5925 O O . TRP A 1 733 ? -12.276 28.315 -84.360 1.00 55.84 733 TRP A O 1
ATOM 5935 N N . LEU A 1 734 ? -10.615 29.695 -84.916 1.00 48.31 734 LEU A N 1
ATOM 5936 C CA . LEU A 1 734 ? -10.566 30.336 -83.591 1.00 48.31 734 LEU A CA 1
ATOM 5937 C C . LEU A 1 734 ? -11.855 31.096 -83.223 1.00 48.31 734 LEU A C 1
ATOM 5939 O O . LEU A 1 734 ? -12.306 31.033 -82.073 1.00 48.31 734 LEU A O 1
ATOM 5943 N N . LYS A 1 735 ? -12.485 31.786 -84.182 1.00 53.53 735 LYS A N 1
ATOM 5944 C CA . LYS A 1 735 ? -13.749 32.509 -83.954 1.00 53.53 735 LYS A CA 1
ATOM 5945 C C . LYS A 1 735 ? -14.929 31.550 -83.757 1.00 53.53 735 LYS A C 1
ATOM 5947 O O . LYS A 1 735 ? -15.709 31.737 -82.825 1.00 53.53 735 LYS A O 1
ATOM 5952 N N . GLU A 1 736 ? -15.039 30.510 -84.582 1.00 52.94 736 GLU A N 1
ATOM 5953 C CA . GLU A 1 736 ? -16.172 29.571 -84.582 1.00 52.94 736 GLU A CA 1
ATOM 5954 C C . GLU A 1 736 ? -16.055 28.494 -83.488 1.00 52.94 736 GLU A C 1
ATOM 5956 O O . GLU A 1 736 ? -17.017 28.254 -82.757 1.00 52.94 736 GLU A O 1
ATOM 5961 N N . THR A 1 737 ? -14.881 27.879 -83.316 1.00 47.53 737 THR A N 1
ATOM 5962 C CA . THR A 1 737 ? -14.683 26.725 -82.416 1.00 47.53 737 THR A CA 1
ATOM 5963 C C . THR A 1 737 ? -14.266 27.130 -80.998 1.00 47.53 737 THR A C 1
ATOM 5965 O O . THR A 1 737 ? -14.624 26.450 -80.036 1.00 47.53 737 THR A O 1
ATOM 5968 N N . LYS A 1 738 ? -13.536 28.245 -80.834 1.00 44.53 738 LYS A N 1
ATOM 5969 C CA . LYS A 1 738 ? -13.024 28.718 -79.527 1.00 44.53 738 LYS A CA 1
ATOM 5970 C C . LYS A 1 738 ? -13.659 30.029 -79.032 1.00 44.53 738 LYS A C 1
ATOM 5972 O O . LYS A 1 738 ? -13.330 30.479 -77.939 1.00 44.53 738 LYS A O 1
ATOM 5977 N N . LYS A 1 739 ? -14.605 30.617 -79.782 1.00 47.00 739 LYS A N 1
ATOM 5978 C CA . LYS A 1 739 ? -15.309 31.882 -79.454 1.00 47.00 739 LYS A CA 1
ATOM 5979 C C . LYS A 1 739 ? -14.374 33.087 -79.250 1.00 47.00 739 LYS A C 1
ATOM 5981 O O . LYS A 1 739 ? -14.698 33.996 -78.481 1.00 47.00 739 LYS A O 1
ATOM 5986 N N . TYR A 1 740 ? -13.228 33.105 -79.932 1.00 46.25 740 TYR A N 1
ATOM 5987 C CA . TYR A 1 740 ? -12.269 34.208 -79.864 1.00 46.25 740 TYR A CA 1
ATOM 5988 C C . TYR A 1 740 ? -12.895 35.531 -80.345 1.00 46.25 740 TYR A C 1
ATOM 5990 O O . TYR A 1 740 ? -13.595 35.560 -81.359 1.00 46.25 740 TYR A O 1
ATOM 5998 N N . LYS A 1 741 ? -12.652 36.628 -79.613 1.00 46.59 741 LYS A N 1
ATOM 5999 C CA . LYS A 1 741 ? -13.253 37.958 -79.861 1.00 46.59 741 LYS A CA 1
ATOM 6000 C C . LYS A 1 741 ? -12.254 39.062 -80.227 1.00 46.59 741 LYS A C 1
ATOM 6002 O O . LYS A 1 741 ? -12.669 40.208 -80.381 1.00 46.59 741 LYS A O 1
ATOM 6007 N N . GLY A 1 742 ? -10.965 38.749 -80.339 1.00 47.81 742 GLY A N 1
ATOM 6008 C CA . GLY A 1 742 ? -9.969 39.714 -80.800 1.00 47.81 742 GLY A CA 1
ATOM 6009 C C . GLY A 1 742 ? -10.110 40.016 -82.295 1.00 47.81 742 GLY A C 1
ATOM 6010 O O . GLY A 1 742 ? -10.583 39.178 -83.073 1.00 47.81 742 GLY A O 1
ATOM 6011 N N . ASN A 1 743 ? -9.663 41.206 -82.689 1.00 42.28 743 ASN A N 1
ATOM 6012 C CA . ASN A 1 743 ? -9.272 41.450 -84.073 1.00 42.28 743 ASN A CA 1
ATOM 6013 C C . ASN A 1 743 ? -7.902 40.799 -84.311 1.00 42.28 743 ASN A C 1
ATOM 6015 O O . ASN A 1 743 ? -7.074 40.774 -83.400 1.00 42.28 743 ASN A O 1
ATOM 6019 N N . TYR A 1 744 ? -7.718 40.274 -85.521 1.00 44.72 744 TYR A N 1
ATOM 6020 C CA . TYR A 1 744 ? -6.411 39.930 -86.082 1.00 44.72 744 TYR A CA 1
ATOM 6021 C C . TYR A 1 744 ? -5.828 41.168 -86.780 1.00 44.72 744 TYR A C 1
ATOM 6023 O O . TYR A 1 744 ? -6.656 42.015 -87.199 1.00 44.72 744 TYR A O 1
#

Sequence (744 aa):
MSLSRKTKIILAGLGSVVVTSAVVATAVVLAKKSNDNNKTKKELQKEIKELNDLTSQILSKVPNIMSSNDINKLQKFQNEIISAKQKAKQLLEKSKQIKDKKLEEQINKDFQSIDGKLIELKSKIQESIKSNVSVAKKDISDATNEVNSSLNENPLKLENLEKSKQSLEKSINKANELIKLAKELGFENEISDLNEIVLSSELKLTEISKKIKELEVIDDAKIAEIKAKLNKAIYDLTQLSNKAKTEENKVDSLEATLTLFKANIIESQKVLDEYNTNQSIKKISELKTLIEQLQSKINESNTLKNDLKTNLLLTKQEVEKEVSDVTTQANKAIEEANKAISDNQKLSEVKKLLEDAKKKVQEAILKAQTKDYAAQKTIVDNKLKELEPKISQITEKIEEKNTQDYLNNKDNFTSLNFEAPEILKDNLPSYFEKYNLDKIKISPNLPENYIFQIISSSPNDKEGILKIKFKIVNTKYHLETSFNLEKSITNFKIDDHANKYKLLFSFNHEKLIKESDIYEFANGNIDSNKVQKLFSLVISADSIYDYEKDPLEVMEIYDNKLNKDSTKLEFKYKPKPTIIGKDDNGYIYDNHDDQIKNIALDIVQFKNIIRAKNDFVIFLKLYKNRSLDTTNSNKEYDALFNKFKEVSIQTINTPTGISDETITSLFFSLLVMNLDPEYQQVFLKWFEGYVENVEHKNFETDIDIPLLNETIEYVKEINKFSIYFIDKNFGKWLKETKKYKGNY

Foldseek 3Di:
DDDDDDDDDDDDDDDDDDDDPPPVVVVVVVVVVVVVLVVLVVVLVVLVVVLVVLLVVLVVCLVVQLPDLDLVSLVVSLVSLVVSLVSLVVSLVSCVVSPDVVSNVSSVVSNVSSVVSNVSSLVSSVVSLVVQLVVLLVLQVVLLVQLVVLVPDVVRDLVSLVVSLVSNVVSLVSLVVSLVVCVVSVVVVSNVSSVVSSVVSVVSSVVSVVVSVVVVVVVVVVVVVLLVLLVVLLVQLVVLLVQLVVLLLAQVSNVVSLVVNVVSLVSLVVSLVVCVPDPVSVVPPVCVVSSVSSVVSSVVSVVSSVVSVVSSVVSCVVLVVLLVVLLVQLVVLVVQLVVDDLDLVSLVVSLVSLVVSLVSLVVSLVSCVVSNNVVSNVSSVVSNVVSVVSNVVSVVSNVLSVVQVCLADPVLCPPWDKEADPVQLQAFLVVCVVPPPVRIDTPDPDDPQKDKDWDDWDGDLQQSKIKTWIKMARRVNRDIRPDIDIDIHHNRHHDPPPDPFDFQDDDDDDPQDDPVLLVCVLVPDLPVVSLCSVCVVVQPDQFGDDDVPDRDFTKGWDDWDQDPVNQKIKTWIDTDFDFPQADPVGTDTDDDDPDTDMDIDGSVVQSVQCVPPVDDTDTDDPPDDDPPPVVPVVCVVVVVVVVVVVVVVCVVPDDDDDDPVRVVVVVVVVVLVPDDVVLSVLVVVVVVCVVPDPPPPPDCPPHDVVSVVVSVVVVVVVDPPCVCCCPPPVVVCCCPVVVDDDDD

Radius of gyration: 84.59 Å; chains: 1; bounding box: 185×108×224 Å